Protein AF-A0A7X6GX50-F1 (afdb_monomer_lite)

Structure (mmCIF, N/CA/C/O backbone):
data_AF-A0A7X6GX50-F1
#
_entry.id   AF-A0A7X6GX50-F1
#
loop_
_atom_site.group_PDB
_atom_site.id
_atom_site.type_symbol
_atom_site.label_atom_id
_atom_site.label_alt_id
_atom_site.label_comp_id
_atom_site.label_asym_id
_atom_site.label_entity_id
_atom_site.label_seq_id
_atom_site.pdbx_PDB_ins_code
_atom_site.Cartn_x
_atom_site.Cartn_y
_atom_site.Cartn_z
_atom_site.occupancy
_atom_site.B_iso_or_equiv
_atom_site.auth_seq_id
_atom_site.auth_comp_id
_atom_site.auth_asym_id
_atom_site.auth_atom_id
_atom_site.pdbx_PDB_model_num
ATOM 1 N N . MET A 1 1 ? 18.780 -29.387 -17.895 1.00 56.28 1 MET A N 1
ATOM 2 C CA . MET A 1 1 ? 17.394 -28.934 -17.658 1.00 56.28 1 MET A CA 1
ATOM 3 C C . MET A 1 1 ? 16.796 -28.212 -18.862 1.00 56.28 1 MET A C 1
ATOM 5 O O . MET A 1 1 ? 15.722 -28.610 -19.275 1.00 56.28 1 MET A O 1
ATOM 9 N N . SER A 1 2 ? 17.449 -27.223 -19.484 1.00 69.56 2 SER A N 1
ATOM 10 C CA . SER A 1 2 ? 16.845 -26.482 -20.614 1.00 69.56 2 SER A CA 1
ATOM 11 C C . SER A 1 2 ? 16.466 -27.316 -21.832 1.00 69.56 2 SER A C 1
ATOM 13 O O . SER A 1 2 ? 15.392 -27.104 -22.377 1.00 69.56 2 SER A O 1
ATOM 15 N N . ASN A 1 3 ? 17.292 -28.283 -22.239 1.00 82.69 3 ASN A N 1
ATOM 16 C CA . ASN A 1 3 ? 16.970 -29.118 -23.404 1.00 82.69 3 ASN A CA 1
ATOM 17 C C . ASN A 1 3 ? 15.682 -29.930 -23.214 1.00 82.69 3 ASN A C 1
ATOM 19 O O . ASN A 1 3 ? 14.917 -30.083 -24.156 1.00 82.69 3 ASN A O 1
ATOM 23 N N . GLU A 1 4 ? 15.433 -30.434 -22.005 1.00 89.44 4 GLU A N 1
ATOM 24 C CA . GLU A 1 4 ? 14.238 -31.223 -21.692 1.00 89.44 4 GLU A CA 1
ATOM 25 C C . GLU A 1 4 ? 12.974 -30.360 -21.732 1.00 89.44 4 GLU A C 1
ATOM 27 O O . GLU A 1 4 ? 11.989 -30.741 -22.353 1.00 89.44 4 GLU A O 1
ATOM 32 N N . GLU A 1 5 ? 13.032 -29.153 -21.172 1.00 90.75 5 GLU A N 1
ATOM 33 C CA . GLU A 1 5 ? 11.916 -28.202 -21.208 1.00 90.75 5 GLU A CA 1
ATOM 34 C C . GLU A 1 5 ? 11.637 -27.660 -22.618 1.00 90.75 5 GLU A C 1
ATOM 36 O O . GLU A 1 5 ? 10.479 -27.483 -22.995 1.00 90.75 5 GLU A O 1
ATOM 41 N N . LEU A 1 6 ? 12.673 -27.440 -23.438 1.00 93.62 6 LEU A N 1
ATOM 42 C CA . LEU A 1 6 ? 12.499 -27.070 -24.848 1.00 93.62 6 LEU A CA 1
ATOM 43 C C . LEU A 1 6 ? 11.851 -28.207 -25.651 1.00 93.62 6 LEU A C 1
ATOM 45 O O . LEU A 1 6 ? 10.966 -27.950 -26.467 1.00 93.62 6 LEU A O 1
ATOM 49 N N . LEU A 1 7 ? 12.242 -29.461 -25.396 1.00 95.38 7 LEU A N 1
ATOM 50 C CA . LEU A 1 7 ? 11.602 -30.635 -25.994 1.00 95.38 7 LEU A CA 1
ATOM 51 C C . LEU A 1 7 ? 10.158 -30.803 -25.509 1.00 95.38 7 LEU A C 1
ATOM 53 O O . LEU A 1 7 ? 9.282 -31.109 -26.313 1.00 95.38 7 LEU A O 1
ATOM 57 N N . ALA A 1 8 ? 9.887 -30.554 -24.227 1.00 96.00 8 ALA A N 1
ATOM 58 C CA . ALA A 1 8 ? 8.535 -30.576 -23.685 1.00 96.00 8 ALA A CA 1
ATOM 59 C C . ALA A 1 8 ? 7.657 -29.505 -24.346 1.00 96.00 8 ALA A C 1
ATOM 61 O O . ALA A 1 8 ? 6.548 -29.811 -24.772 1.00 96.00 8 ALA A O 1
ATOM 62 N N . ALA A 1 9 ? 8.165 -28.279 -24.509 1.00 96.12 9 ALA A N 1
ATOM 63 C CA . ALA A 1 9 ? 7.469 -27.220 -25.238 1.00 96.12 9 ALA A CA 1
ATOM 64 C C . ALA A 1 9 ? 7.225 -27.585 -26.712 1.00 96.12 9 ALA A C 1
ATOM 66 O O . ALA A 1 9 ? 6.140 -27.335 -27.230 1.00 96.12 9 ALA A O 1
ATOM 67 N N . ALA A 1 10 ? 8.191 -28.220 -27.383 1.00 97.31 10 ALA A N 1
ATOM 68 C CA . ALA A 1 10 ? 7.993 -28.737 -28.736 1.00 97.31 10 ALA A CA 1
ATOM 69 C C . ALA A 1 10 ? 6.894 -29.815 -28.782 1.00 97.31 10 ALA A C 1
ATOM 71 O O . ALA A 1 10 ? 6.042 -29.776 -29.664 1.00 97.31 10 ALA A O 1
ATOM 72 N N . ALA A 1 11 ? 6.850 -30.710 -27.793 1.00 97.62 11 ALA A N 1
ATOM 73 C CA . ALA A 1 11 ? 5.816 -31.735 -27.682 1.00 97.62 11 ALA A CA 1
ATOM 74 C C . ALA A 1 11 ? 4.415 -31.164 -27.385 1.00 97.62 11 ALA A C 1
ATOM 76 O O . ALA A 1 11 ? 3.425 -31.775 -27.784 1.00 97.62 11 ALA A O 1
ATOM 77 N N . GLU A 1 12 ? 4.301 -30.022 -26.692 1.00 97.81 12 GLU A N 1
ATOM 78 C CA . GLU A 1 12 ? 3.031 -29.277 -26.589 1.00 97.81 12 GLU A CA 1
ATOM 79 C C . GLU A 1 12 ? 2.597 -28.761 -27.971 1.00 97.81 12 GLU A C 1
ATOM 81 O O . GLU A 1 12 ? 1.451 -28.947 -28.373 1.00 97.81 12 GLU A O 1
ATOM 86 N N . LEU A 1 13 ? 3.526 -28.190 -28.749 1.00 97.50 13 LEU A N 1
ATOM 87 C CA . LEU A 1 13 ? 3.237 -27.694 -30.102 1.00 97.50 13 LEU A CA 1
ATOM 88 C C . LEU A 1 13 ? 2.851 -28.801 -31.081 1.00 97.50 13 LEU A C 1
ATOM 90 O O . LEU A 1 13 ? 2.038 -28.567 -31.972 1.00 97.50 13 LEU A O 1
ATOM 94 N N . ASP A 1 14 ? 3.419 -29.993 -30.930 1.00 97.19 14 ASP A N 1
ATOM 95 C CA . ASP A 1 14 ? 3.048 -31.162 -31.731 1.00 97.19 14 ASP A CA 1
ATOM 96 C C . ASP A 1 14 ? 1.661 -31.708 -31.352 1.00 97.19 14 ASP A C 1
ATOM 98 O O . ASP A 1 14 ? 1.022 -32.377 -32.160 1.00 97.19 14 ASP A O 1
ATOM 102 N N . ARG A 1 15 ? 1.163 -31.367 -30.156 1.00 97.06 15 ARG A N 1
ATOM 103 C CA . ARG A 1 15 ? -0.225 -31.583 -29.716 1.00 97.06 15 ARG A CA 1
ATOM 104 C C . ARG A 1 15 ? -1.153 -30.404 -30.033 1.00 97.06 15 ARG A C 1
ATOM 106 O O . ARG A 1 15 ? -2.286 -30.393 -29.569 1.00 97.06 15 ARG A O 1
ATOM 113 N N . GLU A 1 16 ? -0.673 -29.434 -30.811 1.00 95.81 16 GLU A N 1
ATOM 114 C CA . GLU A 1 16 ? -1.369 -28.188 -31.152 1.00 95.81 16 GLU A CA 1
ATOM 115 C C . GLU A 1 16 ? -1.730 -27.304 -29.938 1.00 95.81 16 GLU A C 1
ATOM 117 O O . GLU A 1 16 ? -2.580 -26.420 -30.034 1.00 95.81 16 GLU A O 1
ATOM 122 N N . ASP A 1 17 ? -1.033 -27.466 -28.808 1.00 96.38 17 ASP A N 1
ATOM 123 C CA . ASP A 1 17 ? -1.232 -26.653 -27.605 1.00 96.38 17 ASP A CA 1
ATOM 124 C C . ASP A 1 17 ? -0.217 -25.496 -27.537 1.00 96.38 17 ASP A C 1
ATOM 126 O O . ASP A 1 17 ? 0.853 -25.569 -26.922 1.00 96.38 17 ASP A O 1
ATOM 130 N N . GLY A 1 18 ? -0.548 -24.399 -28.224 1.00 95.62 18 GLY A N 1
ATOM 131 C CA . GLY A 1 18 ? 0.292 -23.200 -28.262 1.00 95.62 18 GLY A CA 1
ATOM 132 C C . GLY A 1 18 ? 0.378 -22.453 -26.925 1.00 95.62 18 GLY A C 1
ATOM 133 O O . GLY A 1 18 ? 1.416 -21.856 -26.632 1.00 95.62 18 GLY A O 1
ATOM 134 N N . GLU A 1 19 ? -0.671 -22.487 -26.098 1.00 95.19 19 GLU A N 1
ATOM 135 C CA . GLU A 1 19 ? -0.668 -21.814 -24.793 1.00 95.19 19 GLU A CA 1
ATOM 136 C C . GLU A 1 19 ? 0.244 -22.543 -23.806 1.00 95.19 19 GLU A C 1
ATOM 138 O O . GLU A 1 19 ? 1.093 -21.900 -23.179 1.00 95.19 19 GLU A O 1
ATOM 143 N N . ALA A 1 20 ? 0.145 -23.874 -23.717 1.00 95.50 20 ALA A N 1
ATOM 144 C CA . ALA A 1 20 ? 1.022 -24.672 -22.865 1.00 95.50 20 ALA A CA 1
ATOM 145 C C . ALA A 1 20 ? 2.488 -24.557 -23.301 1.00 95.50 20 ALA A C 1
ATOM 147 O O . ALA A 1 20 ? 3.379 -24.400 -22.458 1.00 95.50 20 ALA A O 1
ATOM 148 N N . ALA A 1 21 ? 2.751 -24.558 -24.613 1.00 96.94 21 ALA A N 1
ATOM 149 C CA . ALA A 1 21 ? 4.091 -24.333 -25.145 1.00 96.94 21 ALA A CA 1
ATOM 150 C C . ALA A 1 21 ? 4.658 -22.975 -24.702 1.00 96.94 21 ALA A C 1
ATOM 152 O O . ALA A 1 21 ? 5.772 -22.907 -24.178 1.00 96.94 21 ALA A O 1
ATOM 153 N N . LEU A 1 22 ? 3.887 -21.893 -24.861 1.00 95.94 22 LEU A N 1
ATOM 154 C CA . LEU A 1 22 ? 4.300 -20.556 -24.435 1.00 95.94 22 LEU A CA 1
ATOM 155 C C . LEU A 1 22 ? 4.519 -20.465 -22.926 1.00 95.94 22 LEU A C 1
ATOM 157 O O . LEU A 1 22 ? 5.493 -19.845 -22.505 1.00 95.94 22 LEU A O 1
ATOM 161 N N . ALA A 1 23 ? 3.663 -21.091 -22.119 1.00 93.25 23 ALA A N 1
ATOM 162 C CA . ALA A 1 23 ? 3.821 -21.117 -20.670 1.00 93.25 23 ALA A CA 1
ATOM 163 C C . ALA A 1 23 ? 5.151 -21.773 -20.258 1.00 93.25 23 ALA A C 1
ATOM 165 O O . ALA A 1 23 ? 5.900 -21.194 -19.469 1.00 93.25 23 ALA A O 1
ATOM 166 N N . ARG A 1 24 ? 5.500 -22.924 -20.854 1.00 94.62 24 ARG A N 1
ATOM 167 C CA . ARG A 1 24 ? 6.783 -23.612 -20.615 1.00 94.62 24 ARG A CA 1
ATOM 168 C C . ARG A 1 24 ? 7.979 -22.764 -21.035 1.00 94.62 24 ARG A C 1
ATOM 170 O O . ARG A 1 24 ? 8.907 -22.553 -20.255 1.00 94.62 24 ARG A O 1
ATOM 177 N N . LEU A 1 25 ? 7.943 -22.225 -22.254 1.00 94.25 25 LEU A N 1
ATOM 178 C CA . LEU A 1 25 ? 9.024 -21.388 -22.783 1.00 94.25 25 LEU A CA 1
ATOM 179 C C . LEU A 1 25 ? 9.197 -20.114 -21.966 1.00 94.25 25 LEU A C 1
ATOM 181 O O . LEU A 1 25 ? 10.325 -19.682 -21.734 1.00 94.25 25 LEU A O 1
ATOM 185 N N . ALA A 1 26 ? 8.102 -19.501 -21.523 1.00 90.50 26 ALA A N 1
ATOM 186 C CA . ALA A 1 26 ? 8.154 -18.326 -20.678 1.00 90.50 26 ALA A CA 1
ATOM 187 C C . ALA A 1 26 ? 8.729 -18.660 -19.304 1.00 90.50 26 ALA A C 1
ATOM 189 O O . ALA A 1 26 ? 9.489 -17.834 -18.816 1.00 90.50 26 ALA A O 1
ATOM 190 N N . ALA A 1 27 ? 8.444 -19.838 -18.728 1.00 89.19 27 ALA A N 1
ATOM 191 C CA . ALA A 1 27 ? 8.892 -20.289 -17.403 1.00 89.19 27 ALA A CA 1
ATOM 192 C C . ALA A 1 27 ? 10.403 -20.573 -17.293 1.00 89.19 27 ALA A C 1
ATOM 194 O O . ALA A 1 27 ? 10.959 -20.474 -16.197 1.00 89.19 27 ALA A O 1
ATOM 195 N N . LEU A 1 28 ? 11.085 -20.829 -18.413 1.00 90.69 28 LEU A N 1
ATOM 196 C CA . LEU A 1 28 ? 12.543 -20.975 -18.455 1.00 90.69 28 LEU A CA 1
ATOM 197 C C . LEU A 1 28 ? 13.282 -19.729 -17.918 1.00 90.69 28 LEU A C 1
ATOM 199 O O . LEU A 1 28 ? 12.792 -18.608 -18.122 1.00 90.69 28 LEU A O 1
ATOM 203 N N . PRO A 1 29 ? 14.477 -19.898 -17.307 1.00 90.69 29 PRO A N 1
ATOM 204 C CA . PRO A 1 29 ? 15.301 -18.786 -16.834 1.00 90.69 29 PRO A CA 1
ATOM 205 C C . PRO A 1 29 ? 15.515 -17.730 -17.927 1.00 90.69 29 PRO A C 1
ATOM 207 O O . PRO A 1 29 ? 15.633 -18.091 -19.104 1.00 90.69 29 PRO A O 1
ATOM 210 N N . PRO A 1 30 ? 15.507 -16.432 -17.591 1.00 90.56 30 PRO A N 1
ATOM 211 C CA . PRO A 1 30 ? 15.696 -15.382 -18.583 1.00 90.56 30 PRO A CA 1
ATOM 212 C C . PRO A 1 30 ? 17.137 -15.327 -19.116 1.00 90.56 30 PRO A C 1
ATOM 214 O O . PRO A 1 30 ? 17.332 -14.925 -20.262 1.00 90.56 30 PRO A O 1
ATOM 217 N N . GLU A 1 31 ? 18.126 -15.781 -18.342 1.00 91.19 31 GLU A N 1
ATOM 218 C CA . GLU A 1 31 ? 19.526 -15.823 -18.755 1.00 91.19 31 GLU A CA 1
ATOM 219 C C . GLU A 1 31 ? 19.711 -16.659 -20.040 1.00 91.19 31 GLU A C 1
ATOM 221 O O . GLU A 1 31 ? 19.245 -17.804 -20.095 1.00 91.19 31 GLU A O 1
ATOM 226 N N . PRO A 1 32 ? 20.417 -16.128 -21.059 1.00 86.81 32 PRO A N 1
ATOM 227 C CA . PRO A 1 32 ? 20.812 -16.883 -22.243 1.00 86.81 32 PRO A CA 1
ATOM 228 C C . PRO A 1 32 ? 21.583 -18.147 -21.862 1.00 86.81 32 PRO A C 1
ATOM 230 O O . PRO A 1 32 ? 22.516 -18.091 -21.056 1.00 86.81 32 PRO A O 1
ATOM 233 N N . GLN A 1 33 ? 21.218 -19.284 -22.453 1.00 86.06 33 GLN A N 1
ATOM 234 C CA . GLN A 1 33 ? 21.879 -20.570 -22.188 1.00 86.06 33 GLN A CA 1
ATOM 235 C C . GLN A 1 33 ? 22.804 -21.012 -23.326 1.00 86.06 33 GLN A C 1
ATOM 237 O O . GLN A 1 33 ? 23.404 -22.086 -23.267 1.00 86.06 33 GLN A O 1
ATOM 242 N N . GLY A 1 34 ? 22.942 -20.165 -24.346 1.00 86.50 34 GLY A N 1
ATOM 243 C CA . GLY A 1 34 ? 23.800 -20.362 -25.503 1.00 86.50 34 GLY A CA 1
ATOM 244 C C . GLY A 1 34 ? 23.012 -20.112 -26.780 1.00 86.50 34 GLY A C 1
ATOM 245 O O . GLY A 1 34 ? 21.870 -20.551 -26.895 1.00 86.50 34 GLY A O 1
ATOM 246 N N . ALA A 1 35 ? 23.654 -19.469 -27.760 1.00 85.56 35 ALA A N 1
ATOM 247 C CA . ALA A 1 35 ? 22.996 -18.956 -28.966 1.00 85.56 35 ALA A CA 1
ATOM 248 C C . ALA A 1 35 ? 22.039 -19.966 -29.626 1.00 85.56 35 ALA A C 1
ATOM 250 O O . ALA A 1 35 ? 20.890 -19.640 -29.887 1.00 85.56 35 ALA A O 1
ATOM 251 N N . ALA A 1 36 ? 22.466 -21.221 -29.795 1.00 87.56 36 ALA A N 1
ATOM 252 C CA . ALA A 1 36 ? 21.633 -22.257 -30.405 1.00 87.56 36 ALA A CA 1
ATOM 253 C C . ALA A 1 36 ? 20.374 -22.611 -29.588 1.00 87.56 36 ALA A C 1
ATOM 255 O O . ALA A 1 36 ? 19.319 -22.851 -30.168 1.00 87.56 36 ALA A O 1
ATOM 256 N N . LEU A 1 37 ? 20.461 -22.665 -28.255 1.00 89.19 37 LEU A N 1
ATOM 257 C CA . LEU A 1 37 ? 19.304 -22.975 -27.405 1.00 89.19 37 LEU A CA 1
ATOM 258 C C . LEU A 1 37 ? 18.336 -21.797 -27.329 1.00 89.19 37 LEU A C 1
ATOM 260 O O . LEU A 1 37 ? 17.121 -21.996 -27.324 1.00 89.19 37 LEU A O 1
ATOM 264 N N . ASP A 1 38 ? 18.878 -20.585 -27.308 1.00 89.38 38 ASP A N 1
ATOM 265 C CA . ASP A 1 38 ? 18.094 -19.356 -27.274 1.00 89.38 38 ASP A CA 1
ATOM 266 C C . ASP A 1 38 ? 17.355 -19.152 -28.613 1.00 89.38 38 ASP A C 1
ATOM 268 O O . ASP A 1 38 ? 16.153 -18.881 -28.620 1.00 89.38 38 ASP A O 1
ATOM 272 N N . ASP A 1 39 ? 18.016 -19.419 -29.746 1.00 90.69 39 ASP A N 1
ATOM 273 C CA . ASP A 1 39 ? 17.393 -19.419 -31.077 1.00 90.69 39 ASP A CA 1
ATOM 274 C C . ASP A 1 39 ? 16.256 -20.448 -31.170 1.00 90.69 39 ASP A C 1
ATOM 276 O O . ASP A 1 39 ? 15.174 -20.145 -31.680 1.00 90.69 39 ASP A O 1
ATOM 280 N N . VAL A 1 40 ? 16.457 -21.655 -30.625 1.00 94.12 40 VAL A N 1
ATOM 281 C CA . VAL A 1 40 ? 15.408 -22.684 -30.560 1.00 94.12 40 VAL A CA 1
ATOM 282 C C . VAL A 1 40 ? 14.239 -22.220 -29.693 1.00 94.12 40 VAL A C 1
ATOM 284 O O . VAL A 1 40 ? 13.088 -22.347 -30.113 1.00 94.12 40 VAL A O 1
ATOM 287 N N . ARG A 1 41 ? 14.495 -21.642 -28.512 1.00 94.38 41 ARG A N 1
ATOM 288 C CA . ARG A 1 41 ? 13.442 -21.110 -27.631 1.00 94.38 41 ARG A CA 1
ATOM 289 C C . ARG A 1 41 ? 12.587 -20.068 -28.350 1.00 94.38 41 ARG A C 1
ATOM 291 O O . ARG A 1 41 ? 11.359 -20.141 -28.287 1.00 94.38 41 ARG A O 1
ATOM 298 N N . LEU A 1 42 ? 13.221 -19.123 -29.046 1.00 92.94 42 LEU A N 1
ATOM 299 C CA . LEU A 1 42 ? 12.526 -18.076 -29.797 1.00 92.94 42 LEU A CA 1
ATOM 300 C C . LEU A 1 42 ? 11.763 -18.645 -31.000 1.00 92.94 42 LEU A C 1
ATOM 302 O O . LEU A 1 42 ? 10.619 -18.254 -31.232 1.00 92.94 42 LEU A O 1
ATOM 306 N N . ALA A 1 43 ? 12.331 -19.617 -31.718 1.00 95.56 43 ALA A N 1
ATOM 307 C CA . ALA A 1 43 ? 11.652 -20.292 -32.822 1.00 95.56 43 ALA A CA 1
ATOM 308 C C . ALA A 1 43 ? 10.397 -21.055 -32.359 1.00 95.56 43 ALA A C 1
ATOM 310 O O . ALA A 1 43 ? 9.351 -20.980 -33.009 1.00 95.56 43 ALA A O 1
ATOM 311 N N . LEU A 1 44 ? 10.469 -21.745 -31.215 1.00 97.19 44 LEU A N 1
ATOM 312 C CA . LEU A 1 44 ? 9.315 -22.418 -30.614 1.00 97.19 44 LEU A CA 1
ATOM 313 C C . LEU A 1 44 ? 8.257 -21.406 -30.155 1.00 97.19 44 LEU A C 1
ATOM 315 O O . LEU A 1 44 ? 7.076 -21.603 -30.435 1.00 97.19 44 LEU A O 1
ATOM 319 N N . ALA A 1 45 ? 8.661 -20.291 -29.533 1.00 96.62 45 ALA A N 1
ATOM 320 C CA . ALA A 1 45 ? 7.733 -19.234 -29.124 1.00 96.62 45 ALA A CA 1
ATOM 321 C C . ALA A 1 45 ? 7.017 -18.619 -30.336 1.00 96.62 45 ALA A C 1
ATOM 323 O O . ALA A 1 45 ? 5.800 -18.440 -30.324 1.00 96.62 45 ALA A O 1
ATOM 324 N N . ARG A 1 46 ? 7.756 -18.375 -31.424 1.00 97.38 46 ARG A N 1
ATOM 325 C CA . ARG A 1 46 ? 7.209 -17.902 -32.699 1.00 97.38 46 ARG A CA 1
ATOM 326 C C . ARG A 1 46 ? 6.193 -18.884 -33.280 1.00 97.38 46 ARG A C 1
ATOM 328 O O . ARG A 1 46 ? 5.095 -18.470 -33.648 1.00 97.38 46 ARG A O 1
ATOM 335 N N . ARG A 1 47 ? 6.530 -20.181 -33.333 1.00 97.81 47 ARG A N 1
ATOM 336 C CA . ARG A 1 47 ? 5.614 -21.246 -33.787 1.00 97.81 47 ARG A CA 1
ATOM 337 C C . ARG A 1 47 ? 4.344 -21.268 -32.937 1.00 97.81 47 A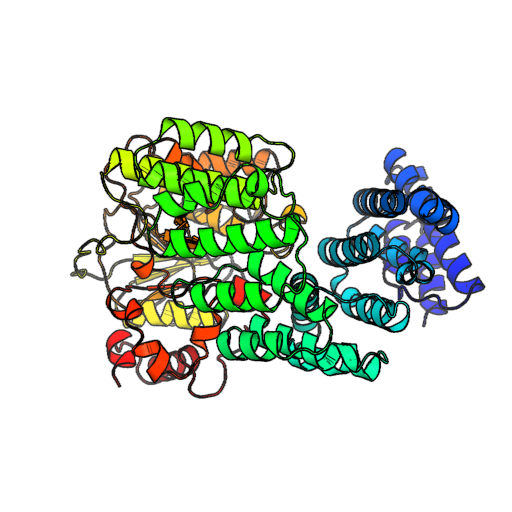RG A C 1
ATOM 339 O O . ARG A 1 47 ? 3.260 -21.343 -33.503 1.00 97.81 47 ARG A O 1
ATOM 346 N N . ALA A 1 48 ? 4.467 -21.142 -31.618 1.00 97.69 48 ALA A N 1
ATOM 347 C CA . ALA A 1 48 ? 3.335 -21.123 -30.698 1.00 97.69 48 ALA A CA 1
ATOM 348 C C . ALA A 1 48 ? 2.392 -19.932 -30.941 1.00 97.69 48 ALA A C 1
ATOM 350 O O . ALA A 1 48 ? 1.185 -20.115 -31.072 1.00 97.69 48 ALA A O 1
ATOM 351 N N . VAL A 1 49 ? 2.936 -18.718 -31.076 1.00 97.38 49 VAL A N 1
ATOM 352 C CA . VAL A 1 49 ? 2.146 -17.506 -31.366 1.00 97.38 49 VAL A CA 1
ATOM 353 C C . VAL A 1 49 ? 1.417 -17.623 -32.708 1.00 97.38 49 VAL A C 1
ATOM 355 O O . VAL A 1 49 ? 0.243 -17.265 -32.806 1.00 97.38 49 VAL A O 1
ATOM 358 N N . LEU A 1 50 ? 2.094 -18.136 -33.740 1.00 97.50 50 LEU A N 1
ATOM 359 C CA . LEU A 1 50 ? 1.494 -18.346 -35.059 1.00 97.50 50 LEU A CA 1
ATOM 360 C C . LEU A 1 50 ? 0.406 -19.424 -35.033 1.00 97.50 50 LEU A C 1
ATOM 362 O O . LEU A 1 50 ? -0.632 -19.238 -35.664 1.00 97.50 50 LEU A O 1
ATOM 366 N N . LEU A 1 51 ? 0.618 -20.509 -34.286 1.00 97.44 51 LEU A N 1
ATOM 367 C CA . LEU A 1 51 ? -0.366 -21.571 -34.085 1.00 97.44 51 LEU A CA 1
ATOM 368 C C . LEU A 1 51 ? -1.640 -21.025 -33.430 1.00 97.44 51 LEU A C 1
ATOM 370 O O . LEU A 1 51 ? -2.723 -21.227 -33.971 1.00 97.44 51 LEU A O 1
ATOM 374 N N . LEU A 1 52 ? -1.509 -20.261 -32.339 1.00 96.50 52 LEU A N 1
ATOM 375 C CA . LEU A 1 52 ? -2.650 -19.617 -31.674 1.00 96.50 52 LEU A CA 1
ATOM 376 C C . LEU A 1 52 ? -3.370 -18.615 -32.587 1.00 96.50 52 LEU A C 1
ATOM 378 O O . LEU A 1 52 ? -4.589 -18.459 -32.519 1.00 96.50 52 LEU A O 1
ATOM 382 N N . GLY A 1 53 ? -2.625 -17.926 -33.453 1.00 96.44 53 GLY A N 1
ATOM 383 C CA . GLY A 1 53 ? -3.204 -17.067 -34.482 1.00 96.44 53 GLY A CA 1
ATOM 384 C C . GLY A 1 53 ? -4.008 -17.851 -35.521 1.00 96.44 53 GLY A C 1
ATOM 385 O O . GLY A 1 53 ? -5.119 -17.455 -35.871 1.00 96.44 53 GLY A O 1
ATOM 386 N N . ALA A 1 54 ? -3.466 -18.974 -35.997 1.00 95.56 54 ALA A N 1
ATOM 387 C CA . ALA A 1 54 ? -4.091 -19.825 -37.006 1.00 95.56 54 ALA A CA 1
ATOM 388 C C . ALA A 1 54 ? -5.335 -20.560 -36.480 1.00 95.56 54 ALA A C 1
ATOM 390 O O . ALA A 1 54 ? -6.303 -20.715 -37.221 1.00 95.56 54 ALA A O 1
ATOM 391 N N . SER A 1 55 ? -5.339 -20.959 -35.205 1.00 93.75 55 SER A N 1
ATOM 392 C CA . SER A 1 55 ? -6.491 -21.584 -34.539 1.00 93.75 55 SER A CA 1
ATOM 393 C C . SER A 1 55 ? -7.589 -20.585 -34.147 1.00 93.75 55 SER A C 1
ATOM 395 O O . SER A 1 55 ? -8.653 -20.984 -33.678 1.00 93.75 55 SER A O 1
ATOM 397 N N . GLY A 1 56 ? -7.349 -19.278 -34.318 1.00 92.69 56 GLY A N 1
ATOM 398 C CA . GLY A 1 56 ? -8.268 -18.212 -33.914 1.00 92.69 56 GLY A CA 1
ATOM 399 C C . GLY A 1 56 ? -8.276 -17.918 -32.410 1.00 92.69 56 GLY A C 1
ATOM 400 O O . GLY A 1 56 ? -9.022 -17.044 -31.971 1.00 92.69 56 GLY A O 1
ATOM 401 N N . GLN A 1 57 ? -7.432 -18.593 -31.624 1.00 90.31 57 GLN A N 1
ATOM 402 C CA . GLN A 1 57 ? -7.295 -18.363 -30.182 1.00 90.31 57 GLN A CA 1
ATOM 403 C C . GLN A 1 57 ? -6.621 -17.017 -29.870 1.00 90.31 57 GLN A C 1
ATOM 405 O O . GLN A 1 57 ? -6.868 -16.425 -28.819 1.00 90.31 57 GLN A O 1
ATOM 410 N N . LEU A 1 58 ? -5.810 -16.488 -30.794 1.00 93.25 58 LEU A N 1
ATOM 411 C CA . LEU A 1 58 ? -5.135 -15.201 -30.655 1.00 93.25 58 LEU A CA 1
ATOM 412 C C . LEU A 1 58 ? -5.444 -14.269 -31.835 1.00 93.25 58 LEU A C 1
ATOM 414 O O . LEU A 1 58 ? -5.096 -14.533 -32.982 1.00 93.25 58 LEU A O 1
ATOM 418 N N . GLY A 1 59 ? -6.070 -13.123 -31.554 1.00 94.94 59 GLY A N 1
ATOM 419 C CA . GLY A 1 59 ? -6.412 -12.141 -32.588 1.00 94.94 59 GLY A CA 1
ATOM 420 C C . GLY A 1 59 ? -5.182 -11.545 -33.288 1.00 94.94 59 GLY A C 1
ATOM 421 O O . GLY A 1 59 ? -4.137 -11.337 -32.672 1.00 94.94 59 GLY A O 1
ATOM 422 N N . GLY A 1 60 ? -5.315 -11.180 -34.567 1.00 94.94 60 GLY A N 1
ATOM 423 C CA . GLY A 1 60 ? -4.183 -10.738 -35.397 1.00 94.94 60 GLY A CA 1
ATOM 424 C C . GLY A 1 60 ? -3.393 -9.534 -34.856 1.00 94.94 60 GLY A C 1
ATOM 425 O O . GLY A 1 60 ? -2.187 -9.447 -35.072 1.00 94.94 60 GLY A O 1
ATOM 426 N N . ALA A 1 61 ? -4.030 -8.616 -34.119 1.00 95.12 61 ALA A N 1
ATOM 427 C CA . ALA A 1 61 ? -3.322 -7.523 -33.444 1.00 95.12 61 ALA A CA 1
ATOM 428 C C . ALA A 1 61 ? -2.412 -8.028 -32.310 1.00 95.12 61 ALA A C 1
ATOM 430 O O . ALA A 1 61 ? -1.267 -7.596 -32.206 1.00 95.12 61 ALA A O 1
ATOM 431 N N . LYS A 1 62 ? -2.895 -8.993 -31.517 1.00 95.56 62 LYS A N 1
ATOM 432 C CA . LYS A 1 62 ? -2.134 -9.634 -30.438 1.00 95.56 62 LYS A CA 1
ATOM 433 C C . LYS A 1 62 ? -0.988 -10.487 -30.989 1.00 95.56 62 LYS A C 1
ATOM 435 O O . LYS A 1 62 ? 0.117 -10.423 -30.464 1.00 95.56 62 LYS A O 1
ATOM 440 N N . VAL A 1 63 ? -1.221 -11.199 -32.096 1.00 96.69 63 VAL A N 1
ATOM 441 C CA . VAL A 1 63 ? -0.168 -11.919 -32.836 1.00 96.69 63 VAL A CA 1
ATOM 442 C C . VAL A 1 63 ? 0.947 -10.959 -33.256 1.00 96.69 63 VAL A C 1
ATOM 444 O O . VAL A 1 63 ? 2.113 -11.227 -32.986 1.00 96.69 63 VAL A O 1
ATOM 447 N N . ARG A 1 64 ? 0.611 -9.810 -33.862 1.00 96.50 64 ARG A N 1
ATOM 448 C CA . ARG A 1 64 ? 1.615 -8.809 -34.265 1.00 96.50 64 ARG A CA 1
ATOM 449 C C . ARG A 1 64 ? 2.406 -8.257 -33.082 1.00 96.50 64 ARG A C 1
ATOM 451 O O . ARG A 1 64 ? 3.619 -8.147 -33.194 1.00 96.50 64 ARG A O 1
ATOM 458 N N . ALA A 1 65 ? 1.742 -7.944 -31.970 1.00 95.69 65 ALA A N 1
ATOM 459 C CA . ALA A 1 65 ? 2.409 -7.466 -30.759 1.00 95.69 65 ALA A CA 1
ATOM 460 C C . ALA A 1 65 ? 3.405 -8.500 -30.202 1.00 95.69 65 ALA A C 1
ATOM 462 O O . ALA A 1 65 ? 4.557 -8.172 -29.933 1.00 95.69 65 ALA A O 1
ATOM 463 N N . ALA A 1 66 ? 2.994 -9.767 -30.101 1.00 95.56 66 ALA A N 1
ATOM 464 C CA . ALA A 1 66 ? 3.861 -10.845 -29.634 1.00 95.56 66 ALA A CA 1
ATOM 465 C C . ALA A 1 66 ? 5.045 -11.104 -30.585 1.00 95.56 66 ALA A C 1
ATOM 467 O O . ALA A 1 66 ? 6.178 -11.255 -30.135 1.00 95.56 66 ALA A O 1
ATOM 468 N N . LEU A 1 67 ? 4.808 -11.109 -31.902 1.00 96.06 67 LEU A N 1
ATOM 469 C CA . LEU A 1 67 ? 5.874 -11.284 -32.893 1.00 96.06 67 LEU A CA 1
ATOM 470 C C . LEU A 1 67 ? 6.833 -10.093 -32.943 1.00 96.06 67 LEU A C 1
ATOM 472 O O . LEU A 1 67 ? 8.019 -10.307 -33.162 1.00 96.06 67 LEU A O 1
ATOM 476 N N . ALA A 1 68 ? 6.363 -8.865 -32.701 1.00 94.12 68 ALA A N 1
ATOM 477 C CA . ALA A 1 68 ? 7.240 -7.701 -32.607 1.00 94.12 68 ALA A CA 1
ATOM 478 C C . ALA A 1 68 ? 8.280 -7.882 -31.491 1.00 94.12 68 ALA A C 1
ATOM 480 O O . ALA A 1 68 ? 9.456 -7.627 -31.716 1.00 94.12 68 ALA A O 1
ATOM 481 N N . LEU A 1 69 ? 7.874 -8.400 -30.327 1.00 93.94 69 LEU A N 1
ATOM 482 C CA . LEU A 1 69 ? 8.798 -8.725 -29.238 1.00 93.94 69 LEU A CA 1
ATOM 483 C C . LEU A 1 69 ? 9.761 -9.876 -29.586 1.00 93.94 69 LEU A C 1
ATOM 485 O O . LEU A 1 69 ? 10.894 -9.892 -29.121 1.00 93.94 69 LEU A O 1
ATOM 489 N N . ILE A 1 70 ? 9.333 -10.871 -30.365 1.00 93.12 70 ILE A N 1
ATOM 490 C CA . ILE A 1 70 ? 10.175 -12.039 -30.674 1.00 93.12 70 ILE A CA 1
ATOM 491 C C . ILE A 1 70 ? 11.187 -11.706 -31.783 1.00 93.12 70 ILE A C 1
ATOM 493 O O . ILE A 1 70 ? 12.389 -11.925 -31.612 1.00 93.12 70 ILE A O 1
ATOM 497 N N . ASP A 1 71 ? 10.707 -11.144 -32.893 1.00 91.50 71 ASP A N 1
ATOM 498 C CA . ASP A 1 71 ? 11.443 -11.049 -34.158 1.00 91.50 71 ASP A CA 1
ATOM 499 C C . ASP A 1 71 ? 12.255 -9.743 -34.298 1.00 91.50 71 ASP A C 1
ATOM 501 O O . ASP A 1 71 ? 13.131 -9.662 -35.160 1.00 91.50 71 ASP A O 1
ATOM 505 N N . ALA A 1 72 ? 11.998 -8.710 -33.485 1.00 88.81 72 ALA A N 1
ATOM 506 C CA . ALA A 1 72 ? 12.670 -7.420 -33.646 1.00 88.81 72 ALA A CA 1
ATOM 507 C C . ALA A 1 72 ? 14.180 -7.461 -33.348 1.00 88.81 72 ALA A C 1
ATOM 509 O O . ALA A 1 72 ? 14.681 -8.231 -32.514 1.00 88.81 72 ALA A O 1
ATOM 510 N N . ASP A 1 73 ? 14.897 -6.542 -33.998 1.00 90.88 73 ASP A N 1
ATOM 511 C CA . ASP A 1 73 ? 16.257 -6.163 -33.628 1.00 90.88 73 ASP A CA 1
ATOM 512 C C . ASP A 1 73 ? 16.203 -5.158 -32.471 1.00 90.88 73 ASP A C 1
ATOM 514 O O . ASP A 1 73 ? 16.103 -3.947 -32.656 1.00 90.88 73 ASP A O 1
ATOM 518 N N . HIS A 1 74 ? 16.223 -5.686 -31.250 1.00 91.06 74 HIS A N 1
ATOM 519 C CA . HIS A 1 74 ? 16.090 -4.885 -30.036 1.00 91.06 74 HIS A CA 1
ATOM 520 C C . HIS A 1 74 ? 17.279 -3.950 -29.801 1.00 91.06 74 HIS A C 1
ATOM 522 O O . HIS A 1 74 ? 17.095 -2.923 -29.155 1.00 91.06 74 HIS A O 1
ATOM 528 N N . ALA A 1 75 ? 18.467 -4.266 -30.331 1.00 90.44 75 ALA A N 1
ATOM 529 C CA . ALA A 1 75 ? 19.618 -3.372 -30.242 1.00 90.44 75 ALA A CA 1
ATOM 530 C C . ALA A 1 75 ? 19.391 -2.148 -31.136 1.00 90.44 75 ALA A C 1
ATOM 532 O O . ALA A 1 75 ? 19.440 -1.021 -30.655 1.00 90.44 75 ALA A O 1
ATOM 533 N N . ALA A 1 76 ? 19.002 -2.369 -32.395 1.00 92.25 76 ALA A N 1
ATOM 534 C CA . ALA A 1 76 ? 18.657 -1.278 -33.302 1.00 92.25 76 ALA A CA 1
ATOM 535 C C . ALA A 1 76 ? 17.448 -0.457 -32.814 1.00 92.25 76 ALA A C 1
ATOM 537 O O . ALA A 1 76 ? 17.396 0.753 -33.031 1.00 92.25 76 ALA A O 1
ATOM 538 N N . THR A 1 77 ? 16.470 -1.090 -32.159 1.00 91.19 77 THR A N 1
ATOM 539 C CA . THR A 1 77 ? 15.348 -0.379 -31.527 1.00 91.19 77 THR A CA 1
ATOM 540 C C . THR A 1 77 ? 15.828 0.488 -30.366 1.00 91.19 77 THR A C 1
ATOM 542 O O . THR A 1 77 ? 15.466 1.661 -30.315 1.00 91.19 77 THR A O 1
ATOM 545 N N . ALA A 1 78 ? 16.673 -0.054 -29.482 1.00 90.75 78 ALA A N 1
ATOM 546 C CA . ALA A 1 78 ? 17.247 0.688 -28.362 1.00 90.75 78 ALA A CA 1
ATOM 547 C C . ALA A 1 78 ? 18.062 1.900 -28.829 1.00 90.75 78 ALA A C 1
ATOM 549 O O . ALA A 1 78 ? 17.924 2.977 -28.261 1.00 90.75 78 ALA A O 1
ATOM 550 N N . ASP A 1 79 ? 18.864 1.743 -29.884 1.00 92.25 79 ASP A N 1
ATOM 551 C CA . ASP A 1 79 ? 19.694 2.821 -30.433 1.00 92.25 79 ASP A CA 1
ATOM 552 C C . ASP A 1 79 ? 18.858 3.969 -31.022 1.00 92.25 79 ASP A C 1
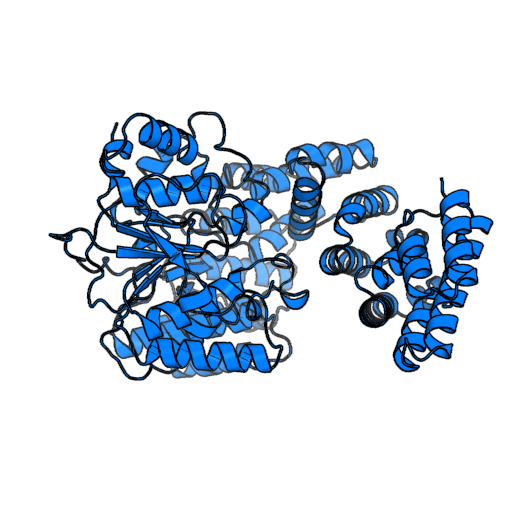ATOM 554 O O . ASP A 1 79 ? 19.311 5.113 -31.066 1.00 92.25 79 ASP A O 1
ATOM 558 N N . ARG A 1 80 ? 17.636 3.678 -31.493 1.00 90.88 80 ARG A N 1
ATOM 559 C CA . ARG A 1 80 ? 16.704 4.691 -32.012 1.00 90.88 80 ARG A CA 1
ATOM 560 C C . ARG A 1 80 ? 15.948 5.392 -30.894 1.00 90.88 80 ARG A C 1
ATOM 562 O O . ARG A 1 80 ? 15.933 6.617 -30.847 1.00 90.88 80 ARG A O 1
ATOM 569 N N . ASP A 1 81 ? 15.276 4.608 -30.059 1.00 92.00 81 ASP A N 1
ATOM 570 C CA . ASP A 1 81 ? 14.520 5.081 -28.906 1.00 92.00 81 ASP A CA 1
ATOM 571 C C . ASP A 1 81 ? 14.323 3.920 -27.912 1.00 92.00 81 ASP A C 1
ATOM 573 O O . ASP A 1 81 ? 13.503 3.023 -28.148 1.00 92.00 81 ASP A O 1
ATOM 577 N N . PRO A 1 82 ? 15.043 3.934 -26.777 1.00 90.88 82 PRO A N 1
ATOM 578 C CA . PRO A 1 82 ? 14.918 2.924 -25.733 1.00 90.88 82 PRO A CA 1
ATOM 579 C C . PRO A 1 82 ? 13.490 2.749 -25.190 1.00 90.88 82 PRO A C 1
ATOM 581 O O . PRO A 1 82 ? 13.144 1.647 -24.763 1.00 90.88 82 PRO A O 1
ATOM 584 N N . TRP A 1 83 ? 12.635 3.779 -25.232 1.00 91.44 83 TRP A N 1
ATOM 585 C CA . TRP A 1 83 ? 11.253 3.691 -24.741 1.00 91.44 83 TRP A CA 1
ATOM 586 C C . TRP A 1 83 ? 10.347 2.829 -25.619 1.00 91.44 83 TRP A C 1
ATOM 588 O O . TRP A 1 83 ? 9.367 2.266 -25.121 1.00 91.44 83 TRP A O 1
ATOM 598 N N . LEU A 1 84 ? 10.690 2.647 -26.898 1.00 92.12 84 LEU A N 1
ATOM 599 C CA . LEU A 1 84 ? 9.967 1.722 -27.772 1.00 92.12 84 LEU A CA 1
ATOM 600 C C . LEU A 1 84 ? 10.040 0.286 -27.245 1.00 92.12 84 LEU A C 1
ATOM 602 O O . LEU A 1 84 ? 9.076 -0.463 -27.398 1.00 92.12 84 LEU A O 1
ATOM 606 N N . LEU A 1 85 ? 11.129 -0.084 -26.561 1.00 92.31 85 LEU A N 1
ATOM 607 C CA . LEU A 1 85 ? 11.239 -1.391 -25.914 1.00 92.31 85 LEU A CA 1
ATOM 608 C C . LEU A 1 85 ? 10.185 -1.562 -24.818 1.00 92.31 85 LEU A C 1
ATOM 610 O O . LEU A 1 85 ? 9.531 -2.602 -24.769 1.00 92.31 85 LEU A O 1
ATOM 614 N N . CYS A 1 86 ? 9.977 -0.544 -23.977 1.00 91.81 86 CYS A N 1
ATOM 615 C CA . CYS A 1 86 ? 8.955 -0.575 -22.929 1.00 91.81 86 CYS A CA 1
ATOM 616 C C . CYS A 1 86 ? 7.554 -0.760 -23.524 1.00 91.81 86 CYS A C 1
ATOM 618 O O . CYS A 1 86 ? 6.799 -1.617 -23.065 1.00 91.81 86 CYS A O 1
ATOM 620 N N . GLY A 1 87 ? 7.237 -0.022 -24.594 1.00 92.00 87 GLY A N 1
ATOM 621 C CA . GLY A 1 87 ? 5.972 -0.170 -25.317 1.00 92.00 87 GLY A CA 1
ATOM 622 C C . GLY A 1 87 ? 5.777 -1.580 -25.883 1.00 92.00 87 GLY A C 1
ATOM 623 O O . GLY A 1 87 ? 4.728 -2.187 -25.681 1.00 92.00 87 GLY A O 1
ATOM 624 N N . MET A 1 88 ? 6.811 -2.145 -26.514 1.00 93.12 88 MET A N 1
ATOM 625 C CA . MET A 1 88 ? 6.773 -3.512 -27.049 1.00 93.12 88 MET A CA 1
ATOM 626 C C . MET A 1 88 ? 6.555 -4.568 -25.959 1.00 93.12 88 MET A C 1
ATOM 628 O O . MET A 1 88 ? 5.775 -5.502 -26.156 1.00 93.12 88 MET A O 1
ATOM 632 N N . VAL A 1 89 ? 7.225 -4.428 -24.809 1.00 92.94 89 VAL A N 1
ATOM 633 C CA . VAL A 1 89 ? 7.055 -5.329 -23.658 1.00 92.94 89 VAL A CA 1
ATOM 634 C C . VAL A 1 89 ? 5.617 -5.274 -23.143 1.00 92.94 89 VAL A C 1
ATOM 636 O O . VAL A 1 89 ? 4.996 -6.320 -22.955 1.00 92.94 89 VAL A O 1
ATOM 639 N N . GLU A 1 90 ? 5.065 -4.076 -22.954 1.00 91.44 90 GLU A N 1
ATOM 640 C CA . GLU A 1 90 ? 3.692 -3.887 -22.477 1.00 91.44 90 GLU A CA 1
ATOM 641 C C . GLU A 1 90 ? 2.643 -4.405 -23.470 1.00 91.44 90 GLU A C 1
ATOM 643 O O . GLU A 1 90 ? 1.673 -5.057 -23.075 1.00 91.44 90 GLU A O 1
ATOM 648 N N . ASP A 1 91 ? 2.842 -4.183 -24.767 1.00 92.81 91 ASP A N 1
ATOM 649 C CA . ASP A 1 91 ? 1.958 -4.703 -25.809 1.00 92.81 91 ASP A CA 1
ATOM 650 C C . ASP A 1 91 ? 1.963 -6.233 -25.845 1.00 92.81 91 ASP A C 1
ATOM 652 O O . ASP A 1 91 ? 0.898 -6.855 -25.875 1.00 92.81 91 ASP A O 1
ATOM 656 N N . ALA A 1 92 ? 3.140 -6.856 -25.771 1.00 92.06 92 ALA A N 1
ATOM 657 C CA . ALA A 1 92 ? 3.262 -8.309 -25.721 1.00 92.06 92 ALA A CA 1
ATOM 658 C C . ALA A 1 92 ? 2.684 -8.899 -24.425 1.00 92.06 92 ALA A C 1
ATOM 660 O O . ALA A 1 92 ? 2.007 -9.929 -24.461 1.00 92.06 92 ALA A O 1
ATOM 661 N N . ALA A 1 93 ? 2.902 -8.245 -23.282 1.00 90.25 93 ALA A N 1
ATOM 662 C CA . ALA A 1 93 ? 2.365 -8.682 -21.998 1.00 90.25 93 ALA A CA 1
ATOM 663 C C . ALA A 1 93 ? 0.831 -8.575 -21.923 1.00 90.25 93 ALA A C 1
ATOM 665 O O . ALA A 1 93 ? 0.204 -9.400 -21.265 1.00 90.25 93 ALA A O 1
ATOM 666 N N . ARG A 1 94 ? 0.215 -7.614 -22.630 1.00 89.00 94 ARG A N 1
ATOM 667 C CA . ARG A 1 94 ? -1.250 -7.535 -22.810 1.00 89.00 94 ARG A CA 1
ATOM 668 C C . ARG A 1 94 ? -1.783 -8.509 -23.862 1.00 89.00 94 ARG A C 1
ATOM 670 O O . ARG A 1 94 ? -2.953 -8.896 -23.816 1.00 89.00 94 ARG A O 1
ATOM 677 N N . ALA A 1 95 ? -0.960 -8.863 -24.846 1.00 91.06 95 ALA A N 1
ATOM 678 C CA . ALA A 1 95 ? -1.340 -9.762 -25.927 1.00 91.06 95 ALA A CA 1
ATOM 679 C C . ALA A 1 95 ? -1.396 -11.230 -25.483 1.00 91.06 95 ALA A C 1
ATOM 681 O O . ALA A 1 95 ? -2.284 -11.954 -25.929 1.00 91.06 95 ALA A O 1
ATOM 682 N N . LEU A 1 96 ? -0.464 -11.657 -24.632 1.00 90.94 96 LEU A N 1
ATOM 683 C CA . LEU A 1 96 ? -0.270 -13.053 -24.237 1.00 90.94 96 LEU A CA 1
ATOM 684 C C . LEU A 1 96 ? -0.864 -13.358 -22.849 1.00 90.94 96 LEU A C 1
ATOM 686 O O . LEU A 1 96 ? -1.180 -12.428 -22.104 1.00 90.94 96 LEU A O 1
ATOM 690 N N . PRO A 1 97 ? -1.015 -14.647 -22.475 1.00 88.44 97 PRO A N 1
ATOM 691 C CA . PRO A 1 97 ? -1.457 -15.019 -21.134 1.00 88.44 97 PRO A CA 1
ATOM 692 C C . PRO A 1 97 ? -0.592 -14.386 -20.024 1.00 88.44 97 PRO A C 1
ATOM 694 O O . PRO A 1 97 ? 0.592 -14.100 -20.251 1.00 88.44 97 PRO A O 1
ATOM 697 N N . PRO A 1 98 ? -1.143 -14.173 -18.811 1.00 85.94 98 PRO A N 1
ATOM 698 C CA . PRO A 1 98 ? -0.443 -13.490 -17.725 1.00 85.94 98 PRO A CA 1
ATOM 699 C C . PRO A 1 98 ? 0.959 -14.053 -17.455 1.00 85.94 98 PRO A C 1
ATOM 701 O O . PRO A 1 98 ? 1.149 -15.257 -17.310 1.00 85.94 98 PRO A O 1
ATOM 704 N N . GLY A 1 99 ? 1.954 -13.166 -17.391 1.00 84.50 99 GLY A N 1
ATOM 705 C CA . GLY A 1 99 ? 3.354 -13.520 -17.143 1.00 84.50 99 GLY A CA 1
ATOM 706 C C . GLY A 1 99 ? 4.128 -14.037 -18.364 1.00 84.50 99 GLY A C 1
ATOM 707 O O . GLY A 1 99 ? 5.346 -13.875 -18.397 1.00 84.50 99 GLY A O 1
ATOM 708 N N . VAL A 1 100 ? 3.459 -14.568 -19.396 1.00 90.94 100 VAL A N 1
ATOM 709 C CA . VAL A 1 100 ? 4.117 -15.135 -20.589 1.00 90.94 100 VAL A CA 1
ATOM 710 C C . VAL A 1 100 ? 4.878 -14.067 -21.370 1.00 90.94 100 VAL A C 1
ATOM 712 O O . VAL A 1 100 ? 6.075 -14.220 -21.614 1.00 90.94 100 VAL A O 1
ATOM 715 N N . GLY A 1 101 ? 4.207 -12.968 -21.733 1.00 92.62 101 GLY A N 1
ATOM 716 C CA . GLY A 1 101 ? 4.827 -11.894 -22.518 1.00 92.62 101 GLY A CA 1
ATOM 717 C C . GLY A 1 101 ? 6.024 -11.268 -21.807 1.00 92.62 101 GLY A C 1
ATOM 718 O O . GLY A 1 101 ? 7.087 -11.127 -22.405 1.00 92.62 101 GLY A O 1
ATOM 719 N N . MET A 1 102 ? 5.898 -11.006 -20.502 1.00 92.44 102 MET A N 1
ATOM 720 C CA . MET A 1 102 ? 7.013 -10.509 -19.691 1.00 92.44 102 MET A CA 1
ATOM 721 C C . MET A 1 102 ? 8.150 -11.535 -19.587 1.00 92.44 102 MET A C 1
ATOM 723 O O . MET A 1 102 ? 9.320 -11.171 -19.665 1.00 92.44 102 MET A O 1
ATOM 727 N N . GLY A 1 103 ? 7.833 -12.824 -19.438 1.00 91.81 103 GLY A N 1
ATOM 728 C CA . GLY A 1 103 ? 8.839 -13.879 -19.360 1.00 91.81 103 GLY A CA 1
ATOM 729 C C . GLY A 1 103 ? 9.680 -13.998 -20.634 1.00 91.81 103 GLY A C 1
ATOM 730 O O . GLY A 1 103 ? 10.904 -14.114 -20.547 1.00 91.81 103 GLY A O 1
ATOM 731 N N . LEU A 1 104 ? 9.040 -13.906 -21.803 1.00 92.69 104 LEU A N 1
ATOM 732 C CA . LEU A 1 104 ? 9.726 -13.855 -23.097 1.00 92.69 104 LEU A CA 1
ATOM 733 C C . LEU A 1 104 ? 10.518 -12.555 -23.273 1.00 92.69 104 LEU A C 1
ATOM 735 O O . LEU A 1 104 ? 11.655 -12.600 -23.740 1.00 92.69 104 LEU A O 1
ATOM 739 N N . ALA A 1 105 ? 9.952 -11.418 -22.860 1.00 94.12 105 ALA A N 1
ATOM 740 C CA . ALA A 1 105 ? 10.616 -10.123 -22.954 1.00 94.12 105 ALA A CA 1
ATOM 741 C C . ALA A 1 105 ? 11.904 -10.085 -22.132 1.00 94.12 105 ALA A C 1
ATOM 743 O O . ALA A 1 105 ? 12.943 -9.672 -22.641 1.00 94.12 105 ALA A O 1
ATOM 744 N N . LEU A 1 106 ? 11.864 -10.587 -20.892 1.00 93.88 106 LEU A N 1
ATOM 745 C CA . LEU A 1 106 ? 13.049 -10.687 -20.043 1.00 93.88 106 LEU A CA 1
ATOM 746 C C . LEU A 1 106 ? 14.140 -11.513 -20.698 1.00 93.88 106 LEU A C 1
ATOM 748 O O . LEU A 1 106 ? 15.282 -11.075 -20.705 1.00 93.88 106 LEU A O 1
ATOM 752 N N . HIS A 1 107 ? 13.795 -12.667 -21.270 1.00 92.88 107 HIS A N 1
ATOM 753 C CA . HIS A 1 107 ? 14.773 -13.488 -21.972 1.00 92.88 107 HIS A CA 1
ATOM 754 C C . HIS A 1 107 ? 15.377 -12.758 -23.176 1.00 92.88 107 HIS A C 1
ATOM 756 O O . HIS A 1 107 ? 16.596 -12.710 -23.336 1.00 92.88 107 HIS A O 1
ATOM 762 N N . ARG A 1 108 ? 14.524 -12.148 -24.008 1.00 92.00 108 ARG A N 1
ATOM 763 C CA . ARG A 1 108 ? 14.952 -11.490 -25.243 1.00 92.00 108 ARG A CA 1
ATOM 764 C C . ARG A 1 108 ? 15.826 -10.267 -24.980 1.00 92.00 108 ARG A C 1
ATOM 766 O O . ARG A 1 108 ? 16.803 -10.051 -25.693 1.00 92.00 108 ARG A O 1
ATOM 773 N N . LEU A 1 109 ? 15.473 -9.479 -23.969 1.00 94.00 109 LEU A N 1
ATOM 774 C CA . LEU A 1 109 ? 16.172 -8.247 -23.624 1.00 94.00 109 LEU A CA 1
ATOM 775 C C . LEU A 1 109 ? 17.354 -8.482 -22.683 1.00 94.00 109 LEU A C 1
ATOM 777 O O . LEU A 1 109 ? 18.201 -7.598 -22.592 1.00 94.00 109 LEU A O 1
ATOM 781 N N . TRP A 1 110 ? 17.459 -9.650 -22.033 1.00 95.12 110 TRP A N 1
ATOM 782 C CA . TRP A 1 110 ? 18.466 -9.936 -21.004 1.00 95.12 110 TRP A CA 1
ATOM 783 C C . TRP A 1 110 ? 19.871 -9.422 -21.343 1.00 95.12 110 TRP A C 1
ATOM 785 O O . TRP A 1 110 ? 20.429 -8.673 -20.542 1.00 95.12 110 TRP A O 1
ATOM 795 N N . PRO A 1 111 ? 20.453 -9.707 -22.527 1.00 93.44 111 PRO A N 1
ATOM 796 C CA . PRO A 1 111 ? 21.819 -9.275 -22.837 1.00 93.44 111 PRO A CA 1
ATOM 797 C C . PRO A 1 111 ? 21.971 -7.754 -22.985 1.00 93.44 111 PRO A C 1
ATOM 799 O O . PRO A 1 111 ? 23.070 -7.227 -22.819 1.00 93.44 111 PRO A O 1
ATOM 802 N N . LEU A 1 112 ? 20.885 -7.059 -23.331 1.00 94.69 112 LEU A N 1
ATOM 803 C CA . LEU A 1 112 ? 20.861 -5.619 -23.575 1.00 94.69 112 LEU A CA 1
ATOM 804 C C . LEU A 1 112 ? 20.599 -4.821 -22.301 1.00 94.69 112 LEU A C 1
ATOM 806 O O . LEU A 1 112 ? 21.111 -3.713 -22.193 1.00 94.69 112 LEU A O 1
ATOM 810 N N . LEU A 1 113 ? 19.843 -5.378 -21.345 1.00 95.81 113 LEU A N 1
ATOM 811 C CA . LEU A 1 113 ? 19.348 -4.661 -20.161 1.00 95.81 113 LEU A CA 1
ATOM 812 C C . LEU A 1 113 ? 20.416 -3.807 -19.447 1.00 95.81 113 LEU A C 1
ATOM 814 O O . LEU A 1 113 ? 20.148 -2.624 -19.243 1.00 95.81 113 LEU A O 1
ATOM 818 N N . PRO A 1 114 ? 21.634 -4.303 -19.142 1.00 96.81 114 PRO A N 1
ATOM 819 C CA . PRO A 1 114 ? 22.630 -3.494 -18.434 1.00 96.81 114 PRO A CA 1
ATOM 820 C C . PRO A 1 114 ? 23.216 -2.336 -19.256 1.00 96.81 114 PRO A C 1
ATOM 822 O O . PRO A 1 114 ? 23.920 -1.494 -18.722 1.00 96.81 114 PRO A O 1
ATOM 825 N N . ARG A 1 115 ? 22.958 -2.286 -20.567 1.00 95.19 115 ARG A N 1
ATOM 826 C CA . ARG A 1 115 ? 23.404 -1.201 -21.457 1.00 95.19 115 ARG A CA 1
ATOM 827 C C . ARG A 1 115 ? 22.314 -0.167 -21.719 1.00 95.19 115 ARG A C 1
ATOM 829 O O . ARG A 1 115 ? 22.592 0.864 -22.324 1.00 95.19 115 ARG A O 1
ATOM 836 N N . LEU A 1 116 ? 21.074 -0.464 -21.333 1.00 95.56 116 LEU A N 1
ATOM 837 C CA . LEU A 1 116 ? 19.959 0.455 -21.514 1.00 95.56 116 LEU A CA 1
ATOM 838 C C . LEU A 1 116 ? 20.050 1.603 -20.502 1.00 95.56 116 LEU A C 1
ATOM 840 O O . LEU A 1 116 ? 20.590 1.410 -19.415 1.00 95.56 116 LEU A O 1
ATOM 844 N N . PRO A 1 117 ? 19.489 2.784 -20.811 1.00 95.44 117 PRO A N 1
ATOM 845 C CA . PRO A 1 117 ? 19.434 3.880 -19.854 1.00 95.44 117 PRO A CA 1
ATOM 846 C C . PRO A 1 117 ? 18.737 3.483 -18.549 1.00 95.44 117 PRO A C 1
ATOM 848 O O . PRO A 1 117 ? 17.773 2.713 -18.564 1.00 95.44 117 PRO A O 1
ATOM 851 N N . TYR A 1 118 ? 19.152 4.102 -17.440 1.00 94.44 118 TYR A N 1
ATOM 852 C CA . TYR A 1 118 ? 18.602 3.851 -16.102 1.00 94.44 118 TYR A CA 1
ATOM 853 C C . TYR A 1 118 ? 17.066 3.835 -16.060 1.00 94.44 118 TYR A C 1
ATOM 855 O O . TYR A 1 118 ? 16.477 2.957 -15.443 1.00 94.44 118 TYR A O 1
ATOM 863 N N . HIS A 1 119 ? 16.394 4.768 -16.742 1.00 92.00 119 HIS A N 1
ATOM 864 C CA . HIS A 1 119 ? 14.928 4.843 -16.742 1.00 92.00 119 HIS A CA 1
ATOM 865 C C . HIS A 1 119 ? 14.257 3.653 -17.450 1.00 92.00 119 HIS A C 1
ATOM 867 O O . HIS A 1 119 ? 13.177 3.234 -17.046 1.00 92.00 119 HIS A O 1
ATOM 873 N N . VAL A 1 120 ? 14.897 3.062 -18.464 1.00 94.50 120 VAL A N 1
ATOM 874 C CA . VAL A 1 120 ? 14.389 1.841 -19.108 1.00 94.50 120 VAL A CA 1
ATOM 875 C C . VAL A 1 120 ? 14.657 0.629 -18.229 1.00 94.50 120 VAL A C 1
ATOM 877 O O . VAL A 1 120 ? 13.773 -0.203 -18.054 1.00 94.50 120 VAL A O 1
ATOM 880 N N . GLN A 1 121 ? 15.842 0.540 -17.617 1.00 95.81 121 GLN A N 1
ATOM 881 C CA . GLN A 1 121 ? 16.131 -0.498 -16.621 1.00 95.81 121 GLN A CA 1
ATOM 882 C C . GLN A 1 121 ? 15.121 -0.446 -15.462 1.00 95.81 121 GLN A C 1
ATOM 884 O O . GLN A 1 121 ? 14.612 -1.479 -15.025 1.00 95.81 121 GLN A O 1
ATOM 889 N N . TYR A 1 122 ? 14.789 0.767 -15.014 1.00 93.69 122 TYR A N 1
ATOM 890 C CA . TYR A 1 122 ? 13.777 1.031 -14.002 1.00 93.69 122 TYR A CA 1
ATOM 891 C C . TYR A 1 122 ? 12.406 0.509 -14.419 1.00 93.69 122 TYR A C 1
ATOM 893 O O . TYR A 1 122 ? 11.780 -0.246 -13.674 1.00 93.69 122 TYR A O 1
ATOM 901 N N . GLU A 1 123 ? 11.960 0.870 -15.621 1.00 92.19 123 GLU A N 1
ATOM 902 C CA . GLU A 1 123 ? 10.671 0.429 -16.145 1.00 92.19 123 GLU A CA 1
ATOM 903 C C . GLU A 1 123 ? 10.618 -1.095 -16.293 1.00 92.19 123 GLU A C 1
ATOM 905 O O . GLU A 1 123 ? 9.622 -1.714 -15.935 1.00 92.19 123 GLU A O 1
ATOM 910 N N . MET A 1 124 ? 11.710 -1.739 -16.714 1.00 93.31 124 MET A N 1
ATOM 911 C CA . MET A 1 124 ? 11.779 -3.201 -16.810 1.00 93.31 124 MET A CA 1
ATOM 912 C C . MET A 1 124 ? 11.653 -3.889 -15.445 1.00 93.31 124 MET A C 1
ATOM 914 O O . MET A 1 124 ? 10.982 -4.920 -15.340 1.00 93.31 124 MET A O 1
ATOM 918 N N . LEU A 1 125 ? 12.251 -3.331 -14.387 1.00 93.31 125 LEU A N 1
ATOM 919 C CA . LEU A 1 125 ? 12.081 -3.822 -13.014 1.00 93.31 125 LEU A CA 1
ATOM 920 C C . LEU A 1 125 ? 10.625 -3.694 -12.549 1.00 93.31 125 LEU A C 1
ATOM 922 O O . LEU A 1 125 ? 10.047 -4.661 -12.043 1.00 93.31 125 LEU A O 1
ATOM 926 N N . THR A 1 126 ? 10.017 -2.533 -12.785 1.00 89.31 126 THR A N 1
ATOM 927 C CA . THR A 1 126 ? 8.611 -2.263 -12.460 1.00 89.31 126 THR A CA 1
ATOM 928 C C . THR A 1 126 ? 7.678 -3.203 -13.223 1.00 89.31 126 THR A C 1
ATOM 930 O O . THR A 1 126 ? 6.862 -3.898 -12.616 1.00 89.31 126 THR A O 1
ATOM 933 N N . ALA A 1 127 ? 7.843 -3.319 -14.541 1.00 88.56 127 ALA A N 1
ATOM 934 C CA . ALA A 1 127 ? 7.052 -4.199 -15.392 1.00 88.56 127 ALA A CA 1
ATOM 935 C C . ALA A 1 127 ? 7.180 -5.671 -14.966 1.00 88.56 127 ALA A C 1
ATOM 937 O O . ALA A 1 127 ? 6.165 -6.362 -14.851 1.00 88.56 127 ALA A O 1
ATOM 938 N N . THR A 1 128 ? 8.395 -6.136 -14.645 1.00 89.44 128 THR A N 1
ATOM 939 C CA . THR A 1 128 ? 8.648 -7.496 -14.129 1.00 89.44 128 THR A CA 1
ATOM 940 C C . THR A 1 128 ? 7.788 -7.794 -12.906 1.00 89.44 128 THR A C 1
ATOM 942 O O . THR A 1 128 ? 7.115 -8.827 -12.842 1.00 89.44 128 THR A O 1
ATOM 945 N N . PHE A 1 129 ? 7.776 -6.871 -11.946 1.00 85.06 129 PHE A N 1
ATOM 946 C CA . PHE A 1 129 ? 6.980 -7.002 -10.737 1.00 85.06 129 PHE A CA 1
ATOM 947 C C . PHE A 1 129 ? 5.470 -6.987 -11.035 1.00 85.06 129 PHE A C 1
ATOM 949 O O . PHE A 1 129 ? 4.745 -7.917 -10.669 1.00 85.06 129 PHE A O 1
ATOM 956 N N . LEU A 1 130 ? 4.984 -5.983 -11.771 1.00 81.81 130 LEU A N 1
ATOM 957 C CA . LEU A 1 130 ? 3.554 -5.811 -12.060 1.00 81.81 130 LEU A CA 1
ATOM 958 C C . LEU A 1 130 ? 2.960 -6.977 -12.872 1.00 81.81 130 LEU A C 1
ATOM 960 O O . LEU A 1 130 ? 1.812 -7.394 -12.654 1.00 81.81 130 LEU A O 1
ATOM 964 N N . HIS A 1 131 ? 3.748 -7.563 -13.777 1.00 82.94 131 HIS A N 1
ATOM 965 C CA . HIS A 1 131 ? 3.364 -8.728 -14.584 1.00 82.94 131 HIS A CA 1
ATOM 966 C C . HIS A 1 131 ? 3.536 -10.073 -13.858 1.00 82.94 131 HIS A C 1
ATOM 968 O O . HIS A 1 131 ? 3.394 -11.127 -14.475 1.00 82.94 131 HIS A O 1
ATOM 974 N N . GLY A 1 132 ? 3.759 -10.064 -12.537 1.00 76.06 132 GLY A N 1
ATOM 975 C CA . GLY A 1 132 ? 3.760 -11.274 -11.706 1.00 76.06 132 GLY A CA 1
ATOM 976 C C . GLY A 1 132 ? 4.981 -12.169 -11.907 1.00 76.06 132 GLY A C 1
ATOM 977 O O . GLY A 1 132 ? 4.914 -13.360 -11.628 1.00 76.06 132 GLY A O 1
ATOM 978 N N . GLN A 1 133 ? 6.095 -11.609 -12.383 1.00 82.38 133 GLN A N 1
ATOM 979 C CA . GLN A 1 133 ? 7.379 -12.303 -12.507 1.00 82.38 133 GLN A CA 1
ATOM 980 C C . GLN A 1 133 ? 8.277 -12.034 -11.284 1.00 82.38 133 GLN A C 1
ATOM 982 O O . GLN A 1 133 ? 9.500 -11.997 -11.393 1.00 82.38 133 GLN A O 1
ATOM 987 N N . SER A 1 134 ? 7.667 -11.869 -10.106 1.00 77.62 134 SER A N 1
ATOM 988 C CA . SER A 1 134 ? 8.303 -11.596 -8.808 1.00 77.62 134 SER A CA 1
ATOM 989 C C . SER A 1 134 ? 9.496 -12.518 -8.509 1.00 77.62 134 SER A C 1
ATOM 991 O O . SER A 1 134 ? 10.582 -12.052 -8.165 1.00 77.62 134 SER A O 1
ATOM 993 N N . ALA A 1 135 ? 9.363 -13.821 -8.775 1.00 80.62 135 ALA A N 1
ATOM 994 C CA . ALA A 1 135 ? 10.448 -14.792 -8.586 1.00 80.62 135 ALA A CA 1
ATOM 995 C C . ALA A 1 135 ? 11.720 -14.479 -9.408 1.00 80.62 135 ALA A C 1
ATOM 997 O O . ALA A 1 135 ? 12.815 -14.906 -9.050 1.00 80.62 135 ALA A O 1
ATOM 998 N N . ARG A 1 136 ? 11.596 -13.715 -10.502 1.00 88.06 136 ARG A N 1
ATOM 999 C CA . ARG A 1 136 ? 12.710 -13.304 -11.376 1.00 88.06 136 ARG A CA 1
ATOM 1000 C C . ARG A 1 136 ? 13.293 -11.953 -11.017 1.00 88.06 136 ARG A C 1
ATOM 1002 O O . ARG A 1 136 ? 14.391 -11.639 -11.471 1.00 88.06 136 ARG A O 1
ATOM 1009 N N . LEU A 1 137 ? 12.586 -11.161 -10.215 1.00 90.81 137 LEU A N 1
ATOM 1010 C CA . LEU A 1 137 ? 12.996 -9.804 -9.884 1.00 90.81 137 LEU A CA 1
ATOM 1011 C C . LEU A 1 137 ? 14.374 -9.800 -9.212 1.00 90.81 137 LEU A C 1
ATOM 1013 O O . LEU A 1 137 ? 15.224 -8.988 -9.560 1.00 90.81 137 LEU A O 1
ATOM 1017 N N . PHE A 1 138 ? 14.641 -10.775 -8.338 1.00 92.75 138 PHE A N 1
ATOM 1018 C CA . PHE A 1 138 ? 15.948 -10.930 -7.699 1.00 92.75 138 PHE A CA 1
ATOM 1019 C C . PHE A 1 138 ? 17.073 -11.243 -8.698 1.00 92.75 138 PHE A C 1
ATOM 1021 O O . PHE A 1 138 ? 18.154 -10.663 -8.607 1.00 92.75 138 PHE A O 1
ATOM 1028 N N . ALA A 1 139 ? 16.828 -12.116 -9.680 1.00 93.12 139 ALA A N 1
ATOM 1029 C CA . ALA A 1 139 ? 17.807 -12.423 -10.724 1.00 93.12 139 ALA A CA 1
ATOM 1030 C C . ALA A 1 139 ? 18.079 -11.203 -11.616 1.00 93.12 139 ALA A C 1
ATOM 1032 O O . ALA A 1 139 ? 19.236 -10.878 -11.878 1.00 93.12 139 ALA A O 1
ATOM 1033 N N . LEU A 1 140 ? 17.022 -10.485 -12.014 1.00 95.50 140 LEU A N 1
ATOM 1034 C CA . LEU A 1 140 ? 17.125 -9.273 -12.826 1.00 95.50 140 LEU A CA 1
ATOM 1035 C C . LEU A 1 140 ? 17.924 -8.173 -12.113 1.00 95.50 140 LEU A C 1
ATOM 1037 O O . LEU A 1 140 ? 18.808 -7.569 -12.715 1.00 95.50 140 LEU A O 1
ATOM 1041 N N . TRP A 1 141 ? 17.681 -7.961 -10.819 1.00 96.19 141 TRP A N 1
ATOM 1042 C CA . TRP A 1 141 ? 18.482 -7.047 -10.004 1.00 96.19 141 TRP A CA 1
ATOM 1043 C C . TRP A 1 141 ? 19.965 -7.401 -10.031 1.00 96.19 141 TRP A C 1
ATOM 1045 O O . TRP A 1 141 ? 20.796 -6.552 -10.339 1.00 96.19 141 TRP A O 1
ATOM 1055 N N . ARG A 1 142 ? 20.309 -8.664 -9.755 1.00 96.12 142 ARG A N 1
ATOM 1056 C CA . ARG A 1 142 ? 21.707 -9.119 -9.779 1.00 96.12 142 ARG A CA 1
ATOM 1057 C C . ARG A 1 142 ? 22.339 -8.949 -11.156 1.00 96.12 142 ARG A C 1
ATOM 1059 O O . ARG A 1 142 ? 23.525 -8.647 -11.243 1.00 96.12 142 ARG A O 1
ATOM 1066 N N . HIS A 1 143 ? 21.568 -9.163 -12.218 1.00 97.06 143 HIS A N 1
ATOM 1067 C CA . HIS A 1 143 ? 22.026 -8.982 -13.591 1.00 97.06 143 HIS A CA 1
ATOM 1068 C C . HIS A 1 143 ? 22.372 -7.522 -13.893 1.00 97.06 143 HIS A C 1
ATOM 1070 O O . HIS A 1 143 ? 23.472 -7.251 -14.370 1.00 97.06 143 HIS A O 1
ATOM 1076 N N . LEU A 1 144 ? 21.491 -6.583 -13.535 1.00 97.56 144 LEU A N 1
ATOM 1077 C CA . LEU A 1 144 ? 21.750 -5.148 -13.683 1.00 97.56 144 LEU A CA 1
ATOM 1078 C C . LEU A 1 144 ? 22.941 -4.699 -12.831 1.00 97.56 144 LEU A C 1
ATOM 1080 O O . LEU A 1 144 ? 23.858 -4.080 -13.350 1.00 97.56 144 LEU A O 1
ATOM 1084 N N . LEU A 1 145 ? 22.993 -5.094 -11.557 1.00 97.38 145 LEU A N 1
ATOM 1085 C CA . LEU A 1 145 ? 24.068 -4.708 -10.636 1.00 97.38 145 LEU A CA 1
ATOM 1086 C C . LEU A 1 145 ? 25.458 -5.184 -11.078 1.00 97.38 145 LEU A C 1
ATOM 1088 O O . LEU A 1 145 ? 26.449 -4.497 -10.842 1.00 97.38 145 LEU A O 1
ATOM 1092 N N . ARG A 1 146 ? 25.535 -6.362 -11.708 1.00 97.00 146 ARG A N 1
ATOM 1093 C CA . ARG A 1 146 ? 26.787 -6.918 -12.246 1.00 97.00 146 ARG A CA 1
ATOM 1094 C C . ARG A 1 146 ? 27.153 -6.350 -13.611 1.00 97.00 146 ARG A C 1
ATOM 1096 O O . ARG A 1 146 ? 28.334 -6.293 -13.940 1.00 97.00 146 ARG A O 1
ATOM 1103 N N . GLY A 1 147 ? 26.150 -6.035 -14.427 1.00 96.31 147 GLY A N 1
ATOM 1104 C CA . GLY A 1 147 ? 26.336 -5.625 -15.815 1.00 96.31 147 GLY A CA 1
ATOM 1105 C C . GLY A 1 147 ? 26.451 -4.114 -16.016 1.00 96.31 147 GLY A C 1
ATOM 1106 O O . GLY A 1 147 ? 27.026 -3.701 -17.020 1.00 96.31 147 GLY A O 1
ATOM 1107 N N . ASP A 1 148 ? 25.925 -3.313 -15.088 1.00 96.38 148 ASP A N 1
ATOM 1108 C CA . ASP A 1 148 ? 25.918 -1.852 -15.129 1.00 96.38 148 ASP A CA 1
ATOM 1109 C C . ASP A 1 148 ? 26.489 -1.266 -13.821 1.00 96.38 148 ASP A C 1
ATOM 1111 O O . ASP A 1 148 ? 25.790 -1.181 -12.804 1.00 96.38 148 ASP A O 1
ATOM 1115 N N . PRO A 1 149 ? 27.760 -0.824 -13.820 1.00 91.88 149 PRO A N 1
ATOM 1116 C CA . PRO A 1 149 ? 28.358 -0.143 -12.673 1.00 91.88 149 PRO A CA 1
ATOM 1117 C C . PRO A 1 149 ? 27.646 1.164 -12.285 1.00 91.88 149 PRO A C 1
ATOM 1119 O O . PRO A 1 149 ? 27.753 1.589 -11.138 1.00 91.88 149 PRO A O 1
ATOM 1122 N N . GLY A 1 150 ? 26.933 1.804 -13.220 1.00 93.19 150 GLY A N 1
ATOM 1123 C CA . GLY A 1 150 ? 26.178 3.038 -12.997 1.00 93.19 150 GLY A CA 1
ATOM 1124 C C . GLY A 1 150 ? 24.761 2.811 -12.465 1.00 93.19 150 GLY A C 1
ATOM 1125 O O . GLY A 1 150 ? 24.118 3.762 -12.013 1.00 93.19 150 GLY A O 1
ATOM 1126 N N . PHE A 1 151 ? 24.268 1.570 -12.469 1.00 95.88 151 PHE A N 1
ATOM 1127 C CA . PHE A 1 151 ? 22.962 1.258 -11.908 1.00 95.88 151 PHE A CA 1
ATOM 1128 C C . PHE A 1 151 ? 23.005 1.379 -10.380 1.00 95.88 151 PHE A C 1
ATOM 1130 O O . PHE A 1 151 ? 23.655 0.587 -9.687 1.00 95.88 151 PHE A O 1
ATOM 1137 N N . VAL A 1 152 ? 22.294 2.384 -9.862 1.00 96.00 152 VAL A N 1
ATOM 1138 C CA . VAL A 1 152 ? 22.029 2.580 -8.433 1.00 96.00 152 VAL A CA 1
ATOM 1139 C C . VAL A 1 152 ? 20.515 2.537 -8.226 1.00 96.00 152 VAL A C 1
ATOM 1141 O O . VAL A 1 152 ? 19.823 3.468 -8.662 1.00 96.00 152 VAL A O 1
ATOM 1144 N N . PRO A 1 153 ? 19.986 1.474 -7.601 1.00 93.88 153 PRO A N 1
ATOM 1145 C CA . PRO A 1 153 ? 18.554 1.317 -7.393 1.00 93.88 153 PRO A CA 1
ATOM 1146 C C . PRO A 1 153 ? 18.022 2.339 -6.387 1.00 93.88 153 PRO A C 1
ATOM 1148 O O . PRO A 1 153 ? 18.756 2.779 -5.501 1.00 93.88 153 PRO A O 1
ATOM 1151 N N . ASP A 1 154 ? 16.742 2.690 -6.506 1.00 93.75 154 ASP A N 1
ATOM 1152 C CA . ASP A 1 154 ? 16.077 3.536 -5.513 1.00 93.75 154 ASP A CA 1
ATOM 1153 C C . ASP A 1 154 ? 15.426 2.718 -4.376 1.00 93.75 154 ASP A C 1
ATOM 1155 O O . ASP A 1 154 ? 15.362 1.481 -4.402 1.00 93.75 154 ASP A O 1
ATOM 1159 N N . PHE A 1 155 ? 14.926 3.429 -3.362 1.00 94.00 155 PHE A N 1
ATOM 1160 C CA . PHE A 1 155 ? 14.254 2.827 -2.211 1.00 94.00 155 PHE A CA 1
ATOM 1161 C C . PHE A 1 155 ? 12.986 2.045 -2.596 1.00 94.00 155 PHE A C 1
ATOM 1163 O O . PHE A 1 155 ? 12.731 0.973 -2.048 1.00 94.00 155 PHE A O 1
ATOM 1170 N N . TRP A 1 156 ? 12.180 2.558 -3.527 1.00 89.06 156 TRP A N 1
ATOM 1171 C CA . TRP A 1 156 ? 10.885 1.975 -3.895 1.00 89.06 156 TRP A CA 1
ATOM 1172 C C . TRP A 1 156 ? 11.049 0.678 -4.695 1.00 89.06 156 TRP A C 1
ATOM 1174 O O . TRP A 1 156 ? 10.325 -0.301 -4.476 1.00 89.06 156 TRP A O 1
ATOM 1184 N N . GLN A 1 157 ? 12.053 0.619 -5.568 1.00 91.38 157 GLN A N 1
ATOM 1185 C CA . GLN A 1 157 ? 12.467 -0.607 -6.233 1.00 91.38 157 GLN A CA 1
ATOM 1186 C C . GLN A 1 157 ? 12.975 -1.618 -5.201 1.00 91.38 157 GLN A C 1
ATOM 1188 O O . GLN A 1 157 ? 12.616 -2.796 -5.276 1.00 91.38 157 GLN A O 1
ATOM 1193 N N . PHE A 1 158 ? 13.793 -1.180 -4.235 1.00 94.00 158 PHE A N 1
ATOM 1194 C CA . PHE A 1 158 ? 14.300 -2.061 -3.182 1.00 94.00 158 PHE A CA 1
ATOM 1195 C C . PHE A 1 158 ? 13.166 -2.630 -2.322 1.00 94.00 158 PHE A C 1
ATOM 1197 O O . PHE A 1 158 ? 13.143 -3.832 -2.077 1.00 94.00 158 PHE A O 1
ATOM 1204 N N . GLN A 1 159 ? 12.181 -1.812 -1.938 1.00 89.94 159 GLN A N 1
ATOM 1205 C CA . GLN A 1 159 ? 10.969 -2.263 -1.245 1.00 89.94 159 GLN A CA 1
ATOM 1206 C C . GLN A 1 159 ? 10.220 -3.326 -2.060 1.00 89.94 159 GLN A C 1
ATOM 1208 O O . GLN A 1 159 ? 9.840 -4.372 -1.531 1.00 89.94 159 GLN A O 1
ATOM 1213 N N . THR A 1 160 ? 10.034 -3.076 -3.357 1.00 87.06 160 THR A N 1
ATOM 1214 C CA . THR A 1 160 ? 9.350 -4.002 -4.268 1.00 87.06 160 THR A CA 1
ATOM 1215 C C . THR A 1 160 ? 10.077 -5.349 -4.344 1.00 87.06 160 THR A C 1
ATOM 1217 O O . THR A 1 160 ? 9.444 -6.406 -4.270 1.00 87.06 160 THR A O 1
ATOM 1220 N N . LEU A 1 161 ? 11.412 -5.325 -4.423 1.00 90.75 161 LEU A N 1
ATOM 1221 C CA . LEU A 1 161 ? 12.233 -6.531 -4.381 1.00 90.75 161 LEU A CA 1
ATOM 1222 C C . LEU A 1 161 ? 12.151 -7.241 -3.028 1.00 90.75 161 LEU A C 1
ATOM 1224 O O . LEU A 1 161 ? 11.925 -8.450 -3.001 1.00 90.75 161 LEU A O 1
ATOM 1228 N N . ALA A 1 162 ? 12.335 -6.510 -1.927 1.00 89.25 162 ALA A N 1
ATOM 1229 C CA . ALA A 1 162 ? 12.325 -7.052 -0.573 1.00 89.25 162 ALA A CA 1
ATOM 1230 C C . ALA A 1 162 ? 11.042 -7.830 -0.303 1.00 89.25 162 ALA A C 1
ATOM 1232 O O . ALA A 1 162 ? 11.088 -8.981 0.123 1.00 89.25 162 ALA A O 1
ATOM 1233 N N . ARG A 1 163 ? 9.903 -7.247 -0.673 1.00 83.81 163 ARG A N 1
ATOM 1234 C CA . ARG A 1 163 ? 8.617 -7.927 -0.602 1.00 83.81 163 ARG A CA 1
ATOM 1235 C C . ARG A 1 163 ? 8.569 -9.182 -1.470 1.00 83.81 163 ARG A C 1
ATOM 1237 O O . ARG A 1 163 ? 8.177 -10.241 -0.995 1.00 83.81 163 ARG A O 1
ATOM 1244 N N . SER A 1 164 ? 8.925 -9.054 -2.746 1.00 84.19 164 SER A N 1
ATOM 1245 C CA . SER A 1 164 ? 8.875 -10.154 -3.712 1.00 84.19 164 SER A CA 1
ATOM 1246 C C . SER A 1 164 ? 9.678 -11.369 -3.235 1.00 84.19 164 SER A C 1
ATOM 1248 O O . SER A 1 164 ? 9.242 -12.515 -3.365 1.00 84.19 164 SER A O 1
ATOM 1250 N N . VAL A 1 165 ? 10.856 -11.113 -2.668 1.00 87.00 165 VAL A N 1
ATOM 1251 C CA . VAL A 1 165 ? 11.716 -12.149 -2.105 1.00 87.00 165 VAL A CA 1
ATOM 1252 C C . VAL A 1 165 ? 11.114 -12.716 -0.820 1.00 87.00 165 VAL A C 1
ATOM 1254 O O . VAL A 1 165 ? 10.987 -13.933 -0.710 1.00 87.00 165 VAL A O 1
ATOM 1257 N N . PHE A 1 166 ? 10.646 -11.865 0.096 1.00 83.06 166 PHE A N 1
ATOM 1258 C CA . PHE A 1 166 ? 10.012 -12.307 1.337 1.00 83.06 166 PHE A CA 1
ATOM 1259 C C . PHE A 1 166 ? 8.808 -13.231 1.084 1.00 83.06 166 PHE A C 1
ATOM 1261 O O . PHE A 1 166 ? 8.687 -14.289 1.702 1.00 83.06 166 PHE A O 1
ATOM 1268 N N . GLU A 1 167 ? 7.946 -12.891 0.121 1.00 78.12 167 GLU A N 1
ATOM 1269 C CA . GLU A 1 167 ? 6.798 -13.721 -0.266 1.00 78.12 167 GLU A CA 1
ATOM 1270 C C . GLU A 1 167 ? 7.229 -15.106 -0.777 1.00 78.12 167 GLU A C 1
ATOM 1272 O O . GLU A 1 167 ? 6.568 -16.100 -0.463 1.00 78.12 167 GLU A O 1
ATOM 1277 N N . THR A 1 168 ? 8.348 -15.172 -1.508 1.00 79.75 168 THR A N 1
ATOM 1278 C CA . THR A 1 168 ? 8.818 -16.380 -2.203 1.00 79.75 168 THR A CA 1
ATOM 1279 C C . THR A 1 168 ? 9.660 -17.299 -1.315 1.00 79.75 168 THR A C 1
ATOM 1281 O O . THR A 1 168 ? 9.467 -18.511 -1.342 1.00 79.75 168 THR A O 1
ATOM 1284 N N . ASP A 1 169 ? 10.597 -16.750 -0.539 1.00 84.56 169 ASP A N 1
ATOM 1285 C CA . ASP A 1 169 ? 11.587 -17.535 0.215 1.00 84.56 169 ASP A CA 1
ATOM 1286 C C . ASP A 1 169 ? 11.854 -17.037 1.645 1.00 84.56 169 ASP A C 1
ATOM 1288 O O . ASP A 1 169 ? 12.732 -17.569 2.324 1.00 84.56 169 ASP A O 1
ATOM 1292 N N . ARG A 1 170 ? 11.064 -16.066 2.126 1.00 81.50 170 ARG A N 1
ATOM 1293 C CA . ARG A 1 170 ? 11.076 -15.546 3.507 1.00 81.50 170 ARG A CA 1
ATOM 1294 C C . ARG A 1 170 ? 12.341 -14.794 3.927 1.00 81.50 170 ARG A C 1
ATOM 1296 O O . ARG A 1 170 ? 12.446 -14.424 5.094 1.00 81.50 170 ARG A O 1
ATOM 1303 N N . ARG A 1 171 ? 13.269 -14.493 3.014 1.00 88.25 171 ARG A N 1
ATOM 1304 C CA . ARG A 1 171 ? 14.387 -13.588 3.324 1.00 88.25 171 ARG A CA 1
ATOM 1305 C C . ARG A 1 171 ? 13.882 -12.166 3.558 1.00 88.25 171 ARG A C 1
ATOM 1307 O O . ARG A 1 171 ? 13.052 -11.650 2.810 1.00 88.25 171 ARG A O 1
ATOM 1314 N N . THR A 1 172 ? 14.400 -11.529 4.600 1.00 86.69 172 THR A N 1
ATOM 1315 C CA . THR A 1 172 ? 14.102 -10.141 4.963 1.00 86.69 172 THR A CA 1
ATOM 1316 C C . THR A 1 172 ? 14.896 -9.161 4.101 1.00 86.69 172 THR A C 1
ATOM 1318 O O . THR A 1 172 ? 15.854 -9.534 3.428 1.00 86.69 172 THR A O 1
ATOM 1321 N N . ALA A 1 173 ? 14.555 -7.871 4.161 1.00 90.19 173 ALA A N 1
ATOM 1322 C CA . ALA A 1 173 ? 15.315 -6.828 3.471 1.00 90.19 173 ALA A CA 1
ATOM 1323 C C . ALA A 1 173 ? 16.804 -6.793 3.871 1.00 90.19 173 ALA A C 1
ATOM 1325 O O . ALA A 1 173 ? 17.662 -6.549 3.024 1.00 90.19 173 ALA A O 1
ATOM 1326 N N . ALA A 1 174 ? 17.123 -7.084 5.138 1.00 91.31 174 ALA A N 1
ATOM 1327 C CA . ALA A 1 174 ? 18.503 -7.152 5.618 1.00 91.31 174 ALA A CA 1
ATOM 1328 C C . ALA A 1 174 ? 19.279 -8.315 4.973 1.00 91.31 174 ALA A C 1
ATOM 1330 O O . ALA A 1 174 ? 20.435 -8.145 4.582 1.00 91.31 174 ALA A O 1
ATOM 1331 N N . ASP A 1 175 ? 18.620 -9.458 4.762 1.00 92.69 175 ASP A N 1
ATOM 1332 C CA . ASP A 1 175 ? 19.209 -10.637 4.110 1.00 92.69 175 ASP A CA 1
ATOM 1333 C C . ASP A 1 175 ? 19.550 -10.392 2.629 1.00 92.69 175 ASP A C 1
ATOM 1335 O O . ASP A 1 175 ? 20.301 -11.159 2.022 1.00 92.69 175 ASP A O 1
ATOM 1339 N N . LEU A 1 176 ? 19.018 -9.321 2.024 1.00 94.38 176 LEU A N 1
ATOM 1340 C CA . LEU A 1 176 ? 19.297 -8.956 0.634 1.00 94.38 176 LEU A CA 1
ATOM 1341 C C . LEU A 1 176 ? 20.548 -8.093 0.467 1.00 94.38 176 LEU A C 1
ATOM 1343 O O . LEU A 1 176 ? 21.070 -8.016 -0.645 1.00 94.38 176 LEU A O 1
ATOM 1347 N N . VAL A 1 177 ? 21.053 -7.474 1.538 1.00 96.69 177 VAL A N 1
ATOM 1348 C CA . VAL A 1 177 ? 22.152 -6.501 1.452 1.00 96.69 177 VAL A CA 1
ATOM 1349 C C . VAL A 1 177 ? 23.408 -7.136 0.858 1.00 96.69 177 VAL A C 1
ATOM 1351 O O . VAL A 1 177 ? 23.907 -6.657 -0.160 1.00 96.69 177 VAL A O 1
ATOM 1354 N N . ALA A 1 178 ? 23.915 -8.229 1.436 1.00 96.56 178 ALA A N 1
ATOM 1355 C CA . ALA A 1 178 ? 25.138 -8.876 0.946 1.00 96.56 178 ALA A CA 1
ATOM 1356 C C . ALA A 1 178 ? 24.981 -9.474 -0.474 1.00 96.56 178 ALA A C 1
ATOM 1358 O O . ALA A 1 178 ? 25.818 -9.168 -1.332 1.00 96.56 178 ALA A O 1
ATOM 1359 N N . PRO A 1 179 ? 23.892 -10.209 -0.794 1.00 96.56 179 PRO A N 1
ATOM 1360 C CA . PRO A 1 179 ? 23.667 -10.742 -2.139 1.00 96.56 179 PRO A CA 1
ATOM 1361 C C . PRO A 1 179 ? 23.556 -9.703 -3.262 1.00 96.56 179 PRO A C 1
ATOM 1363 O O . PRO A 1 179 ? 23.804 -10.032 -4.425 1.00 96.56 179 PRO A O 1
ATOM 1366 N N . LEU A 1 180 ? 23.151 -8.472 -2.939 1.00 96.75 180 LEU A N 1
ATOM 1367 C CA . LEU A 1 180 ? 22.989 -7.372 -3.896 1.00 96.75 180 LEU A CA 1
ATOM 1368 C C . LEU A 1 180 ? 24.155 -6.373 -3.878 1.00 96.75 180 LEU A C 1
ATOM 1370 O O . LEU A 1 180 ? 24.186 -5.461 -4.697 1.00 96.75 180 LEU A O 1
ATOM 1374 N N . SER A 1 181 ? 25.122 -6.543 -2.979 1.00 96.62 181 SER A N 1
ATOM 1375 C CA . SER A 1 181 ? 26.323 -5.707 -2.916 1.00 96.62 181 SER A CA 1
ATOM 1376 C C . SER A 1 181 ? 27.565 -6.546 -3.212 1.00 96.62 181 SER A C 1
ATOM 1378 O O . SER A 1 181 ? 27.942 -6.703 -4.375 1.00 96.62 181 SER A O 1
ATOM 1380 N N . ALA A 1 182 ? 28.175 -7.145 -2.188 1.00 94.75 182 ALA A N 1
ATOM 1381 C CA . ALA A 1 182 ? 29.415 -7.910 -2.295 1.00 94.75 182 ALA A CA 1
ATOM 1382 C C . ALA A 1 182 ? 29.344 -9.034 -3.350 1.00 94.75 182 ALA A C 1
ATOM 1384 O O . ALA A 1 182 ? 30.212 -9.108 -4.219 1.00 94.75 182 ALA A O 1
ATOM 1385 N N . ASP A 1 183 ? 28.275 -9.839 -3.364 1.00 96.06 183 ASP A N 1
ATOM 1386 C CA . ASP A 1 183 ? 28.103 -10.962 -4.310 1.00 96.06 183 ASP A CA 1
ATOM 1387 C C . ASP A 1 183 ? 27.872 -10.525 -5.771 1.00 96.06 183 ASP A C 1
ATOM 1389 O O . ASP A 1 183 ? 27.912 -11.339 -6.711 1.00 96.06 183 ASP A O 1
ATOM 1393 N N . CYS A 1 184 ? 27.559 -9.244 -5.965 1.00 96.81 184 CYS A N 1
ATOM 1394 C CA . CYS A 1 184 ? 27.420 -8.610 -7.270 1.00 96.81 184 CYS A CA 1
ATOM 1395 C C . CYS A 1 184 ? 28.659 -7.793 -7.662 1.00 96.81 184 CYS A C 1
ATOM 1397 O O . CYS A 1 184 ? 28.654 -7.191 -8.729 1.00 96.81 184 CYS A O 1
ATOM 1399 N N . GLY A 1 185 ? 29.721 -7.793 -6.846 1.00 96.69 185 GLY A N 1
ATOM 1400 C CA . GLY A 1 185 ? 30.912 -6.976 -7.090 1.00 96.69 185 GLY A CA 1
ATOM 1401 C C . GLY A 1 185 ? 30.685 -5.482 -6.839 1.00 96.69 185 GLY A C 1
ATOM 1402 O O . GLY A 1 185 ? 31.433 -4.661 -7.359 1.00 96.69 185 GLY A O 1
ATOM 1403 N N . ARG A 1 186 ? 29.661 -5.135 -6.047 1.00 96.50 186 ARG A N 1
ATOM 1404 C CA . ARG A 1 186 ? 29.236 -3.766 -5.722 1.00 96.50 186 ARG A CA 1
ATOM 1405 C C . ARG A 1 186 ? 29.265 -3.492 -4.209 1.00 96.50 186 ARG A C 1
ATOM 1407 O O . ARG A 1 186 ? 28.226 -3.196 -3.614 1.00 96.50 186 ARG A O 1
ATOM 1414 N N . PRO A 1 187 ? 30.418 -3.640 -3.524 1.00 96.44 187 PRO A N 1
ATOM 1415 C CA . PRO A 1 187 ? 30.505 -3.387 -2.081 1.00 96.44 187 PRO A CA 1
ATOM 1416 C C . PRO A 1 187 ? 30.175 -1.930 -1.710 1.00 96.44 187 PRO A C 1
ATOM 1418 O O . PRO A 1 187 ? 29.756 -1.669 -0.585 1.00 96.44 187 PRO A O 1
ATOM 1421 N N . ASP A 1 188 ? 30.303 -1.002 -2.661 1.00 95.81 188 ASP A N 1
ATOM 1422 C CA . ASP A 1 188 ? 29.894 0.401 -2.559 1.00 95.81 188 ASP A CA 1
ATOM 1423 C C . ASP A 1 188 ? 28.403 0.575 -2.225 1.00 95.81 188 ASP A C 1
ATOM 1425 O O . ASP A 1 188 ? 28.041 1.503 -1.501 1.00 95.81 188 ASP A O 1
ATOM 1429 N N . LEU A 1 189 ? 27.542 -0.342 -2.681 1.00 97.38 189 LEU A N 1
ATOM 1430 C CA . LEU A 1 189 ? 26.100 -0.294 -2.424 1.00 97.38 189 LEU A CA 1
ATOM 1431 C C . LEU A 1 189 ? 25.704 -0.822 -1.042 1.00 97.38 189 LEU A C 1
ATOM 1433 O O . LEU A 1 189 ? 24.590 -0.557 -0.591 1.00 97.38 189 LEU A O 1
ATOM 1437 N N . GLY A 1 190 ? 26.584 -1.551 -0.349 1.00 97.31 190 GLY A N 1
ATOM 1438 C CA . GLY A 1 190 ? 26.284 -2.161 0.953 1.00 97.31 190 GLY A CA 1
ATOM 1439 C C . GLY A 1 190 ? 25.722 -1.163 1.980 1.00 97.31 190 GLY A C 1
ATOM 1440 O O . GLY A 1 190 ? 24.652 -1.418 2.543 1.00 97.31 190 GLY A O 1
ATOM 1441 N N . PRO A 1 191 ? 26.374 -0.002 2.194 1.00 97.88 191 PRO A N 1
ATOM 1442 C CA . PRO A 1 191 ? 25.859 1.046 3.072 1.00 97.88 191 PRO A CA 1
ATOM 1443 C C . PRO A 1 191 ? 24.486 1.591 2.650 1.00 97.88 191 PRO A C 1
ATOM 1445 O O . PRO A 1 191 ? 23.605 1.712 3.496 1.00 97.88 191 PRO A O 1
ATOM 1448 N N . LEU A 1 192 ? 24.265 1.861 1.356 1.00 98.00 192 LEU A N 1
ATOM 1449 C CA . LEU A 1 192 ? 22.982 2.370 0.849 1.00 98.00 192 LEU A CA 1
ATOM 1450 C C . LEU A 1 192 ? 21.845 1.367 1.090 1.00 98.00 192 LEU A C 1
ATOM 1452 O O . LEU A 1 192 ? 20.806 1.722 1.643 1.00 98.00 192 LEU A O 1
ATOM 1456 N N . LEU A 1 193 ? 22.056 0.101 0.724 1.00 97.62 193 LEU A N 1
ATOM 1457 C CA . LEU A 1 193 ? 21.060 -0.958 0.906 1.00 97.62 193 LEU A CA 1
ATOM 1458 C C . LEU A 1 193 ? 20.774 -1.227 2.390 1.00 97.62 193 LEU A C 1
ATOM 1460 O O . LEU A 1 193 ? 19.641 -1.543 2.749 1.00 97.62 193 LEU A O 1
ATOM 1464 N N . SER A 1 194 ? 21.768 -1.047 3.264 1.00 97.00 194 SER A N 1
ATOM 1465 C CA . SER A 1 194 ? 21.572 -1.122 4.717 1.00 97.00 194 SER A CA 1
ATOM 1466 C C . SER A 1 194 ? 20.683 0.016 5.223 1.00 97.00 194 SER A C 1
ATOM 1468 O O . SER A 1 194 ? 19.774 -0.228 6.013 1.00 97.00 194 SER A O 1
ATOM 1470 N N . VAL A 1 195 ? 20.882 1.245 4.727 1.00 97.44 195 VAL A N 1
ATOM 1471 C CA . VAL A 1 195 ? 19.987 2.376 5.024 1.00 97.44 195 VAL A CA 1
ATOM 1472 C C . VAL A 1 195 ? 18.567 2.072 4.546 1.00 97.44 195 VAL A C 1
ATOM 1474 O O . VAL A 1 195 ? 17.620 2.264 5.309 1.00 97.44 195 VAL A O 1
ATOM 1477 N N . TYR A 1 196 ? 18.398 1.539 3.332 1.00 96.06 196 TYR A N 1
ATOM 1478 C CA . TYR A 1 196 ? 17.080 1.140 2.830 1.00 96.06 196 TYR A CA 1
ATOM 1479 C C . TYR A 1 196 ? 16.416 0.079 3.707 1.00 96.06 196 TYR A C 1
ATOM 1481 O O . TYR A 1 196 ? 15.249 0.239 4.056 1.00 96.06 196 TYR A O 1
ATOM 1489 N N . ALA A 1 197 ? 17.140 -0.966 4.113 1.00 93.31 197 ALA A N 1
ATOM 1490 C CA . ALA A 1 197 ? 16.608 -1.997 5.002 1.00 93.31 197 ALA A CA 1
ATOM 1491 C C . ALA A 1 197 ? 16.160 -1.416 6.358 1.00 93.31 197 ALA A C 1
ATOM 1493 O O . ALA A 1 197 ? 15.076 -1.750 6.841 1.00 93.31 197 ALA A O 1
ATOM 1494 N N . THR A 1 198 ? 16.942 -0.501 6.939 1.00 92.19 198 THR A N 1
ATOM 1495 C CA . THR A 1 198 ? 16.595 0.191 8.191 1.00 92.19 198 THR A CA 1
ATOM 1496 C C . THR A 1 198 ? 15.341 1.052 8.040 1.00 92.19 198 THR A C 1
ATOM 1498 O O . THR A 1 198 ? 14.414 0.940 8.847 1.00 92.19 198 THR A O 1
ATOM 1501 N N . LEU A 1 199 ? 15.275 1.878 6.990 1.00 91.56 199 LEU A N 1
ATOM 1502 C CA . LEU A 1 199 ? 14.122 2.742 6.720 1.00 91.56 199 LEU A CA 1
ATOM 1503 C C . LEU A 1 199 ? 12.856 1.925 6.432 1.00 91.56 199 LEU A C 1
ATOM 1505 O O . LEU A 1 199 ? 11.784 2.266 6.929 1.00 91.56 199 LEU A O 1
ATOM 1509 N N . LEU A 1 200 ? 12.983 0.816 5.698 1.00 89.44 200 LEU A N 1
ATOM 1510 C CA . LEU A 1 200 ? 11.873 -0.080 5.379 1.00 89.44 200 LEU A CA 1
ATOM 1511 C C . LEU A 1 200 ? 11.305 -0.773 6.626 1.00 89.44 200 LEU A C 1
ATOM 1513 O O . LEU A 1 200 ? 10.094 -0.958 6.721 1.00 89.44 200 LEU A O 1
ATOM 1517 N N . ARG A 1 201 ? 12.155 -1.118 7.602 1.00 85.75 201 ARG A N 1
ATOM 1518 C CA . ARG A 1 201 ? 11.728 -1.722 8.876 1.00 85.75 201 ARG A CA 1
ATOM 1519 C C . ARG A 1 201 ? 10.995 -0.731 9.792 1.00 85.75 201 ARG A C 1
ATOM 1521 O O . ARG A 1 201 ? 10.239 -1.160 10.658 1.00 85.75 201 ARG A O 1
ATOM 1528 N N . GLN A 1 202 ? 11.219 0.575 9.627 1.00 87.19 202 GLN A N 1
ATOM 1529 C CA . GLN A 1 202 ? 10.557 1.671 10.357 1.00 87.19 202 GLN A CA 1
ATOM 1530 C C . GLN A 1 202 ? 10.758 1.698 11.889 1.00 87.19 202 GLN A C 1
ATOM 1532 O O . GLN A 1 202 ? 10.242 2.598 12.549 1.00 87.19 202 GLN A O 1
ATOM 1537 N N . THR A 1 203 ? 11.522 0.770 12.478 1.00 82.94 203 THR A N 1
ATOM 1538 C CA . THR A 1 203 ? 11.795 0.764 13.929 1.00 82.94 203 THR A CA 1
ATOM 1539 C C . THR A 1 203 ? 12.842 1.792 14.352 1.00 82.94 203 THR A C 1
ATOM 1541 O O . THR A 1 203 ? 12.847 2.197 15.505 1.00 82.94 203 THR A O 1
ATOM 1544 N N . ASP A 1 204 ? 13.733 2.198 13.441 1.00 87.44 204 ASP A N 1
ATOM 1545 C CA . ASP A 1 204 ? 14.791 3.184 13.703 1.00 87.44 204 ASP A CA 1
ATOM 1546 C C . ASP A 1 204 ? 14.925 4.170 12.532 1.00 87.44 204 ASP A C 1
ATOM 1548 O O . ASP A 1 204 ? 15.886 4.174 11.762 1.00 87.44 204 ASP A O 1
ATOM 1552 N N . TYR A 1 205 ? 13.895 4.998 12.358 1.00 89.31 205 TYR A N 1
ATOM 1553 C CA . TYR A 1 205 ? 13.860 5.979 11.274 1.00 89.31 205 TYR A CA 1
ATOM 1554 C C . TYR A 1 205 ? 14.973 7.033 11.405 1.00 89.31 205 TYR A C 1
ATOM 1556 O O . TYR A 1 205 ? 15.638 7.357 10.422 1.00 89.31 205 TYR A O 1
ATOM 1564 N N . LEU A 1 206 ? 15.206 7.553 12.618 1.00 91.81 206 LEU A N 1
ATOM 1565 C CA . LEU A 1 206 ? 16.204 8.601 12.858 1.00 91.81 206 LEU A CA 1
ATOM 1566 C C . LEU A 1 206 ? 17.636 8.086 12.674 1.00 91.81 206 LEU A C 1
ATOM 1568 O O . LEU A 1 206 ? 18.445 8.780 12.056 1.00 91.81 206 LEU A O 1
ATOM 1572 N N . GLY A 1 207 ? 17.943 6.868 13.135 1.00 93.94 207 GLY A N 1
ATOM 1573 C CA . GLY A 1 207 ? 19.220 6.216 12.853 1.00 93.94 207 GLY A CA 1
ATOM 1574 C C . GLY A 1 207 ? 19.421 5.977 11.357 1.00 93.94 207 GLY A C 1
ATOM 1575 O O . GLY A 1 207 ? 20.505 6.241 10.834 1.00 93.94 207 GLY A O 1
ATOM 1576 N N . GLY A 1 208 ? 18.359 5.600 10.635 1.00 95.06 208 GLY A N 1
ATOM 1577 C CA . GLY A 1 208 ? 18.363 5.512 9.172 1.00 95.06 208 GLY A CA 1
ATOM 1578 C C . GLY A 1 208 ? 18.735 6.833 8.483 1.00 95.06 208 GLY A C 1
ATOM 1579 O O . GLY A 1 208 ? 19.588 6.838 7.596 1.00 95.06 208 GLY A O 1
ATOM 1580 N N . LEU A 1 209 ? 18.164 7.965 8.915 1.00 95.88 209 LEU A N 1
ATOM 1581 C CA . LEU A 1 209 ? 18.511 9.293 8.382 1.00 95.88 209 LEU A CA 1
ATOM 1582 C C . LEU A 1 209 ? 19.948 9.714 8.717 1.00 95.88 209 LEU A C 1
ATOM 1584 O O . LEU A 1 209 ? 20.629 10.316 7.886 1.00 95.88 209 LEU A O 1
ATOM 1588 N N . ALA A 1 210 ? 20.430 9.401 9.921 1.00 96.38 210 ALA A N 1
ATOM 1589 C CA . ALA A 1 210 ? 21.812 9.677 10.300 1.00 96.38 210 ALA A CA 1
ATOM 1590 C C . ALA A 1 210 ? 22.797 8.876 9.431 1.00 96.38 210 ALA A C 1
ATOM 1592 O O . ALA A 1 210 ? 23.765 9.433 8.913 1.00 96.38 210 ALA A O 1
ATOM 1593 N N . ALA A 1 211 ? 22.513 7.590 9.208 1.00 97.00 211 ALA A N 1
ATOM 1594 C CA . ALA A 1 211 ? 23.303 6.734 8.331 1.00 97.00 211 ALA A CA 1
ATOM 1595 C C . ALA A 1 211 ? 23.251 7.197 6.864 1.00 97.00 211 ALA A C 1
ATOM 1597 O O . ALA A 1 211 ? 24.281 7.186 6.195 1.00 97.00 211 ALA A O 1
ATOM 1598 N N . ALA A 1 212 ? 22.096 7.679 6.388 1.00 97.06 212 ALA A N 1
ATOM 1599 C CA . ALA A 1 212 ? 21.950 8.283 5.063 1.00 97.06 212 ALA A CA 1
ATOM 1600 C C . ALA A 1 212 ? 22.917 9.460 4.850 1.00 97.06 212 ALA A C 1
ATOM 1602 O O . ALA A 1 212 ? 23.611 9.519 3.837 1.00 97.06 212 ALA A O 1
ATOM 1603 N N . ARG A 1 213 ? 23.006 10.375 5.825 1.00 95.44 213 ARG A N 1
ATOM 1604 C CA . ARG A 1 213 ? 23.892 11.556 5.770 1.00 95.44 213 ARG A CA 1
ATOM 1605 C C . ARG A 1 213 ? 25.377 11.184 5.785 1.00 95.44 213 ARG A C 1
ATOM 1607 O O . ARG A 1 213 ? 26.202 11.939 5.285 1.00 95.44 213 ARG A O 1
ATOM 1614 N N . ALA A 1 214 ? 25.718 10.022 6.340 1.00 95.56 214 ALA A N 1
ATOM 1615 C CA . ALA A 1 214 ? 27.086 9.514 6.393 1.00 95.56 214 ALA A CA 1
ATOM 1616 C C . ALA A 1 214 ? 27.520 8.756 5.123 1.00 95.56 214 ALA A C 1
ATOM 1618 O O . ALA A 1 214 ? 28.669 8.316 5.042 1.00 95.56 214 ALA A O 1
ATOM 1619 N N . LEU A 1 215 ? 26.630 8.570 4.138 1.00 96.44 215 LEU A N 1
ATOM 1620 C CA . LEU A 1 215 ? 26.974 7.867 2.903 1.00 96.44 215 LEU A CA 1
ATOM 1621 C C . LEU A 1 215 ? 28.026 8.653 2.109 1.00 96.44 215 LEU A C 1
ATOM 1623 O O . LEU A 1 215 ? 27.846 9.852 1.903 1.00 96.44 215 LEU A O 1
ATOM 1627 N N . PRO A 1 216 ? 29.098 8.001 1.619 1.00 92.25 216 PRO A N 1
ATOM 1628 C CA . PRO A 1 216 ? 30.196 8.698 0.950 1.00 92.25 216 PRO A CA 1
ATOM 1629 C C . PRO A 1 216 ? 29.841 9.148 -0.474 1.00 92.25 216 PRO A C 1
ATOM 1631 O O . PRO A 1 216 ? 30.286 10.209 -0.910 1.00 92.25 216 PRO A O 1
ATOM 1634 N N . ASP A 1 217 ? 29.021 8.373 -1.185 1.00 94.00 217 ASP A N 1
ATOM 1635 C CA . ASP A 1 217 ? 28.691 8.604 -2.592 1.00 94.00 217 ASP A CA 1
ATOM 1636 C C . ASP A 1 217 ? 27.532 9.621 -2.754 1.00 94.00 217 ASP A C 1
ATOM 1638 O O . ASP A 1 217 ? 26.446 9.391 -2.204 1.00 94.00 217 ASP A O 1
ATOM 1642 N N . PRO A 1 218 ? 27.720 10.725 -3.508 1.00 92.94 218 PRO A N 1
ATOM 1643 C CA . PRO A 1 218 ? 26.670 11.713 -3.768 1.00 92.94 218 PRO A CA 1
ATOM 1644 C C . PRO A 1 218 ? 25.421 11.144 -4.452 1.00 92.94 218 PRO A C 1
ATOM 1646 O O . PRO A 1 218 ? 24.308 11.555 -4.134 1.00 92.94 218 PRO A O 1
ATOM 1649 N N . LEU A 1 219 ? 25.564 10.173 -5.359 1.00 92.62 219 LEU A N 1
ATOM 1650 C CA . LEU A 1 219 ? 24.423 9.549 -6.030 1.00 92.62 219 LEU A CA 1
ATOM 1651 C C . LEU A 1 219 ? 23.594 8.725 -5.038 1.00 92.62 219 LEU A C 1
ATOM 1653 O O . LEU A 1 219 ? 22.365 8.736 -5.102 1.00 92.62 219 LEU A O 1
ATOM 1657 N N . HIS A 1 220 ? 24.241 8.056 -4.077 1.00 95.81 220 HIS A N 1
ATOM 1658 C CA . HIS A 1 220 ? 23.533 7.335 -3.014 1.00 95.81 220 HIS A CA 1
ATOM 1659 C C . HIS A 1 220 ? 22.738 8.300 -2.125 1.00 95.81 220 HIS A C 1
ATOM 1661 O O . HIS A 1 220 ? 21.586 8.015 -1.786 1.00 95.81 220 HIS A O 1
ATOM 1667 N N . ARG A 1 221 ? 23.324 9.460 -1.792 1.00 95.44 221 ARG A N 1
ATOM 1668 C CA . ARG A 1 221 ? 22.628 10.526 -1.055 1.00 95.44 221 ARG A CA 1
ATOM 1669 C C . ARG A 1 221 ? 21.447 11.086 -1.850 1.00 95.44 221 ARG A C 1
ATOM 1671 O O . ARG A 1 221 ? 20.349 11.166 -1.302 1.00 95.44 221 ARG A O 1
ATOM 1678 N N . ALA A 1 222 ? 21.623 11.351 -3.144 1.00 92.50 222 ALA A N 1
ATOM 1679 C CA . ALA A 1 222 ? 20.562 11.841 -4.025 1.00 92.50 222 ALA A CA 1
ATOM 1680 C C . ALA A 1 222 ? 19.361 10.878 -4.102 1.00 92.50 222 ALA A C 1
ATOM 1682 O O . ALA A 1 222 ? 18.215 11.311 -3.992 1.00 92.50 222 ALA A O 1
ATOM 1683 N N . ARG A 1 223 ? 19.596 9.557 -4.182 1.00 93.88 223 ARG A N 1
ATOM 1684 C CA . ARG A 1 223 ? 18.508 8.558 -4.145 1.00 93.88 223 ARG A CA 1
ATOM 1685 C C . ARG A 1 223 ? 17.695 8.607 -2.853 1.00 93.88 223 ARG A C 1
ATOM 1687 O O . ARG A 1 223 ? 16.489 8.365 -2.871 1.00 93.88 223 ARG A O 1
ATOM 1694 N N . LEU A 1 224 ? 18.347 8.886 -1.728 1.00 95.81 224 LEU A N 1
ATOM 1695 C CA . LEU A 1 224 ? 17.673 9.043 -0.441 1.00 95.81 224 LEU A CA 1
ATOM 1696 C C . LEU A 1 224 ? 16.956 10.390 -0.330 1.00 95.81 224 LEU A C 1
ATOM 1698 O O . LEU A 1 224 ? 15.866 10.425 0.235 1.00 95.81 224 LEU A O 1
ATOM 1702 N N . ALA A 1 225 ? 17.500 11.464 -0.905 1.00 94.75 225 ALA A N 1
ATOM 1703 C CA . ALA A 1 225 ? 16.799 12.742 -1.001 1.00 94.75 225 ALA A CA 1
ATOM 1704 C C . ALA A 1 225 ? 15.474 12.592 -1.769 1.00 94.75 225 ALA A C 1
ATOM 1706 O O . ALA A 1 225 ? 14.423 12.968 -1.250 1.00 94.75 225 ALA A O 1
ATOM 1707 N N . ASP A 1 226 ? 15.492 11.931 -2.933 1.00 92.50 226 ASP A N 1
ATOM 1708 C CA . ASP A 1 226 ? 14.280 11.680 -3.726 1.00 92.50 226 ASP A CA 1
ATOM 1709 C C . ASP A 1 226 ? 13.254 10.807 -2.972 1.00 92.50 226 ASP A C 1
ATOM 1711 O O . ASP A 1 226 ? 12.050 11.061 -3.040 1.00 92.50 226 ASP A O 1
ATOM 1715 N N . TYR A 1 227 ? 13.702 9.820 -2.183 1.00 92.88 227 TYR A N 1
ATOM 1716 C CA . TYR A 1 227 ? 12.817 9.046 -1.299 1.00 92.88 227 TYR A CA 1
ATOM 1717 C C . TYR A 1 227 ? 12.069 9.945 -0.299 1.00 92.88 227 TYR A C 1
ATOM 1719 O O . TYR A 1 227 ? 10.859 9.786 -0.102 1.00 92.88 227 TYR A O 1
ATOM 1727 N N . LEU A 1 228 ? 12.758 10.914 0.313 1.00 93.56 228 LEU A N 1
ATOM 1728 C CA . LEU A 1 228 ? 12.173 11.771 1.346 1.00 93.56 228 LEU A CA 1
ATOM 1729 C C . LEU A 1 228 ? 11.055 12.682 0.817 1.00 93.56 228 LEU A C 1
ATOM 1731 O O . LEU A 1 228 ? 10.163 13.023 1.599 1.00 93.56 228 LEU A O 1
ATOM 1735 N N . LEU A 1 229 ? 11.054 13.011 -0.482 1.00 90.88 229 LEU A N 1
ATOM 1736 C CA . LEU A 1 229 ? 9.999 13.799 -1.138 1.00 90.88 229 LEU A CA 1
ATOM 1737 C C . LEU A 1 229 ? 8.635 13.097 -1.124 1.00 90.88 229 LEU A C 1
ATOM 1739 O O . LEU A 1 229 ? 7.602 13.759 -0.999 1.00 90.88 229 LEU A O 1
ATOM 1743 N N . GLY A 1 230 ? 8.640 11.770 -1.280 1.00 79.12 230 GLY A N 1
ATOM 1744 C CA . GLY A 1 230 ? 7.435 10.943 -1.393 1.00 79.12 230 GLY A CA 1
ATOM 1745 C C . GLY A 1 230 ? 7.093 10.142 -0.136 1.00 79.12 230 GLY A C 1
ATOM 1746 O O . GLY A 1 230 ? 5.971 9.652 -0.013 1.00 79.12 230 GLY A O 1
ATOM 1747 N N . ALA A 1 231 ? 8.030 9.996 0.802 1.00 78.44 231 ALA A N 1
ATOM 1748 C CA . ALA A 1 231 ? 7.782 9.283 2.046 1.00 78.44 231 ALA A CA 1
ATOM 1749 C C . ALA A 1 231 ? 6.802 10.060 2.942 1.00 78.44 231 ALA A C 1
ATOM 1751 O O . ALA A 1 231 ? 6.982 11.249 3.198 1.00 78.44 231 ALA A O 1
ATOM 1752 N N . GLY A 1 232 ? 5.756 9.392 3.434 1.00 75.94 232 GLY A N 1
ATOM 1753 C CA . GLY A 1 232 ? 4.821 9.972 4.398 1.00 75.94 232 GLY A CA 1
ATOM 1754 C C . GLY A 1 232 ? 5.473 10.089 5.772 1.00 75.94 232 GLY A C 1
ATOM 1755 O O . GLY A 1 232 ? 5.444 9.136 6.548 1.00 75.94 232 GLY A O 1
ATOM 1756 N N . GLN A 1 233 ? 6.089 11.235 6.069 1.00 86.25 233 GLN A N 1
ATOM 1757 C CA . GLN A 1 233 ? 6.630 11.494 7.400 1.00 86.25 233 GLN A CA 1
ATOM 1758 C C . GLN A 1 233 ? 5.530 11.896 8.381 1.00 86.25 233 GLN A C 1
ATOM 1760 O O . GLN A 1 233 ? 4.570 12.590 8.046 1.00 86.25 233 GLN A O 1
ATOM 1765 N N . THR A 1 234 ? 5.702 11.455 9.620 1.00 81.31 234 THR A N 1
ATOM 1766 C CA . THR A 1 234 ? 4.843 11.811 10.748 1.00 81.31 234 THR A CA 1
ATOM 1767 C C . THR A 1 234 ? 5.218 13.190 11.289 1.00 81.31 234 THR A C 1
ATOM 1769 O O . THR A 1 234 ? 6.305 13.697 11.009 1.00 81.31 234 THR A O 1
ATOM 1772 N N . GLU A 1 235 ? 4.360 13.775 12.126 1.00 78.25 235 GLU A N 1
ATOM 1773 C CA . GLU A 1 235 ? 4.663 15.034 12.831 1.00 78.25 235 GLU A CA 1
ATOM 1774 C C . GLU A 1 235 ? 5.977 14.940 13.626 1.00 78.25 235 GLU A C 1
ATOM 1776 O O . GLU A 1 235 ? 6.795 15.853 13.586 1.00 78.25 235 GLU A O 1
ATOM 1781 N N . ASP A 1 236 ? 6.245 13.782 14.237 1.00 81.94 236 ASP A N 1
ATOM 1782 C CA . ASP A 1 236 ? 7.468 13.541 15.013 1.00 81.94 236 ASP A CA 1
ATOM 1783 C C . ASP A 1 236 ? 8.739 13.419 14.148 1.00 81.94 236 ASP A C 1
ATOM 1785 O O . ASP A 1 236 ? 9.852 13.478 14.669 1.00 81.94 236 ASP A O 1
ATOM 1789 N N . THR A 1 237 ? 8.610 13.164 12.841 1.00 88.25 237 THR A N 1
ATOM 1790 C CA . THR A 1 237 ? 9.749 12.791 11.974 1.00 88.25 237 THR A CA 1
ATOM 1791 C C . THR A 1 237 ? 10.001 13.757 10.825 1.00 88.25 237 THR A C 1
ATOM 1793 O O . THR A 1 237 ? 11.092 13.741 10.251 1.00 88.25 237 THR A O 1
ATOM 1796 N N . ILE A 1 238 ? 9.037 14.618 10.501 1.00 91.62 238 ILE A N 1
ATOM 1797 C CA . ILE A 1 238 ? 9.121 15.511 9.346 1.00 91.62 238 ILE A CA 1
ATOM 1798 C C . ILE A 1 238 ? 10.263 16.522 9.467 1.00 91.62 238 ILE A C 1
ATOM 1800 O O . ILE A 1 238 ? 11.022 16.670 8.517 1.00 91.62 238 ILE A O 1
ATOM 1804 N N . ALA A 1 239 ? 10.479 17.133 10.635 1.00 93.94 239 ALA A N 1
ATOM 1805 C CA . ALA A 1 239 ? 11.576 18.085 10.833 1.00 93.94 239 ALA A CA 1
ATOM 1806 C C . ALA A 1 239 ? 12.954 17.438 10.595 1.00 93.94 239 ALA A C 1
ATOM 1808 O O . ALA A 1 239 ? 13.805 17.996 9.901 1.00 93.94 239 ALA A O 1
ATOM 1809 N N . ALA A 1 240 ? 13.158 16.219 11.108 1.00 95.00 240 ALA A N 1
ATOM 1810 C CA . ALA A 1 240 ? 14.384 15.459 10.873 1.00 95.00 240 ALA A CA 1
ATOM 1811 C C . ALA A 1 240 ? 14.547 15.078 9.393 1.00 95.00 240 ALA A C 1
ATOM 1813 O O . ALA A 1 240 ? 15.656 15.113 8.867 1.00 95.00 240 ALA A O 1
ATOM 1814 N N . ALA A 1 241 ? 13.450 14.750 8.706 1.00 94.69 241 ALA A N 1
ATOM 1815 C CA . ALA A 1 241 ? 13.463 14.439 7.282 1.00 94.69 241 ALA A CA 1
ATOM 1816 C C . ALA A 1 241 ? 13.768 15.662 6.405 1.00 94.69 241 ALA A C 1
ATOM 1818 O O . ALA A 1 241 ? 14.531 15.533 5.454 1.00 94.69 241 ALA A O 1
ATOM 1819 N N . VAL A 1 242 ? 13.232 16.842 6.731 1.00 95.75 242 VAL A N 1
ATOM 1820 C CA . VAL A 1 242 ? 13.556 18.100 6.035 1.00 95.75 242 VAL A CA 1
ATOM 1821 C C . VAL A 1 242 ? 15.033 18.438 6.207 1.00 95.75 242 VAL A C 1
ATOM 1823 O O . VAL A 1 242 ? 15.714 18.711 5.220 1.00 95.75 242 VAL A O 1
ATOM 1826 N N . ALA A 1 243 ? 15.551 18.342 7.435 1.00 95.75 243 ALA A N 1
ATOM 1827 C CA . ALA A 1 243 ? 16.973 18.541 7.695 1.00 95.75 243 ALA A CA 1
ATOM 1828 C C . ALA A 1 243 ? 17.836 17.513 6.945 1.00 95.75 243 ALA A C 1
ATOM 1830 O O . ALA A 1 243 ? 18.825 17.876 6.319 1.00 95.75 243 ALA A O 1
ATOM 1831 N N . ALA A 1 244 ? 17.461 16.229 6.959 1.00 95.88 244 ALA A N 1
ATOM 1832 C CA . ALA A 1 244 ? 18.161 15.191 6.204 1.00 95.88 244 ALA A CA 1
ATOM 1833 C C . ALA A 1 244 ? 18.149 15.459 4.697 1.00 95.88 244 ALA A C 1
ATOM 1835 O O . ALA A 1 244 ? 19.203 15.391 4.082 1.00 95.88 244 ALA A O 1
ATOM 1836 N N . HIS A 1 245 ? 17.007 15.815 4.111 1.00 96.19 245 HIS A N 1
ATOM 1837 C CA . HIS A 1 245 ? 16.917 16.135 2.689 1.00 96.19 245 HIS A CA 1
ATOM 1838 C C . HIS A 1 245 ? 17.832 17.307 2.306 1.00 96.19 245 HIS A C 1
ATOM 1840 O O . HIS A 1 245 ? 18.486 17.248 1.271 1.00 96.19 245 HIS A O 1
ATOM 1846 N N . ALA A 1 246 ? 17.903 18.361 3.126 1.00 93.62 246 ALA A N 1
ATOM 1847 C CA . ALA A 1 246 ? 18.778 19.503 2.857 1.00 93.62 246 ALA A CA 1
ATOM 1848 C C . ALA A 1 246 ? 20.257 19.091 2.768 1.00 93.62 246 ALA A C 1
ATOM 1850 O O . ALA A 1 246 ? 20.944 19.503 1.842 1.00 93.62 246 ALA A O 1
ATOM 1851 N N . ASP A 1 247 ? 20.713 18.240 3.687 1.00 92.88 247 ASP A N 1
ATOM 1852 C CA . ASP A 1 247 ? 22.083 17.719 3.720 1.00 92.88 247 ASP A CA 1
ATOM 1853 C C . ASP A 1 247 ? 22.393 16.668 2.649 1.00 92.88 247 ASP A C 1
ATOM 1855 O O . ASP A 1 247 ? 23.550 16.475 2.296 1.00 92.88 247 ASP A O 1
ATOM 1859 N N . LEU A 1 248 ? 21.385 15.938 2.172 1.00 93.81 248 LEU A N 1
ATOM 1860 C CA . LEU A 1 248 ? 21.555 14.923 1.129 1.00 93.81 248 LEU A CA 1
ATOM 1861 C C . LEU A 1 248 ? 21.595 15.534 -0.280 1.00 93.81 248 LEU A C 1
ATOM 1863 O O . LEU A 1 248 ? 22.088 14.895 -1.209 1.00 93.81 248 LEU A O 1
ATOM 1867 N N . CYS A 1 249 ? 21.067 16.748 -0.445 1.00 85.94 249 CYS A N 1
ATOM 1868 C CA . CYS A 1 249 ? 21.097 17.494 -1.697 1.00 85.94 249 CYS A CA 1
ATOM 1869 C C . CYS A 1 249 ? 22.376 18.332 -1.794 1.00 85.94 249 CYS A C 1
ATOM 1871 O O . CYS A 1 249 ? 22.414 19.466 -1.326 1.00 85.94 249 CYS A O 1
ATOM 1873 N N . ASP A 1 250 ? 23.390 17.810 -2.480 1.00 72.69 250 ASP A N 1
ATOM 1874 C CA . ASP A 1 250 ? 24.673 18.504 -2.677 1.00 72.69 250 ASP A CA 1
ATOM 1875 C C . ASP A 1 250 ? 24.657 19.547 -3.820 1.00 72.69 250 ASP A C 1
ATOM 1877 O O . ASP A 1 250 ? 25.688 20.142 -4.134 1.00 72.69 250 ASP A O 1
ATOM 1881 N N . GLY A 1 251 ? 23.514 19.739 -4.489 1.00 70.62 251 GLY A N 1
ATOM 1882 C CA . GLY A 1 251 ? 23.373 20.578 -5.680 1.00 70.62 251 GLY A CA 1
ATOM 1883 C C . GLY A 1 251 ? 22.725 21.945 -5.433 1.00 70.62 251 GLY A C 1
ATOM 1884 O O . GLY A 1 251 ? 21.738 22.075 -4.703 1.00 70.62 251 GLY A O 1
ATOM 1885 N N . ASP A 1 252 ? 23.239 22.961 -6.132 1.00 80.75 252 ASP A N 1
ATOM 1886 C CA . ASP A 1 252 ? 22.646 24.305 -6.242 1.00 80.75 252 ASP A CA 1
ATOM 1887 C C . ASP A 1 252 ? 21.743 24.446 -7.484 1.00 80.75 252 ASP A C 1
ATOM 1889 O O . ASP A 1 252 ? 21.414 25.554 -7.917 1.00 80.75 252 ASP A O 1
ATOM 1893 N N . ALA A 1 253 ? 21.359 23.326 -8.107 1.00 87.25 253 ALA A N 1
ATOM 1894 C CA . ALA A 1 253 ? 20.480 23.354 -9.265 1.00 87.25 253 ALA A CA 1
ATOM 1895 C C . ALA A 1 253 ? 19.105 23.937 -8.877 1.00 87.25 253 ALA A C 1
ATOM 1897 O O . ALA A 1 253 ? 18.606 23.654 -7.784 1.00 87.25 253 ALA A O 1
ATOM 1898 N N . PRO A 1 254 ? 18.438 24.697 -9.769 1.00 89.81 254 PRO A N 1
ATOM 1899 C CA . PRO A 1 254 ? 17.107 25.242 -9.490 1.00 89.81 254 PRO A CA 1
ATOM 1900 C C . PRO A 1 254 ? 16.079 24.182 -9.066 1.00 89.81 254 PRO A C 1
ATOM 1902 O O . PRO A 1 254 ? 15.213 24.457 -8.239 1.00 89.81 254 PRO A O 1
ATOM 1905 N N . GLU A 1 255 ? 16.194 22.963 -9.600 1.00 91.38 255 GLU A N 1
ATOM 1906 C CA . GLU A 1 255 ? 15.349 21.830 -9.218 1.00 91.38 255 GLU A CA 1
ATOM 1907 C C . GLU A 1 255 ? 15.597 21.371 -7.771 1.00 91.38 255 GLU A C 1
ATOM 1909 O O . GLU A 1 255 ? 14.640 21.134 -7.034 1.00 91.38 255 GLU A O 1
ATOM 1914 N N . ASP A 1 256 ? 16.856 21.291 -7.331 1.00 91.50 256 ASP A N 1
ATOM 1915 C CA . ASP A 1 256 ? 17.197 20.906 -5.955 1.00 91.50 256 ASP A CA 1
ATOM 1916 C C . ASP A 1 256 ? 16.722 21.960 -4.951 1.00 91.50 256 ASP A C 1
ATOM 1918 O O . ASP A 1 256 ? 16.205 21.627 -3.881 1.00 91.50 256 ASP A O 1
ATOM 1922 N N . GLU A 1 257 ? 16.811 23.240 -5.320 1.00 93.25 257 GLU A N 1
ATOM 1923 C CA . GLU A 1 257 ? 16.249 24.324 -4.519 1.00 93.25 257 GLU A CA 1
ATOM 1924 C C . GLU A 1 257 ? 14.724 24.223 -4.416 1.00 93.25 257 GLU A C 1
ATOM 1926 O O . GLU A 1 257 ? 14.163 24.332 -3.324 1.00 93.25 257 GLU A O 1
ATOM 1931 N N . ALA A 1 258 ? 14.037 23.932 -5.523 1.00 95.25 258 ALA A N 1
ATOM 1932 C CA . ALA A 1 258 ? 12.596 23.713 -5.508 1.00 95.25 258 ALA A CA 1
ATOM 1933 C C . ALA A 1 258 ? 12.193 22.520 -4.621 1.00 95.25 258 ALA A C 1
ATOM 1935 O O . ALA A 1 258 ? 11.226 22.616 -3.859 1.00 95.25 258 ALA A O 1
ATOM 1936 N N . LYS A 1 259 ? 12.958 21.421 -4.655 1.00 95.50 259 LYS A N 1
ATOM 1937 C CA . LYS A 1 259 ? 12.774 20.253 -3.777 1.00 95.50 259 LYS A CA 1
ATOM 1938 C C . LYS A 1 259 ? 12.963 20.614 -2.298 1.00 95.50 259 LYS A C 1
ATOM 1940 O O . LYS A 1 259 ? 12.113 20.266 -1.475 1.00 95.50 259 LYS A O 1
ATOM 1945 N N . ARG A 1 260 ? 14.013 21.371 -1.946 1.00 95.38 260 ARG A N 1
ATOM 1946 C CA . ARG A 1 260 ? 14.241 21.864 -0.570 1.00 95.38 260 ARG A CA 1
ATOM 1947 C C . ARG A 1 260 ? 13.102 22.759 -0.086 1.00 95.38 260 ARG A C 1
ATOM 1949 O O . ARG A 1 260 ? 12.603 22.565 1.024 1.00 95.38 260 ARG A O 1
ATOM 1956 N N . ARG A 1 261 ? 12.640 23.692 -0.922 1.00 96.56 261 ARG A N 1
ATOM 1957 C CA . ARG A 1 261 ? 11.501 24.568 -0.605 1.00 96.56 261 ARG A CA 1
ATOM 1958 C C . ARG A 1 261 ? 10.203 23.789 -0.426 1.00 96.56 261 ARG A C 1
ATOM 1960 O O . ARG A 1 261 ? 9.460 24.068 0.511 1.00 96.56 261 ARG A O 1
ATOM 1967 N N . TYR A 1 262 ? 9.953 22.775 -1.255 1.00 96.19 262 TYR A N 1
ATOM 1968 C CA . TYR A 1 262 ? 8.817 21.870 -1.077 1.00 96.19 262 TYR A CA 1
ATOM 1969 C C . TYR A 1 262 ? 8.887 21.116 0.261 1.00 96.19 262 TYR A C 1
ATOM 1971 O O . TYR A 1 262 ? 7.898 21.074 0.991 1.00 96.19 262 TYR A O 1
ATOM 1979 N N . MET A 1 263 ? 10.054 20.585 0.637 1.00 96.00 263 MET A N 1
ATOM 1980 C CA . MET A 1 263 ? 10.244 19.932 1.939 1.00 96.00 263 MET A CA 1
ATOM 1981 C C . MET A 1 263 ? 10.002 20.895 3.109 1.00 96.00 263 MET A C 1
ATOM 1983 O O . MET A 1 263 ? 9.272 20.554 4.041 1.00 96.00 263 MET A O 1
ATOM 1987 N N . ALA A 1 264 ? 10.520 22.123 3.031 1.00 96.38 264 ALA A N 1
ATOM 1988 C CA . ALA A 1 264 ? 10.236 23.165 4.016 1.00 96.38 264 ALA A CA 1
ATOM 1989 C C . ALA A 1 264 ? 8.733 23.497 4.090 1.00 96.38 264 ALA A C 1
ATOM 1991 O O . ALA A 1 264 ? 8.186 23.638 5.185 1.00 96.38 264 ALA A O 1
ATOM 1992 N N . ALA A 1 265 ? 8.038 23.545 2.946 1.00 96.00 265 ALA A N 1
ATOM 1993 C CA . ALA A 1 265 ? 6.594 23.762 2.902 1.00 96.00 265 ALA A CA 1
ATOM 1994 C C . ALA A 1 265 ? 5.835 22.631 3.606 1.00 96.00 265 ALA A C 1
ATOM 1996 O O . ALA A 1 265 ? 4.882 22.896 4.336 1.00 96.0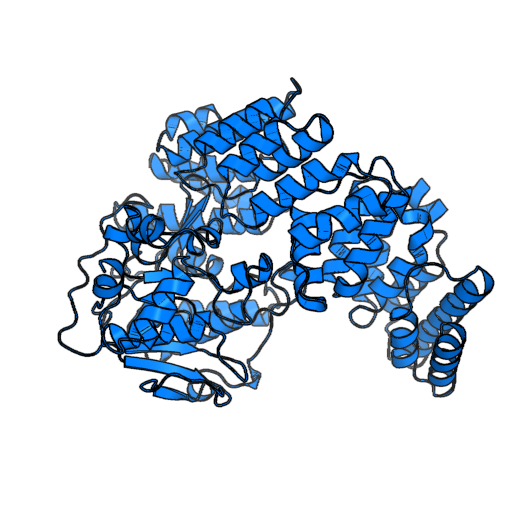0 265 ALA A O 1
ATOM 1997 N N . ARG A 1 266 ? 6.261 21.373 3.436 1.00 94.56 266 ARG A N 1
ATOM 1998 C CA . ARG A 1 266 ? 5.645 20.228 4.125 1.00 94.56 266 ARG A CA 1
ATOM 1999 C C . ARG A 1 266 ? 5.780 20.340 5.643 1.00 94.56 266 ARG A C 1
ATOM 2001 O O . ARG A 1 266 ? 4.795 20.132 6.350 1.00 94.56 266 ARG A O 1
ATOM 2008 N N . GLN A 1 267 ? 6.957 20.721 6.142 1.00 94.56 267 GLN A N 1
ATOM 2009 C CA . GLN A 1 267 ? 7.146 20.985 7.571 1.00 94.56 267 GLN A CA 1
ATOM 2010 C C . GLN A 1 267 ? 6.266 22.149 8.047 1.00 94.56 267 GLN A C 1
ATOM 2012 O O . GLN A 1 267 ? 5.559 22.003 9.042 1.00 94.56 267 GLN A O 1
ATOM 2017 N N . ALA A 1 268 ? 6.230 23.267 7.315 1.00 94.38 268 ALA A N 1
ATOM 2018 C CA . ALA A 1 268 ? 5.352 24.391 7.641 1.00 94.38 268 ALA A CA 1
ATOM 2019 C C . ALA A 1 268 ? 3.872 23.968 7.706 1.00 94.38 268 ALA A C 1
ATOM 2021 O O . ALA A 1 268 ? 3.163 24.362 8.630 1.00 94.38 268 ALA A O 1
ATOM 2022 N N . GLY A 1 269 ? 3.421 23.115 6.780 1.00 91.44 269 GLY A N 1
ATOM 2023 C CA . GLY A 1 269 ? 2.077 22.535 6.790 1.00 91.44 269 GLY A CA 1
ATOM 2024 C C . GLY A 1 269 ? 1.808 21.670 8.024 1.00 91.44 269 GLY A C 1
ATOM 2025 O O . GLY A 1 269 ? 0.769 21.824 8.661 1.00 91.44 269 GLY A O 1
ATOM 2026 N N . SER A 1 270 ? 2.763 20.824 8.425 1.00 88.69 270 SER A N 1
ATOM 2027 C CA . SER A 1 270 ? 2.635 20.010 9.647 1.00 88.69 270 SER A CA 1
ATOM 2028 C C . SER A 1 270 ? 2.566 20.834 10.939 1.00 88.69 270 SER A C 1
ATOM 2030 O O . SER A 1 270 ? 1.982 20.391 11.917 1.00 88.69 270 SER A O 1
ATOM 2032 N N . GLU A 1 271 ? 3.116 22.049 10.929 1.00 89.75 271 GLU A N 1
ATOM 2033 C CA . GLU A 1 271 ? 3.122 22.975 12.066 1.00 89.75 271 GLU A CA 1
ATOM 2034 C C . GLU A 1 271 ? 1.980 24.011 11.994 1.00 89.75 271 GLU A C 1
ATOM 2036 O O . GLU A 1 271 ? 1.922 24.940 12.799 1.00 89.75 271 GLU A O 1
ATOM 2041 N N . GLY A 1 272 ? 1.083 23.902 11.006 1.00 89.50 272 GLY A N 1
ATOM 2042 C CA . GLY A 1 272 ? -0.036 24.829 10.818 1.00 89.50 272 GLY A CA 1
ATOM 2043 C C . GLY A 1 272 ? 0.357 26.225 10.308 1.00 89.50 272 GLY A C 1
ATOM 2044 O O . GLY A 1 272 ? -0.454 27.153 10.341 1.00 89.50 272 GLY A O 1
ATOM 2045 N N . ARG A 1 273 ? 1.585 26.410 9.804 1.00 93.25 273 ARG A N 1
ATOM 2046 C CA . ARG A 1 273 ? 2.097 27.678 9.248 1.00 93.25 273 ARG A CA 1
ATOM 2047 C C . ARG A 1 273 ? 1.662 27.872 7.789 1.00 93.25 273 ARG A C 1
ATOM 2049 O O . ARG A 1 273 ? 2.474 28.017 6.879 1.00 93.25 273 ARG A O 1
ATOM 2056 N N . TRP A 1 274 ? 0.352 27.915 7.548 1.00 92.75 274 TRP A N 1
ATOM 2057 C CA . TRP A 1 274 ? -0.237 27.896 6.197 1.00 92.75 274 TRP A CA 1
ATOM 2058 C C . TRP A 1 274 ? 0.145 29.083 5.302 1.00 92.75 274 TRP A C 1
ATOM 2060 O O . TRP A 1 274 ? 0.246 28.928 4.090 1.00 92.75 274 TRP A O 1
ATOM 2070 N N . GLY A 1 275 ? 0.386 30.269 5.873 1.00 95.69 275 GLY A N 1
ATOM 2071 C CA . GLY A 1 275 ? 0.869 31.418 5.094 1.00 95.69 275 GLY A CA 1
ATOM 2072 C C . GLY A 1 275 ? 2.260 31.185 4.497 1.00 95.69 275 GLY A C 1
ATOM 2073 O O . GLY A 1 275 ? 2.540 31.624 3.386 1.00 95.69 275 GLY A O 1
ATOM 2074 N N . GLU A 1 276 ? 3.105 30.440 5.206 1.00 97.19 276 GLU A N 1
ATOM 2075 C CA . GLU A 1 276 ? 4.448 30.091 4.750 1.00 97.19 276 GLU A CA 1
ATOM 2076 C C . GLU A 1 276 ? 4.432 28.967 3.716 1.00 97.19 276 GLU A C 1
ATOM 2078 O O . GLU A 1 276 ? 5.205 28.990 2.766 1.00 97.19 276 GLU A O 1
ATOM 2083 N N . VAL A 1 277 ? 3.483 28.032 3.815 1.00 96.56 277 VAL A N 1
ATOM 2084 C CA . VAL A 1 277 ? 3.243 27.056 2.742 1.00 96.56 277 VAL A CA 1
ATOM 2085 C C . VAL A 1 277 ? 3.016 27.769 1.405 1.00 96.56 277 VAL A C 1
ATOM 2087 O O . VAL A 1 277 ? 3.604 27.386 0.394 1.00 96.56 277 VAL A O 1
ATOM 2090 N N . LEU A 1 278 ? 2.207 28.836 1.391 1.00 96.88 278 LEU A N 1
ATOM 2091 C CA . LEU A 1 278 ? 1.927 29.608 0.176 1.00 96.88 278 LEU A CA 1
ATOM 2092 C C . LEU A 1 278 ? 3.153 30.373 -0.353 1.00 96.88 278 LEU A C 1
ATOM 2094 O O . LEU A 1 278 ? 3.266 30.539 -1.567 1.00 96.88 278 LEU A O 1
ATOM 2098 N N . SER A 1 279 ? 4.062 30.843 0.510 1.00 97.31 279 SER A N 1
ATOM 2099 C CA . SER A 1 279 ? 5.292 31.525 0.069 1.00 97.31 279 SER A CA 1
ATOM 2100 C C . SER A 1 279 ? 6.378 30.547 -0.392 1.00 97.31 279 SER A C 1
ATOM 2102 O O . SER A 1 279 ? 7.177 30.865 -1.274 1.00 97.31 279 SER A O 1
ATOM 2104 N N . LEU A 1 280 ? 6.405 29.340 0.174 1.00 97.56 280 LEU A N 1
ATOM 2105 C CA . LEU A 1 280 ? 7.357 28.294 -0.187 1.00 97.56 280 LEU A CA 1
ATOM 2106 C C . LEU A 1 280 ? 6.955 27.524 -1.453 1.00 97.56 280 LEU A C 1
ATOM 2108 O O . LEU A 1 280 ? 7.828 26.947 -2.088 1.00 97.56 280 LEU A O 1
ATOM 2112 N N . THR A 1 281 ? 5.678 27.545 -1.846 1.00 96.69 281 THR A N 1
ATOM 2113 C CA . THR A 1 281 ? 5.147 26.876 -3.053 1.00 96.69 281 THR A CA 1
ATOM 2114 C C . THR A 1 281 ? 4.848 27.869 -4.183 1.00 96.69 281 THR A C 1
ATOM 2116 O O . THR A 1 281 ? 3.704 28.003 -4.621 1.00 96.69 281 THR A O 1
ATOM 2119 N N . ASP A 1 282 ? 5.866 28.608 -4.626 1.00 95.12 282 ASP A N 1
ATOM 2120 C CA . ASP A 1 282 ? 5.756 29.541 -5.757 1.00 95.12 282 ASP A CA 1
ATOM 2121 C C . ASP A 1 282 ? 5.871 28.845 -7.124 1.00 95.12 282 ASP A C 1
ATOM 2123 O O . ASP A 1 282 ? 6.075 27.634 -7.209 1.00 95.12 282 ASP A O 1
ATOM 2127 N N . ASP A 1 283 ? 5.775 29.620 -8.206 1.00 95.06 283 ASP A N 1
ATOM 2128 C CA . ASP A 1 283 ? 5.815 29.111 -9.579 1.00 95.06 283 ASP A CA 1
ATOM 2129 C C . ASP A 1 283 ? 7.064 28.275 -9.887 1.00 95.06 283 ASP A C 1
ATOM 2131 O O . ASP A 1 283 ? 6.984 27.352 -10.695 1.00 95.06 283 ASP A O 1
ATOM 2135 N N . ALA A 1 284 ? 8.212 28.538 -9.253 1.00 94.81 284 ALA A N 1
ATOM 2136 C CA . ALA A 1 284 ? 9.402 27.717 -9.463 1.00 94.81 284 ALA A CA 1
ATOM 2137 C C . ALA A 1 284 ? 9.189 26.296 -8.916 1.00 94.81 284 ALA A C 1
ATOM 2139 O O . ALA A 1 284 ? 9.489 25.312 -9.595 1.00 94.81 284 ALA A O 1
ATOM 2140 N N . VAL A 1 285 ? 8.599 26.174 -7.723 1.00 96.62 285 VAL A N 1
ATOM 2141 C CA . VAL A 1 285 ? 8.258 24.873 -7.128 1.00 96.62 285 VAL A CA 1
ATOM 2142 C C . VAL A 1 285 ? 7.119 24.195 -7.887 1.00 96.62 285 VAL A C 1
ATOM 2144 O O . VAL A 1 285 ? 7.203 23.004 -8.186 1.00 96.62 285 VAL A O 1
ATOM 2147 N N . LEU A 1 286 ? 6.069 24.941 -8.240 1.00 95.12 286 LEU A N 1
ATOM 2148 C CA . LEU A 1 286 ? 4.896 24.398 -8.932 1.00 95.12 286 LEU A CA 1
ATOM 2149 C C . LEU A 1 286 ? 5.235 23.875 -10.336 1.00 95.12 286 LEU A C 1
ATOM 2151 O O . LEU A 1 286 ? 4.673 22.866 -10.757 1.00 95.12 286 LEU A O 1
ATOM 2155 N N . ASN A 1 287 ? 6.184 24.508 -11.032 1.00 93.69 287 ASN A N 1
ATOM 2156 C CA . ASN A 1 287 ? 6.640 24.077 -12.356 1.00 93.69 287 ASN A CA 1
ATOM 2157 C C . ASN A 1 287 ? 7.752 23.014 -12.315 1.00 93.69 287 ASN A C 1
ATOM 2159 O O . ASN A 1 287 ? 8.207 22.576 -13.371 1.00 93.69 287 ASN A O 1
ATOM 2163 N N . THR A 1 288 ? 8.197 22.579 -11.131 1.00 93.94 288 THR A N 1
ATOM 2164 C CA . THR A 1 288 ? 9.214 21.527 -11.001 1.00 93.94 288 THR A CA 1
ATOM 2165 C C . THR A 1 288 ? 8.561 20.143 -11.119 1.00 93.94 288 THR A C 1
ATOM 2167 O O . THR A 1 288 ? 7.788 19.775 -10.232 1.00 93.94 288 THR A O 1
ATOM 2170 N N . PRO A 1 289 ? 8.869 19.325 -12.149 1.00 90.19 289 PRO A N 1
ATOM 2171 C CA . PRO A 1 289 ? 8.160 18.064 -12.404 1.00 90.19 289 PRO A CA 1
ATOM 2172 C C . PRO A 1 289 ? 8.155 17.080 -11.227 1.00 90.19 289 PRO A C 1
ATOM 2174 O O . PRO A 1 289 ? 7.148 16.413 -10.993 1.00 90.19 289 PRO A O 1
ATOM 2177 N N . ALA A 1 290 ? 9.248 17.023 -10.458 1.00 88.50 290 ALA A N 1
ATOM 2178 C CA . ALA A 1 290 ? 9.401 16.099 -9.335 1.00 88.50 290 ALA A CA 1
ATOM 2179 C C . ALA A 1 290 ? 8.433 16.366 -8.164 1.00 88.50 290 ALA A C 1
ATOM 2181 O O . ALA A 1 290 ? 8.087 15.439 -7.436 1.00 88.50 290 ALA A O 1
ATOM 2182 N N . VAL A 1 291 ? 7.996 17.618 -7.966 1.00 93.06 291 VAL A N 1
ATOM 2183 C CA . VAL A 1 291 ? 7.220 18.027 -6.777 1.00 93.06 291 VAL A CA 1
ATOM 2184 C C . VAL A 1 291 ? 5.964 18.837 -7.093 1.00 93.06 291 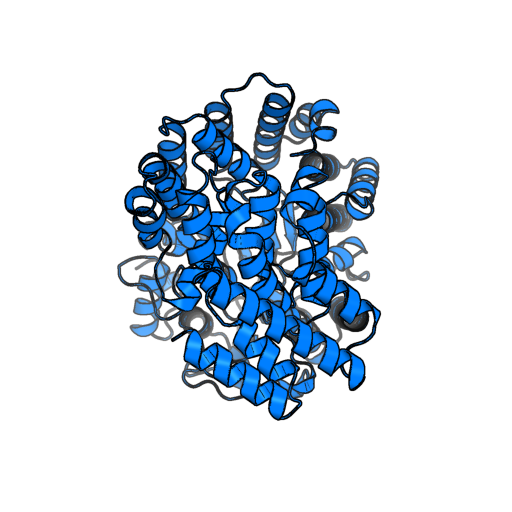VAL A C 1
ATOM 2186 O O . VAL A 1 291 ? 5.099 18.948 -6.231 1.00 93.06 291 VAL A O 1
ATOM 2189 N N . GLY A 1 292 ? 5.810 19.364 -8.309 1.00 94.12 292 GLY A N 1
ATOM 2190 C CA . GLY A 1 292 ? 4.805 20.373 -8.658 1.00 94.12 292 GLY A CA 1
ATOM 2191 C C . GLY A 1 292 ? 3.370 19.984 -8.302 1.00 94.12 292 GLY A C 1
ATOM 2192 O O . GLY A 1 292 ? 2.694 20.703 -7.571 1.00 94.12 292 GLY A O 1
ATOM 2193 N N . HIS A 1 293 ? 2.913 18.798 -8.715 1.00 93.06 293 HIS A N 1
ATOM 2194 C CA . HIS A 1 293 ? 1.565 18.318 -8.375 1.00 93.06 293 HIS A CA 1
ATOM 2195 C C . HIS A 1 293 ? 1.369 18.090 -6.865 1.00 93.06 293 HIS A C 1
ATOM 2197 O O . HIS A 1 293 ? 0.278 18.312 -6.332 1.00 93.06 293 HIS A O 1
ATOM 2203 N N . ALA A 1 294 ? 2.412 17.653 -6.156 1.00 92.69 294 ALA A N 1
ATOM 2204 C CA . ALA A 1 294 ? 2.347 17.449 -4.712 1.00 92.69 294 ALA A CA 1
ATOM 2205 C C . ALA A 1 294 ? 2.337 18.795 -3.963 1.00 92.69 294 ALA A C 1
ATOM 2207 O O . ALA A 1 294 ? 1.563 18.973 -3.020 1.00 92.69 294 ALA A O 1
ATOM 2208 N N . ALA A 1 295 ? 3.113 19.770 -4.445 1.00 94.88 295 ALA A N 1
ATOM 2209 C CA . ALA A 1 295 ? 3.110 21.150 -3.980 1.00 94.88 295 ALA A CA 1
ATOM 2210 C C . ALA A 1 295 ? 1.756 21.832 -4.230 1.00 94.88 295 ALA A C 1
ATOM 2212 O O . ALA A 1 295 ? 1.261 22.515 -3.338 1.00 94.88 295 ALA A O 1
ATOM 2213 N N . LEU A 1 296 ? 1.105 21.584 -5.375 1.00 95.19 296 LEU A N 1
ATOM 2214 C CA . LEU A 1 296 ? -0.262 22.046 -5.646 1.00 95.19 296 LEU A CA 1
ATOM 2215 C C . LEU A 1 296 ? -1.259 21.502 -4.617 1.00 95.19 296 LEU A C 1
ATOM 2217 O O . LEU A 1 296 ? -2.050 22.269 -4.073 1.00 95.19 296 LEU A O 1
ATOM 2221 N N . CYS A 1 297 ? -1.198 20.208 -4.285 1.00 94.06 297 CYS A N 1
ATOM 2222 C CA . CYS A 1 297 ? -2.049 19.640 -3.234 1.00 94.06 297 CYS A CA 1
ATOM 2223 C C . CYS A 1 297 ? -1.821 20.342 -1.885 1.00 94.06 297 CYS A C 1
ATOM 2225 O O . CYS A 1 297 ? -2.773 20.732 -1.211 1.00 94.06 297 CYS A O 1
ATOM 2227 N N . LEU A 1 298 ? -0.560 20.543 -1.496 1.00 93.62 298 LEU A N 1
ATOM 2228 C CA . LEU A 1 298 ? -0.223 21.209 -0.238 1.00 93.62 298 LEU A CA 1
ATOM 2229 C C . LEU A 1 298 ? -0.677 22.681 -0.222 1.00 93.62 298 LEU A C 1
ATOM 2231 O O . LEU A 1 298 ? -1.195 23.167 0.784 1.00 93.62 298 LEU A O 1
ATOM 2235 N N . ARG A 1 299 ? -0.558 23.375 -1.358 1.00 95.00 299 ARG A N 1
ATOM 2236 C CA . ARG A 1 299 ? -1.037 24.748 -1.549 1.00 95.00 299 ARG A CA 1
ATOM 2237 C C . ARG A 1 299 ? -2.563 24.838 -1.459 1.00 95.00 299 ARG A C 1
ATOM 2239 O O . ARG A 1 299 ? -3.082 25.725 -0.785 1.00 95.00 299 ARG A O 1
ATOM 2246 N N . ALA A 1 300 ? -3.285 23.897 -2.069 1.00 94.75 300 ALA A N 1
ATOM 2247 C CA . ALA A 1 300 ? -4.738 23.804 -1.940 1.00 94.75 300 ALA A CA 1
ATOM 2248 C C . ALA A 1 300 ? -5.160 23.596 -0.481 1.00 94.75 300 ALA A C 1
ATOM 2250 O O . ALA A 1 300 ? -6.068 24.277 -0.008 1.00 94.75 300 ALA A O 1
ATOM 2251 N N . LEU A 1 301 ? -4.466 22.722 0.260 1.00 92.12 301 LEU A N 1
ATOM 2252 C CA . LEU A 1 301 ? -4.710 22.546 1.693 1.00 92.12 301 LEU A CA 1
ATOM 2253 C C . LEU A 1 301 ? -4.488 23.855 2.467 1.00 92.12 301 LEU A C 1
ATOM 2255 O O . LEU A 1 301 ? -5.325 24.218 3.290 1.00 92.12 301 LEU A O 1
ATOM 2259 N N . ALA A 1 302 ? -3.417 24.600 2.181 1.00 93.38 302 ALA A N 1
ATOM 2260 C CA . ALA A 1 302 ? -3.173 25.891 2.822 1.00 93.38 302 ALA A CA 1
ATOM 2261 C C . ALA A 1 302 ? -4.303 26.903 2.560 1.00 93.38 302 ALA A C 1
ATOM 2263 O O . ALA A 1 302 ? -4.740 27.574 3.493 1.00 93.38 302 ALA A O 1
ATOM 2264 N N . HIS A 1 303 ? -4.829 26.970 1.332 1.00 93.81 303 HIS A N 1
ATOM 2265 C CA . HIS A 1 303 ? -6.000 27.793 1.014 1.00 93.81 303 HIS A CA 1
ATOM 2266 C C . HIS A 1 303 ? -7.248 27.348 1.798 1.00 93.81 303 HIS A C 1
ATOM 2268 O O . HIS A 1 303 ? -7.943 28.185 2.374 1.00 93.81 303 HIS A O 1
ATOM 2274 N N . VAL A 1 304 ? -7.502 26.037 1.910 1.00 90.25 304 VAL A N 1
ATOM 2275 C CA . VAL A 1 304 ? -8.611 25.493 2.720 1.00 90.25 304 VAL A CA 1
ATOM 2276 C C . VAL A 1 304 ? -8.507 25.923 4.184 1.00 90.25 304 VAL A C 1
ATOM 2278 O O . VAL A 1 304 ? -9.509 26.322 4.780 1.00 90.25 304 VAL A O 1
ATOM 2281 N N . GLN A 1 305 ? -7.306 25.868 4.759 1.00 87.88 305 GLN A N 1
ATOM 2282 C CA . GLN A 1 305 ? -7.052 26.223 6.159 1.00 87.88 305 GLN A CA 1
ATOM 2283 C C . GLN A 1 305 ? -7.144 27.732 6.426 1.00 87.88 305 GLN A C 1
ATOM 2285 O O . GLN A 1 305 ? -7.276 28.153 7.573 1.00 87.88 305 GLN A O 1
ATOM 2290 N N . ARG A 1 306 ? -7.113 28.545 5.366 1.00 89.62 306 ARG A N 1
ATOM 2291 C CA . ARG A 1 306 ? -7.228 30.007 5.400 1.00 89.62 306 ARG A CA 1
ATOM 2292 C C . ARG A 1 306 ? -8.608 30.529 4.980 1.00 89.62 306 ARG A C 1
ATOM 2294 O O . ARG A 1 306 ? -8.737 31.725 4.752 1.00 89.62 306 ARG A O 1
ATOM 2301 N N . ASP A 1 307 ? -9.616 29.661 4.852 1.00 87.44 307 ASP A N 1
ATOM 2302 C CA . ASP A 1 307 ? -10.958 30.010 4.339 1.00 87.44 307 ASP A CA 1
ATOM 2303 C C . ASP A 1 307 ? -10.997 30.484 2.867 1.00 87.44 307 ASP A C 1
ATOM 2305 O O . ASP A 1 307 ? -12.005 31.005 2.393 1.00 87.44 307 ASP A O 1
ATOM 2309 N N . GLU A 1 308 ? -9.941 30.246 2.088 1.00 89.62 308 GLU A N 1
ATOM 2310 C CA . GLU A 1 308 ? -9.804 30.682 0.689 1.00 89.62 308 GLU A CA 1
ATOM 2311 C C . GLU A 1 308 ? -10.333 29.603 -0.284 1.00 89.62 308 GLU A C 1
ATOM 2313 O O . GLU A 1 308 ? -9.627 29.090 -1.153 1.00 89.62 308 GLU A O 1
ATOM 2318 N N . THR A 1 309 ? -11.603 29.219 -0.122 1.00 83.62 309 THR A N 1
ATOM 2319 C CA . THR A 1 309 ? -12.200 28.024 -0.761 1.00 83.62 309 THR A CA 1
ATOM 2320 C C . THR A 1 309 ? -12.224 28.043 -2.294 1.00 83.62 309 THR A C 1
ATOM 2322 O O . THR A 1 309 ? -12.068 26.988 -2.907 1.00 83.62 309 THR A O 1
ATOM 2325 N N . GLY A 1 310 ? -12.371 29.214 -2.923 1.00 89.00 310 GLY A N 1
ATOM 2326 C CA . GLY A 1 310 ? -12.358 29.344 -4.387 1.00 89.00 310 GLY A CA 1
ATOM 2327 C C . GLY A 1 310 ? -11.007 28.969 -5.003 1.00 89.00 310 GLY A C 1
ATOM 2328 O O . GLY A 1 310 ? -10.951 28.137 -5.904 1.00 89.00 310 GLY A O 1
ATOM 2329 N N . ALA A 1 311 ? -9.913 29.503 -4.448 1.00 91.44 311 ALA A N 1
ATOM 2330 C CA . ALA A 1 311 ? -8.556 29.197 -4.903 1.00 91.44 311 ALA A CA 1
ATOM 2331 C C . ALA A 1 311 ? -8.206 27.715 -4.696 1.00 91.44 311 ALA A C 1
ATOM 2333 O O . ALA A 1 311 ? -7.597 27.084 -5.559 1.00 91.44 311 ALA A O 1
ATOM 2334 N N . ALA A 1 312 ? -8.635 27.135 -3.569 1.00 92.50 312 ALA A N 1
ATOM 2335 C CA . ALA A 1 312 ? -8.473 25.706 -3.331 1.00 92.50 312 ALA A CA 1
ATOM 2336 C C . ALA A 1 312 ? -9.198 24.865 -4.396 1.00 92.50 312 ALA A C 1
ATOM 2338 O O . ALA A 1 312 ? -8.604 23.935 -4.935 1.00 92.50 312 ALA A O 1
ATOM 2339 N N . ALA A 1 313 ? -10.454 25.189 -4.720 1.00 91.31 313 ALA A N 1
ATOM 2340 C CA . ALA A 1 313 ? -11.249 24.426 -5.681 1.00 91.31 313 ALA A CA 1
ATOM 2341 C C . ALA A 1 313 ? -10.599 24.371 -7.075 1.00 91.31 313 ALA A C 1
ATOM 2343 O O . ALA A 1 313 ? -10.491 23.288 -7.646 1.00 91.31 313 ALA A O 1
ATOM 2344 N N . GLU A 1 314 ? -10.094 25.501 -7.579 1.00 93.62 314 GLU A N 1
ATOM 2345 C CA . GLU A 1 314 ? -9.421 25.569 -8.885 1.00 93.62 314 GLU A CA 1
ATOM 2346 C C . GLU A 1 314 ? -8.174 24.677 -8.946 1.00 93.62 314 GLU A C 1
ATOM 2348 O O . GLU A 1 314 ? -7.979 23.932 -9.909 1.00 93.62 314 GLU A O 1
ATOM 2353 N N . ILE A 1 315 ? -7.348 24.700 -7.894 1.00 94.31 315 ILE A N 1
ATOM 2354 C CA . ILE A 1 315 ? -6.143 23.866 -7.815 1.00 94.31 315 ILE A CA 1
ATOM 2355 C C . ILE A 1 315 ? -6.511 22.379 -7.769 1.00 94.31 315 ILE A C 1
ATOM 2357 O O . ILE A 1 315 ? -5.898 21.562 -8.458 1.00 94.31 315 ILE A O 1
ATOM 2361 N N . LEU A 1 316 ? -7.507 22.013 -6.959 1.00 93.00 316 LEU A N 1
ATOM 2362 C CA . LEU A 1 316 ? -7.929 20.620 -6.808 1.00 93.00 316 LEU A CA 1
ATOM 2363 C C . LEU A 1 316 ? -8.512 20.069 -8.111 1.00 93.00 316 LEU A C 1
ATOM 2365 O O . LEU A 1 316 ? -8.175 18.950 -8.495 1.00 93.00 316 LEU A O 1
ATOM 2369 N N . ASP A 1 317 ? -9.321 20.858 -8.819 1.00 91.25 317 ASP A N 1
ATOM 2370 C CA . ASP A 1 317 ? -9.858 20.474 -10.124 1.00 91.25 317 ASP A CA 1
ATOM 2371 C C . ASP A 1 317 ? -8.748 20.353 -11.177 1.00 91.25 317 ASP A C 1
ATOM 2373 O O . ASP A 1 317 ? -8.792 19.432 -11.998 1.00 91.25 317 ASP A O 1
ATOM 2377 N N . HIS A 1 318 ? -7.722 21.212 -11.131 1.00 91.81 318 HIS A N 1
ATOM 2378 C CA . HIS A 1 318 ? -6.547 21.091 -11.995 1.00 91.81 318 HIS A CA 1
ATOM 2379 C C . HIS A 1 318 ? -5.780 19.786 -11.744 1.00 91.81 318 HIS A C 1
ATOM 2381 O O . HIS A 1 318 ? -5.496 19.055 -12.689 1.00 91.81 318 HIS A O 1
ATOM 2387 N N . VAL A 1 319 ? -5.478 19.452 -10.485 1.00 91.25 319 VAL A N 1
ATOM 2388 C CA . VAL A 1 319 ? -4.758 18.209 -10.150 1.00 91.25 319 VAL A CA 1
ATOM 2389 C C . VAL A 1 319 ? -5.598 16.977 -10.487 1.00 91.25 319 VAL A C 1
ATOM 2391 O O . VAL A 1 319 ? -5.073 15.999 -11.010 1.00 91.25 319 VAL A O 1
ATOM 2394 N N . ARG A 1 320 ? -6.905 17.008 -10.212 1.00 86.81 320 ARG A N 1
ATOM 2395 C CA . ARG A 1 320 ? -7.799 15.864 -10.431 1.00 86.81 320 ARG A CA 1
ATOM 2396 C C . ARG A 1 320 ? -8.044 15.576 -11.911 1.00 86.81 320 ARG A C 1
ATOM 2398 O O . ARG A 1 320 ? -8.102 14.411 -12.295 1.00 86.81 320 ARG A O 1
ATOM 2405 N N . ASN A 1 321 ? -8.224 16.618 -12.719 1.00 84.75 321 ASN A N 1
ATOM 2406 C CA . ASN A 1 321 ? -8.566 16.483 -14.138 1.00 84.75 321 ASN A CA 1
ATOM 2407 C C . ASN A 1 321 ? -7.347 16.633 -15.063 1.00 84.75 321 ASN A C 1
ATOM 2409 O O . ASN A 1 321 ? -7.457 16.432 -16.273 1.00 84.75 321 ASN A O 1
ATOM 2413 N N . GLY A 1 322 ? -6.184 16.987 -14.515 1.00 78.38 322 GLY A N 1
ATOM 2414 C CA . GLY A 1 322 ? -4.934 17.085 -15.252 1.00 78.38 322 GLY A CA 1
ATOM 2415 C C . GLY A 1 322 ? -4.441 15.705 -15.676 1.00 78.38 322 GLY A C 1
ATOM 2416 O O . GLY A 1 322 ? -4.089 14.881 -14.838 1.00 78.38 322 GLY A O 1
ATOM 2417 N N . GLY A 1 323 ? -4.342 15.462 -16.987 1.00 70.56 323 GLY A N 1
ATOM 2418 C CA . GLY A 1 323 ? -3.895 14.175 -17.546 1.00 70.56 323 GLY A CA 1
ATOM 2419 C C . GLY A 1 323 ? -2.458 13.754 -17.198 1.00 70.56 323 GLY A C 1
ATOM 2420 O O . GLY A 1 323 ? -2.035 12.675 -17.598 1.00 70.56 323 GLY A O 1
ATOM 2421 N N . HIS A 1 324 ? -1.713 14.586 -16.464 1.00 76.62 324 HIS A N 1
ATOM 2422 C CA . HIS A 1 324 ? -0.320 14.357 -16.071 1.00 76.62 324 HIS A CA 1
ATOM 2423 C C . HIS A 1 324 ? -0.154 14.067 -14.571 1.00 76.62 324 HIS A C 1
ATOM 2425 O O . HIS A 1 324 ? 0.941 13.698 -14.146 1.00 76.62 324 HIS A O 1
ATOM 2431 N N . ALA A 1 325 ? -1.204 14.231 -13.757 1.00 82.69 325 ALA A N 1
ATOM 2432 C CA . ALA A 1 325 ? -1.122 13.972 -12.327 1.00 82.69 325 ALA A CA 1
ATOM 2433 C C . ALA A 1 325 ? -1.191 12.458 -12.053 1.00 82.69 325 ALA A C 1
ATOM 2435 O O . ALA A 1 325 ? -2.130 11.789 -12.497 1.00 82.69 325 ALA A O 1
ATOM 2436 N N . PRO A 1 326 ? -0.251 11.891 -11.277 1.00 83.19 326 PRO A N 1
ATOM 2437 C CA . PRO A 1 326 ? -0.376 10.526 -10.794 1.00 83.19 326 PRO A CA 1
ATOM 2438 C C . PRO A 1 326 ? -1.676 10.320 -10.009 1.00 83.19 326 PRO A C 1
ATOM 2440 O O . PRO A 1 326 ? -2.097 11.177 -9.228 1.00 83.19 326 PRO A O 1
ATOM 2443 N N . TRP A 1 327 ? -2.291 9.144 -10.154 1.00 83.00 327 TRP A N 1
ATOM 2444 C CA . TRP A 1 327 ? -3.599 8.838 -9.560 1.00 83.00 327 TRP A CA 1
ATOM 2445 C C . TRP A 1 327 ? -3.649 9.034 -8.034 1.00 83.00 327 TRP A C 1
ATOM 2447 O O . TRP A 1 327 ? -4.696 9.392 -7.497 1.00 83.00 327 TRP A O 1
ATOM 2457 N N . PHE A 1 328 ? -2.533 8.832 -7.326 1.00 84.56 328 PHE A N 1
ATOM 2458 C CA . PHE A 1 328 ? -2.454 9.023 -5.876 1.00 84.56 328 PHE A CA 1
ATOM 2459 C C . PHE A 1 328 ? -2.495 10.507 -5.472 1.00 84.56 328 PHE A C 1
ATOM 2461 O O . PHE A 1 328 ? -2.967 10.828 -4.382 1.00 84.56 328 PHE A O 1
ATOM 2468 N N . LEU A 1 329 ? -2.061 11.424 -6.347 1.00 89.06 329 LEU A N 1
ATOM 2469 C CA . LEU A 1 329 ? -2.226 12.867 -6.141 1.00 89.06 329 LEU A CA 1
ATOM 2470 C C . LEU A 1 329 ? -3.640 13.324 -6.499 1.00 89.06 329 LEU A C 1
ATOM 2472 O O . LEU A 1 329 ? -4.198 14.145 -5.778 1.00 89.06 329 LEU A O 1
ATOM 2476 N N . ALA A 1 330 ? -4.267 12.732 -7.519 1.00 88.44 330 ALA A N 1
ATOM 2477 C CA . ALA A 1 330 ? -5.694 12.944 -7.773 1.00 88.44 330 ALA A CA 1
ATOM 2478 C C . ALA A 1 330 ? -6.550 12.487 -6.573 1.00 88.44 330 ALA A C 1
ATOM 2480 O O . ALA A 1 330 ? -7.418 13.222 -6.111 1.00 88.44 330 ALA A O 1
ATOM 2481 N N . MET A 1 331 ? -6.237 11.325 -5.988 1.00 88.38 331 MET A N 1
ATOM 2482 C CA . MET A 1 331 ? -6.845 10.876 -4.731 1.00 88.38 331 MET A CA 1
ATOM 2483 C C . MET A 1 331 ? -6.580 11.867 -3.587 1.00 88.38 331 MET A C 1
ATOM 2485 O O . MET A 1 331 ? -7.491 12.176 -2.823 1.00 88.38 331 MET A O 1
ATOM 2489 N N . ARG A 1 332 ? -5.349 12.378 -3.444 1.00 90.25 332 ARG A N 1
ATOM 2490 C CA . ARG A 1 332 ? -5.021 13.387 -2.424 1.00 90.25 332 ARG A CA 1
ATOM 2491 C C . ARG A 1 332 ? -5.857 14.658 -2.601 1.00 90.25 332 ARG A C 1
ATOM 2493 O O . ARG A 1 332 ? -6.318 15.211 -1.606 1.00 90.25 332 ARG A O 1
ATOM 2500 N N . ALA A 1 333 ? -6.101 15.083 -3.840 1.00 91.75 333 ALA A N 1
ATOM 2501 C CA . ALA A 1 333 ? -6.983 16.206 -4.131 1.00 91.75 333 ALA A CA 1
ATOM 2502 C C . ALA A 1 333 ? -8.430 15.935 -3.671 1.00 91.75 333 ALA A C 1
ATOM 2504 O O . ALA A 1 333 ? -9.039 16.798 -3.039 1.00 91.75 333 ALA A O 1
ATOM 2505 N N . ASP A 1 334 ? -8.958 14.723 -3.882 1.00 91.06 334 ASP A N 1
ATOM 2506 C CA . ASP A 1 334 ? -10.281 14.340 -3.363 1.00 91.06 334 ASP A CA 1
ATOM 2507 C C . ASP A 1 334 ? -10.339 14.410 -1.826 1.00 91.06 334 ASP A C 1
ATOM 2509 O O . ASP A 1 334 ? -11.312 14.918 -1.266 1.00 91.06 334 ASP A O 1
ATOM 2513 N N . GLN A 1 335 ? -9.281 13.977 -1.130 1.00 90.62 335 GLN A N 1
ATOM 2514 C CA . GLN A 1 335 ? -9.193 14.058 0.337 1.00 90.62 335 GLN A CA 1
ATOM 2515 C C . GLN A 1 335 ? -9.182 15.509 0.835 1.00 90.62 335 GLN A C 1
ATOM 2517 O O . GLN A 1 335 ? -9.897 15.852 1.775 1.00 90.62 335 GLN A O 1
ATOM 2522 N N . ILE A 1 336 ? -8.426 16.393 0.176 1.00 91.25 336 ILE A N 1
ATOM 2523 C CA . ILE A 1 336 ? -8.397 17.822 0.523 1.00 91.25 336 ILE A CA 1
ATOM 2524 C C . ILE A 1 336 ? -9.755 18.479 0.236 1.00 91.25 336 ILE A C 1
ATOM 2526 O O . ILE A 1 336 ? -10.217 19.311 1.018 1.00 91.25 336 ILE A O 1
ATOM 2530 N N . LYS A 1 337 ? -10.443 18.077 -0.838 1.00 90.56 337 LYS A N 1
ATOM 2531 C CA . LYS A 1 337 ? -11.806 18.539 -1.133 1.00 90.56 337 LYS A CA 1
ATOM 2532 C C . LYS A 1 337 ? -12.797 18.111 -0.049 1.00 90.56 337 LYS A C 1
ATOM 2534 O O . LYS A 1 337 ? -13.610 18.923 0.390 1.00 90.56 337 LYS A O 1
ATOM 2539 N N . ALA A 1 338 ? -12.709 16.865 0.416 1.00 87.56 338 ALA A N 1
ATOM 2540 C CA . ALA A 1 338 ? -13.507 16.375 1.536 1.00 87.56 338 ALA A CA 1
ATOM 2541 C C . ALA A 1 338 ? -13.232 17.181 2.813 1.00 87.56 338 ALA A C 1
ATOM 2543 O O . ALA A 1 338 ? -14.168 17.618 3.479 1.00 87.56 338 ALA A O 1
ATOM 2544 N N . ALA A 1 339 ? -11.959 17.450 3.109 1.00 82.94 339 ALA A N 1
ATOM 2545 C CA . ALA A 1 339 ? -11.544 18.276 4.237 1.00 82.94 339 ALA A CA 1
ATOM 2546 C C . ALA A 1 339 ? -12.126 19.698 4.173 1.00 82.94 339 ALA A C 1
ATOM 2548 O O . ALA A 1 339 ? -12.687 20.188 5.156 1.00 82.94 339 ALA A O 1
ATOM 2549 N N . ALA A 1 340 ? -12.063 20.337 3.001 1.00 85.50 340 ALA A N 1
ATOM 2550 C CA . ALA A 1 340 ? -12.657 21.650 2.767 1.00 85.50 340 ALA A CA 1
ATOM 2551 C C . ALA A 1 340 ? -14.164 21.652 3.031 1.00 85.50 340 ALA A C 1
ATOM 2553 O O . ALA A 1 340 ? -14.688 22.565 3.673 1.00 85.50 340 ALA A O 1
ATOM 2554 N N . ARG A 1 341 ? -14.857 20.605 2.567 1.00 84.62 341 ARG A N 1
ATOM 2555 C CA . ARG A 1 341 ? -16.299 20.474 2.749 1.00 84.62 341 ARG A CA 1
ATOM 2556 C C . ARG A 1 341 ? -16.682 20.268 4.211 1.00 84.62 341 ARG A C 1
ATOM 2558 O O . ARG A 1 341 ? -17.559 20.967 4.705 1.00 84.62 341 ARG A O 1
ATOM 2565 N N . LEU A 1 342 ? -15.995 19.371 4.915 1.00 77.00 342 LEU A N 1
ATOM 2566 C CA . LEU A 1 342 ? -16.223 19.136 6.343 1.00 77.00 342 LEU A CA 1
ATOM 2567 C C . LEU A 1 342 ? -16.049 20.417 7.152 1.00 77.00 342 LEU A C 1
ATOM 2569 O O . LEU A 1 342 ? -16.874 20.716 8.012 1.00 77.00 342 LEU A O 1
ATOM 2573 N N . ARG A 1 343 ? -15.011 21.198 6.847 1.00 77.31 343 ARG A N 1
ATOM 2574 C CA . ARG A 1 343 ? -14.760 22.480 7.502 1.00 77.31 343 ARG A CA 1
ATOM 2575 C C . ARG A 1 343 ? -15.881 23.486 7.245 1.00 77.31 343 ARG A C 1
ATOM 2577 O O . ARG A 1 343 ? -16.315 24.142 8.186 1.00 77.31 343 ARG A O 1
ATOM 2584 N N . ALA A 1 344 ? -16.387 23.567 6.015 1.00 79.06 344 ALA A N 1
ATOM 2585 C CA . ALA A 1 344 ? -17.525 24.422 5.681 1.00 79.06 344 ALA A CA 1
ATOM 2586 C C . ALA A 1 344 ? -18.820 23.999 6.403 1.00 79.06 344 ALA A C 1
ATOM 2588 O O . ALA A 1 344 ? -19.554 24.858 6.885 1.00 79.06 344 ALA A O 1
ATOM 2589 N N . ASP A 1 345 ? -19.079 22.693 6.512 1.00 72.88 345 ASP A N 1
ATOM 2590 C CA . ASP A 1 345 ? -20.319 22.165 7.094 1.00 72.88 345 ASP A CA 1
ATOM 2591 C C . ASP A 1 345 ? -20.312 22.175 8.639 1.00 72.88 345 ASP A C 1
ATOM 2593 O O . ASP A 1 345 ? -21.359 22.341 9.263 1.00 72.88 345 ASP A O 1
ATOM 2597 N N . THR A 1 346 ? -19.146 22.000 9.273 1.00 66.75 346 THR A N 1
ATOM 2598 C CA . THR A 1 346 ? -19.025 21.813 10.738 1.00 66.75 346 THR A CA 1
ATOM 2599 C C . THR A 1 346 ? -18.315 22.955 11.467 1.00 66.75 346 THR A C 1
ATOM 2601 O O . THR A 1 346 ? -18.357 23.019 12.696 1.00 66.75 346 THR A O 1
ATOM 2604 N N . GLY A 1 347 ? -17.622 23.837 10.741 1.00 65.81 347 GLY A N 1
ATOM 2605 C CA . GLY A 1 347 ? -16.740 24.858 11.314 1.00 65.81 347 GLY A CA 1
ATOM 2606 C C . GLY A 1 347 ? -15.450 24.304 11.940 1.00 65.81 347 GLY A C 1
ATOM 2607 O O . GLY A 1 347 ? -14.681 25.065 12.524 1.00 65.81 347 GLY A O 1
ATOM 2608 N N . GLN A 1 348 ? -15.196 22.996 11.843 1.00 58.22 348 GLN A N 1
ATOM 2609 C CA . GLN A 1 348 ? -14.042 22.329 12.447 1.00 58.22 348 GLN A CA 1
ATOM 2610 C C . GLN A 1 348 ? -12.851 22.254 11.477 1.00 58.22 348 GLN A C 1
ATOM 2612 O O . GLN A 1 348 ? -12.993 21.852 10.324 1.00 58.22 348 GLN A O 1
ATOM 2617 N N . ALA A 1 349 ? -11.649 22.610 11.945 1.00 56.81 349 ALA A N 1
ATOM 2618 C CA . ALA A 1 349 ? -10.402 22.364 11.211 1.00 56.81 349 ALA A CA 1
ATOM 2619 C C . ALA A 1 349 ? -10.145 20.854 11.048 1.00 56.81 349 ALA A C 1
ATOM 2621 O O . ALA A 1 349 ? -10.355 20.084 11.976 1.00 56.81 349 ALA A O 1
ATOM 2622 N N . THR A 1 350 ? -9.665 20.384 9.905 1.00 55.41 350 THR A N 1
ATOM 2623 C CA . THR A 1 350 ? -9.365 18.953 9.761 1.00 55.41 350 THR A CA 1
ATOM 2624 C C . THR A 1 350 ? -8.116 18.562 10.551 1.00 55.41 350 THR A C 1
ATOM 2626 O O . THR A 1 350 ? -7.039 19.062 10.243 1.00 55.41 350 THR A O 1
ATOM 2629 N N . GLY A 1 351 ? -8.250 17.655 11.525 1.00 54.38 351 GLY A N 1
ATOM 2630 C CA . GLY A 1 351 ? -7.124 16.925 12.124 1.00 54.38 351 GLY A CA 1
ATOM 2631 C C . GLY A 1 351 ? -7.127 16.817 13.641 1.00 54.38 351 GLY A C 1
ATOM 2632 O O . GLY A 1 351 ? -7.023 15.701 14.140 1.00 54.38 351 GLY A O 1
ATOM 2633 N N . ASP A 1 352 ? -7.358 17.916 14.356 1.00 56.75 352 ASP A N 1
ATOM 2634 C CA . ASP A 1 352 ? -7.231 17.951 15.817 1.00 56.75 352 ASP A CA 1
ATOM 2635 C C . ASP A 1 352 ? -8.497 18.497 16.473 1.00 56.75 352 ASP A C 1
ATOM 2637 O O . ASP A 1 352 ? -8.557 19.633 16.941 1.00 56.75 352 ASP A O 1
ATOM 2641 N N . HIS A 1 353 ? -9.531 17.657 16.515 1.00 56.81 353 HIS A N 1
ATOM 2642 C CA . HIS A 1 353 ? -10.667 17.866 17.412 1.00 56.81 353 HIS A CA 1
ATOM 2643 C C . HIS A 1 353 ? -10.681 16.778 18.472 1.00 56.81 353 HIS A C 1
ATOM 2645 O O . HIS A 1 353 ? -10.340 15.631 18.170 1.00 56.81 353 HIS A O 1
ATOM 2651 N N . PRO A 1 354 ? -11.070 17.103 19.718 1.00 53.25 354 PRO A N 1
ATOM 2652 C CA . PRO A 1 354 ? -11.228 16.086 20.741 1.00 53.25 354 PRO A CA 1
ATOM 2653 C C . PRO A 1 354 ? -12.178 15.010 20.222 1.00 53.25 354 PRO A C 1
ATOM 2655 O O . PRO A 1 354 ? -13.227 15.322 19.650 1.00 53.25 354 PRO A O 1
ATOM 2658 N N . ALA A 1 355 ? -11.801 13.742 20.414 1.00 56.28 355 ALA A N 1
ATOM 2659 C CA . ALA A 1 355 ? -12.670 12.632 20.059 1.00 56.28 355 ALA A CA 1
ATOM 2660 C C . ALA A 1 355 ? -14.054 12.887 20.668 1.00 56.28 355 ALA A C 1
ATOM 2662 O O . ALA A 1 355 ? -14.125 13.284 21.841 1.00 56.28 355 ALA A O 1
ATOM 2663 N N . PRO A 1 356 ? -15.149 12.699 19.905 1.00 55.81 356 PRO A N 1
ATOM 2664 C CA . PRO A 1 356 ? -16.476 12.832 20.477 1.00 55.81 356 PRO A CA 1
ATOM 2665 C C . PRO A 1 356 ? -16.533 11.972 21.740 1.00 55.81 356 PRO A C 1
ATOM 2667 O O . PRO A 1 356 ? -15.942 10.889 21.783 1.00 55.81 356 PRO A O 1
ATOM 2670 N N . ALA A 1 357 ? -17.196 12.470 22.786 1.00 55.12 357 ALA A N 1
ATOM 2671 C CA . ALA A 1 357 ? -17.401 11.722 24.019 1.00 55.12 357 ALA A CA 1
ATOM 2672 C C . ALA A 1 357 ? -18.346 10.545 23.734 1.00 55.12 357 ALA A C 1
ATOM 2674 O O . ALA A 1 357 ? -19.528 10.574 24.078 1.00 55.12 357 ALA A O 1
ATOM 2675 N N . LEU A 1 358 ? -17.835 9.524 23.046 1.00 62.78 358 LEU A N 1
ATOM 2676 C CA . LEU A 1 358 ? -18.527 8.274 22.815 1.00 62.78 358 LEU A CA 1
ATOM 2677 C C . LEU A 1 358 ? -18.686 7.651 24.191 1.00 62.78 358 LEU A C 1
ATOM 2679 O O . LEU A 1 358 ? -17.710 7.307 24.865 1.00 62.78 358 LEU A O 1
ATOM 2683 N N . ARG A 1 359 ? -19.935 7.635 24.655 1.00 67.12 359 ARG A N 1
ATOM 2684 C CA . ARG A 1 359 ? -20.273 7.127 25.976 1.00 67.12 359 ARG A CA 1
ATOM 2685 C C . ARG A 1 359 ? -19.813 5.679 26.052 1.00 67.12 359 ARG A C 1
ATOM 2687 O O . ARG A 1 359 ? -19.885 4.929 25.078 1.00 67.12 359 ARG A O 1
ATOM 2694 N N . ARG A 1 360 ? -19.326 5.286 27.224 1.00 67.62 360 ARG A N 1
ATOM 2695 C CA . ARG A 1 360 ? -19.040 3.881 27.489 1.00 67.62 360 ARG A CA 1
ATOM 2696 C C . ARG A 1 360 ? -20.368 3.124 27.414 1.00 67.62 360 ARG A C 1
ATOM 2698 O O . ARG A 1 360 ? -21.323 3.524 28.080 1.00 67.62 360 ARG A O 1
ATOM 2705 N N . SER A 1 361 ? -20.430 2.083 26.589 1.00 66.12 361 SER A N 1
ATOM 2706 C CA . SER A 1 361 ? -21.644 1.279 26.431 1.00 66.12 361 SER A CA 1
ATOM 2707 C C . SER A 1 361 ? -22.058 0.656 27.769 1.00 66.12 361 SER A C 1
ATOM 2709 O O . SER A 1 361 ? -21.215 0.133 28.500 1.00 66.12 361 SER A O 1
ATOM 2711 N N . ALA A 1 362 ? -23.359 0.697 28.077 1.00 67.00 362 ALA A N 1
ATOM 2712 C CA . ALA A 1 362 ? -23.948 -0.034 29.203 1.00 67.00 362 ALA A CA 1
ATOM 2713 C C . ALA A 1 362 ? -24.203 -1.521 28.873 1.00 67.00 362 ALA A C 1
ATOM 2715 O O . ALA A 1 362 ? -24.389 -2.329 29.780 1.00 67.00 362 ALA A O 1
ATOM 2716 N N . GLY A 1 363 ? -24.217 -1.876 27.582 1.00 82.19 363 GLY A N 1
ATOM 2717 C CA . GLY A 1 363 ? -24.365 -3.241 27.074 1.00 82.19 363 GLY A CA 1
ATOM 2718 C C . GLY A 1 363 ? -23.097 -3.766 26.396 1.00 82.19 363 GLY A C 1
ATOM 2719 O O . GLY A 1 363 ? -22.022 -3.176 26.518 1.00 82.19 363 GLY A O 1
ATOM 2720 N N . ARG A 1 364 ? -23.235 -4.868 25.649 1.00 87.50 364 ARG A N 1
ATOM 2721 C CA . ARG A 1 364 ? -22.170 -5.438 24.808 1.00 87.50 364 ARG A CA 1
ATOM 2722 C C . ARG A 1 364 ? -22.366 -4.988 23.349 1.00 87.50 364 ARG A C 1
ATOM 2724 O O . ARG A 1 364 ? -23.153 -5.629 22.646 1.00 87.50 364 ARG A O 1
ATOM 2731 N N . PRO A 1 365 ? -21.713 -3.901 22.904 1.00 93.56 365 PRO A N 1
ATOM 2732 C CA . PRO A 1 365 ? -21.856 -3.384 21.548 1.00 93.56 365 PRO A CA 1
ATOM 2733 C C . PRO A 1 365 ? -21.281 -4.373 20.528 1.00 93.56 365 PRO A C 1
ATOM 2735 O O . PRO A 1 365 ? -20.454 -5.222 20.874 1.00 93.56 365 PRO A O 1
ATOM 2738 N N . LEU A 1 366 ? -21.739 -4.284 19.277 1.00 95.25 366 LEU A N 1
ATOM 2739 C CA . LEU A 1 366 ? -21.367 -5.211 18.207 1.00 95.25 366 LEU A CA 1
ATOM 2740 C C . LEU A 1 366 ? -20.325 -4.597 17.264 1.00 95.25 366 LEU A C 1
ATOM 2742 O O . LEU A 1 366 ? -20.581 -3.576 16.628 1.00 95.25 366 LEU A O 1
ATOM 2746 N N . ALA A 1 367 ? -19.186 -5.272 17.126 1.00 97.31 367 ALA A N 1
ATOM 2747 C CA . ALA A 1 367 ? -18.240 -5.070 16.035 1.00 97.31 367 ALA A CA 1
ATOM 2748 C C . ALA A 1 367 ? -18.504 -6.098 14.925 1.00 97.31 367 ALA A C 1
ATOM 2750 O O . ALA A 1 367 ? -18.781 -7.262 15.218 1.00 97.31 367 ALA A O 1
ATOM 2751 N N . GLN A 1 368 ? -18.441 -5.673 13.661 1.00 98.38 368 GLN A N 1
ATOM 2752 C CA . GLN A 1 368 ? -18.657 -6.540 12.500 1.00 98.38 368 GLN A CA 1
ATOM 2753 C C . GLN A 1 368 ? -17.479 -6.455 11.529 1.00 98.38 368 GLN A C 1
ATOM 2755 O O . GLN A 1 368 ? -17.032 -5.350 11.211 1.00 98.38 368 GLN A O 1
ATOM 2760 N N . SER A 1 369 ? -17.035 -7.603 11.016 1.00 98.50 369 SER A N 1
ATOM 2761 C CA . SER A 1 369 ? -15.884 -7.707 10.108 1.00 98.50 369 SER A CA 1
ATOM 2762 C C . SER A 1 369 ? -16.041 -8.854 9.111 1.00 98.50 369 SER A C 1
ATOM 2764 O O . SER A 1 369 ? -16.863 -9.745 9.308 1.00 98.50 369 SER A O 1
ATOM 2766 N N . LEU A 1 370 ? -15.233 -8.858 8.051 1.00 98.31 370 LEU A N 1
ATOM 2767 C CA . LEU A 1 370 ? -15.166 -9.930 7.053 1.00 98.31 370 LEU A CA 1
ATOM 2768 C C . LEU A 1 370 ? -13.809 -10.627 7.120 1.00 98.31 370 LEU A C 1
ATOM 2770 O O . LEU A 1 370 ? -12.779 -9.958 7.165 1.00 98.31 370 LEU A O 1
ATOM 2774 N N . TRP A 1 371 ? -13.808 -11.952 7.000 1.00 97.19 371 TRP A N 1
ATOM 2775 C CA . TRP A 1 371 ? -12.606 -12.714 6.696 1.00 97.19 371 TRP A CA 1
ATOM 2776 C C . TRP A 1 371 ? -12.825 -13.663 5.519 1.00 97.19 371 TRP A C 1
ATOM 2778 O O . TRP A 1 371 ? -13.816 -14.390 5.451 1.00 97.19 371 TRP A O 1
ATOM 2788 N N . VAL A 1 372 ? -11.868 -13.659 4.591 1.00 94.75 372 VAL A N 1
ATOM 2789 C CA . VAL A 1 372 ? -11.832 -14.563 3.441 1.00 94.75 372 VAL A CA 1
ATOM 2790 C C . VAL A 1 372 ? -10.494 -15.282 3.461 1.00 94.75 372 VAL A C 1
ATOM 2792 O O . VAL A 1 372 ? -9.454 -14.697 3.167 1.00 94.75 372 VAL A O 1
ATOM 2795 N N . GLY A 1 373 ? -10.528 -16.555 3.829 1.00 91.56 373 GLY A N 1
ATOM 2796 C CA . GLY A 1 373 ? -9.349 -17.401 3.876 1.00 91.56 373 GLY A CA 1
ATOM 2797 C C . GLY A 1 373 ? -9.493 -18.513 4.911 1.00 91.56 373 GLY A C 1
ATOM 2798 O O . GLY A 1 373 ? -10.292 -18.394 5.840 1.00 91.56 373 GLY A O 1
ATOM 2799 N N . PRO A 1 374 ? -8.684 -19.574 4.790 1.00 93.62 374 PRO A N 1
ATOM 2800 C CA . PRO A 1 374 ? -8.828 -20.778 5.608 1.00 93.62 374 PRO A CA 1
ATOM 2801 C C . PRO A 1 374 ? -8.413 -20.573 7.072 1.00 93.62 374 PRO A C 1
ATOM 2803 O O . PRO A 1 374 ? -8.755 -21.373 7.936 1.00 93.62 374 PRO A O 1
ATOM 2806 N N . ARG A 1 375 ? -7.660 -19.512 7.376 1.00 94.81 375 ARG A N 1
ATOM 2807 C CA . ARG A 1 375 ? -7.075 -19.280 8.699 1.00 94.81 375 ARG A CA 1
ATOM 2808 C C . ARG A 1 375 ? -6.875 -17.791 8.945 1.00 94.81 375 ARG A C 1
ATOM 2810 O O . ARG A 1 375 ? -6.400 -17.109 8.046 1.00 94.81 375 ARG A O 1
ATOM 2817 N N . LEU A 1 376 ? -7.190 -17.303 10.143 1.00 95.19 376 LEU A N 1
ATOM 2818 C CA . LEU A 1 376 ? -6.842 -15.949 10.586 1.00 95.19 376 LEU A CA 1
ATOM 2819 C C . LEU A 1 376 ? -5.333 -15.857 10.823 1.00 95.19 376 LEU A C 1
ATOM 2821 O O . LEU A 1 376 ? -4.742 -16.761 11.423 1.00 95.19 376 LEU A O 1
ATOM 2825 N N . ARG A 1 377 ? -4.702 -14.755 10.411 1.00 93.69 377 ARG A N 1
ATOM 2826 C CA . ARG A 1 377 ? -3.301 -14.504 10.783 1.00 93.69 377 ARG A CA 1
ATOM 2827 C C . ARG A 1 377 ? -3.250 -13.997 12.222 1.00 93.69 377 ARG A C 1
ATOM 2829 O O . ARG A 1 377 ? -4.265 -13.619 12.810 1.00 93.69 377 ARG A O 1
ATOM 2836 N N . TRP A 1 378 ? -2.053 -13.985 12.800 1.00 94.56 378 TRP A N 1
ATOM 2837 C CA . TRP A 1 378 ? -1.879 -13.655 14.215 1.00 94.56 378 TRP A CA 1
ATOM 2838 C C . TRP A 1 378 ? -2.325 -12.222 14.559 1.00 94.56 378 TRP A C 1
ATOM 2840 O O . TRP A 1 378 ? -2.825 -12.005 15.660 1.00 94.56 378 TRP A O 1
ATOM 2850 N N . ILE A 1 379 ? -2.194 -11.261 13.629 1.00 96.19 379 ILE A N 1
ATOM 2851 C CA . ILE A 1 379 ? -2.656 -9.874 13.823 1.00 96.19 379 ILE A CA 1
ATOM 2852 C C . ILE A 1 379 ? -4.181 -9.834 13.927 1.00 96.19 379 ILE A C 1
ATOM 2854 O O . ILE A 1 379 ? -4.715 -9.203 14.840 1.00 96.19 379 ILE A O 1
ATOM 2858 N N . GLU A 1 380 ? -4.894 -10.526 13.034 1.00 97.00 380 GLU A N 1
ATOM 2859 C CA . GLU A 1 380 ? -6.357 -10.565 13.079 1.00 97.00 380 GLU A CA 1
ATOM 2860 C C . GLU A 1 380 ? -6.871 -11.323 14.302 1.00 97.00 380 GLU A C 1
ATOM 2862 O O . GLU A 1 380 ? -7.811 -10.880 14.959 1.00 97.00 380 GLU A O 1
ATOM 2867 N N . GLU A 1 381 ? -6.217 -12.426 14.671 1.00 96.50 381 GLU A N 1
ATOM 2868 C CA . GLU A 1 381 ? -6.552 -13.156 15.893 1.00 96.50 381 GLU A CA 1
ATOM 2869 C C . GLU A 1 381 ? -6.368 -12.274 17.142 1.00 96.50 381 GLU A C 1
ATOM 2871 O O . GLU A 1 381 ? -7.251 -12.207 18.002 1.00 96.50 381 GLU A O 1
ATOM 2876 N N . LEU A 1 382 ? -5.247 -11.547 17.223 1.00 96.94 382 LEU A N 1
ATOM 2877 C CA . LEU A 1 382 ? -4.956 -10.593 18.295 1.00 96.94 382 LEU A CA 1
ATOM 2878 C C . LEU A 1 382 ? -5.999 -9.470 18.360 1.00 96.94 382 LEU A C 1
ATOM 2880 O O . LEU A 1 382 ? -6.477 -9.115 19.440 1.00 96.94 382 LEU A O 1
ATOM 2884 N N . SER A 1 383 ? -6.373 -8.940 17.199 1.00 97.94 383 SER A N 1
ATOM 2885 C CA . SER A 1 383 ? -7.358 -7.872 17.044 1.00 97.94 383 SER A CA 1
ATOM 2886 C C . SER A 1 383 ? -8.729 -8.310 17.534 1.00 97.94 383 SER A C 1
ATOM 2888 O O . SER A 1 383 ? -9.293 -7.671 18.422 1.00 97.94 383 SER A O 1
ATOM 2890 N N . ILE A 1 384 ? -9.218 -9.467 17.099 1.00 98.19 384 ILE A N 1
ATOM 2891 C CA . ILE A 1 384 ? -10.482 -10.034 17.582 1.00 98.19 384 ILE A CA 1
ATOM 2892 C C . ILE A 1 384 ? -10.448 -10.251 19.103 1.00 98.19 384 ILE A C 1
ATOM 2894 O O . ILE A 1 384 ? -11.369 -9.839 19.814 1.00 98.19 384 ILE A O 1
ATOM 2898 N N . ARG A 1 385 ? -9.363 -10.834 19.634 1.00 97.56 385 ARG A N 1
ATOM 2899 C CA . ARG A 1 385 ? -9.191 -11.041 21.084 1.00 97.56 385 ARG A CA 1
ATOM 2900 C C . ARG A 1 385 ? -9.233 -9.726 21.868 1.00 97.56 385 ARG A C 1
ATOM 2902 O O . ARG A 1 385 ? -9.793 -9.702 22.962 1.00 97.56 385 ARG A O 1
ATOM 2909 N N . SER A 1 386 ? -8.698 -8.635 21.316 1.00 97.81 386 SER A N 1
ATOM 2910 C CA . SER A 1 386 ? -8.721 -7.313 21.959 1.00 97.81 386 SER A CA 1
ATOM 2911 C C . SER A 1 386 ? -10.147 -6.759 22.126 1.00 97.81 386 SER A C 1
ATOM 2913 O O . SER A 1 386 ? -10.495 -6.259 23.197 1.00 97.81 386 SER A O 1
ATOM 2915 N N . PHE A 1 387 ? -11.015 -6.937 21.122 1.00 97.56 387 PHE A N 1
ATOM 2916 C CA . PHE A 1 387 ? -12.432 -6.571 21.209 1.00 97.56 387 PHE A CA 1
ATOM 2917 C C . PHE A 1 387 ? -13.161 -7.405 22.268 1.00 97.56 387 PHE A C 1
ATOM 2919 O O . PHE A 1 387 ? -13.850 -6.856 23.133 1.00 97.56 387 PHE A O 1
ATOM 2926 N N . LEU A 1 388 ? -12.979 -8.728 22.241 1.00 96.94 388 LEU A N 1
ATOM 2927 C CA . LEU A 1 388 ? -13.602 -9.639 23.205 1.00 96.94 388 LEU A CA 1
ATOM 2928 C C . LEU A 1 388 ? -13.176 -9.316 24.646 1.00 96.94 388 LEU A C 1
ATOM 2930 O O . LEU A 1 388 ? -14.023 -9.260 25.538 1.00 96.94 388 LEU A O 1
ATOM 2934 N N . ALA A 1 389 ? -11.890 -9.024 24.865 1.00 95.94 389 ALA A N 1
ATOM 2935 C CA . ALA A 1 389 ? -11.348 -8.660 26.173 1.00 95.94 389 ALA A CA 1
ATOM 2936 C C . ALA A 1 389 ? -11.944 -7.361 26.745 1.00 95.94 389 ALA A C 1
ATOM 2938 O O . ALA A 1 389 ? -12.074 -7.223 27.959 1.00 95.94 389 ALA A O 1
ATOM 2939 N N . ASN A 1 390 ? -12.360 -6.428 25.885 1.00 94.88 390 ASN A N 1
ATOM 2940 C CA . ASN A 1 390 ? -13.026 -5.188 26.292 1.00 94.88 390 ASN A CA 1
ATOM 2941 C C . ASN A 1 390 ? -14.558 -5.315 26.410 1.00 94.88 390 ASN A C 1
ATOM 2943 O O . ASN A 1 390 ? -15.227 -4.334 26.736 1.00 94.88 390 ASN A O 1
ATOM 2947 N N . GLY A 1 391 ? -15.122 -6.509 26.189 1.00 94.00 391 GLY A N 1
ATOM 2948 C CA . GLY A 1 391 ? -16.545 -6.800 26.391 1.00 94.00 391 GLY A CA 1
ATOM 2949 C C . GLY A 1 391 ? -17.432 -6.632 25.154 1.00 94.00 391 GLY A C 1
ATOM 2950 O O . GLY A 1 391 ? -18.660 -6.698 25.273 1.00 94.00 391 GLY A O 1
ATOM 2951 N N . TRP A 1 392 ? -16.846 -6.453 23.968 1.00 95.62 392 TRP A N 1
ATOM 2952 C CA . TRP A 1 392 ? -17.599 -6.405 22.716 1.00 95.62 392 TRP A CA 1
ATOM 2953 C C . TRP A 1 392 ? -18.240 -7.760 22.377 1.00 95.62 392 TRP A C 1
ATOM 2955 O O . TRP A 1 392 ? -17.800 -8.834 22.803 1.00 95.62 392 TRP A O 1
ATOM 2965 N N . ARG A 1 393 ? -19.308 -7.712 21.585 1.00 97.06 393 ARG A N 1
ATOM 2966 C CA . ARG A 1 393 ? -19.685 -8.809 20.691 1.00 97.06 393 ARG A CA 1
ATOM 2967 C C . ARG A 1 393 ? -18.924 -8.629 19.385 1.00 97.06 393 ARG A C 1
ATOM 2969 O O . ARG A 1 393 ? -18.725 -7.495 18.949 1.00 97.06 393 ARG A O 1
ATOM 2976 N N . TYR A 1 394 ? -18.524 -9.728 18.760 1.00 98.31 394 TYR A N 1
ATOM 2977 C CA . TYR A 1 394 ? -17.762 -9.679 17.520 1.00 98.31 394 TYR A CA 1
ATOM 2978 C C . TYR A 1 394 ? -18.372 -10.630 16.499 1.00 98.31 394 TYR A C 1
ATOM 2980 O O . TYR A 1 394 ? -18.340 -11.840 16.702 1.00 98.31 394 TYR A O 1
ATOM 2988 N N . ALA A 1 395 ? -18.931 -10.084 15.423 1.00 98.62 395 ALA A N 1
ATOM 2989 C CA . ALA A 1 395 ? -19.469 -10.851 14.313 1.00 98.62 395 ALA A CA 1
ATOM 2990 C C . ALA A 1 395 ? -18.461 -10.913 13.165 1.00 98.62 395 ALA A C 1
ATOM 2992 O O . ALA A 1 395 ? -18.104 -9.884 12.586 1.00 98.62 395 ALA A O 1
ATOM 2993 N N . LEU A 1 396 ? -18.037 -12.125 12.818 1.00 98.81 396 LEU A N 1
ATOM 2994 C CA . LEU A 1 396 ? -17.125 -12.380 11.714 1.00 98.81 396 LEU A CA 1
ATOM 2995 C C . LEU A 1 396 ? -17.885 -13.047 10.566 1.00 98.81 396 LEU A C 1
ATOM 2997 O O . LEU A 1 396 ? -18.333 -14.190 10.676 1.00 98.81 396 LEU A O 1
ATOM 3001 N N . TYR A 1 397 ? -18.028 -12.313 9.466 1.00 98.69 397 TYR A N 1
ATOM 3002 C CA . TYR A 1 397 ? -18.593 -12.822 8.225 1.00 98.69 397 TYR A CA 1
ATOM 3003 C C . TYR A 1 397 ? -17.534 -13.629 7.482 1.00 98.69 397 TYR A C 1
ATOM 3005 O O . TYR A 1 397 ? -16.419 -13.146 7.282 1.00 98.69 397 TYR A O 1
ATOM 3013 N N . VAL A 1 398 ? -17.885 -14.842 7.066 1.00 98.31 398 VAL A N 1
ATOM 3014 C CA . VAL A 1 398 ? -16.990 -15.746 6.336 1.00 98.31 398 VAL A CA 1
ATOM 3015 C C . VAL A 1 398 ? -17.749 -16.483 5.237 1.00 98.31 398 VAL A C 1
ATOM 3017 O O . VAL A 1 398 ? -18.948 -16.726 5.363 1.00 98.31 398 VAL A O 1
ATOM 3020 N N . TYR A 1 399 ? -17.054 -16.845 4.159 1.00 96.69 399 TYR A N 1
ATOM 3021 C CA . TYR A 1 399 ? -17.582 -17.793 3.166 1.00 96.69 399 TYR A CA 1
ATOM 3022 C C . TYR A 1 399 ? -17.307 -19.247 3.564 1.00 96.69 399 TYR A C 1
ATOM 3024 O O . TYR A 1 399 ? -18.080 -20.139 3.230 1.00 96.69 399 TYR A O 1
ATOM 3032 N N . GLU A 1 400 ? -16.221 -19.475 4.303 1.00 95.56 400 GLU A N 1
ATOM 3033 C CA . GLU A 1 400 ? -15.776 -20.779 4.792 1.00 95.56 400 GLU A CA 1
ATOM 3034 C C . GLU A 1 400 ? -15.245 -20.617 6.223 1.00 95.56 400 GLU A C 1
ATOM 3036 O O . GLU A 1 400 ? -14.675 -19.578 6.553 1.00 95.56 400 GLU A O 1
ATOM 3041 N N . MET A 1 401 ? -15.440 -21.622 7.083 1.00 96.62 401 MET A N 1
ATOM 3042 C CA . MET A 1 401 ? -15.045 -21.550 8.496 1.00 96.62 401 MET A CA 1
ATOM 3043 C C . MET A 1 401 ? -13.512 -21.555 8.652 1.00 96.62 401 MET A C 1
ATOM 3045 O O . MET A 1 401 ? -12.890 -22.551 8.279 1.00 96.62 401 MET A O 1
ATOM 3049 N N . PRO A 1 402 ? -12.898 -20.515 9.253 1.00 97.00 402 PRO A N 1
ATOM 3050 C CA . PRO A 1 402 ? -11.461 -20.506 9.498 1.00 97.00 402 PRO A CA 1
ATOM 3051 C C . PRO A 1 402 ? -11.051 -21.461 10.627 1.00 97.00 402 PRO A C 1
ATOM 3053 O O . PRO A 1 402 ? -11.782 -21.648 11.599 1.00 97.00 402 PRO A O 1
ATOM 3056 N N . GLU A 1 403 ? -9.842 -22.013 10.545 1.00 96.38 403 GLU A N 1
ATOM 3057 C CA . GLU A 1 403 ? -9.327 -23.017 11.491 1.00 96.38 403 GLU A CA 1
ATOM 3058 C C . GLU A 1 403 ? -9.167 -22.526 12.940 1.00 96.38 403 GLU A C 1
ATOM 3060 O O . GLU A 1 403 ? -9.255 -23.316 13.878 1.00 96.38 403 GLU A O 1
ATOM 3065 N N . ASN A 1 404 ? -8.854 -21.243 13.133 1.00 95.38 404 ASN A N 1
ATOM 3066 C CA . ASN A 1 404 ? -8.377 -20.682 14.403 1.00 95.38 404 ASN A CA 1
ATOM 3067 C C . ASN A 1 404 ? -9.188 -19.467 14.872 1.00 95.38 404 ASN A C 1
ATOM 306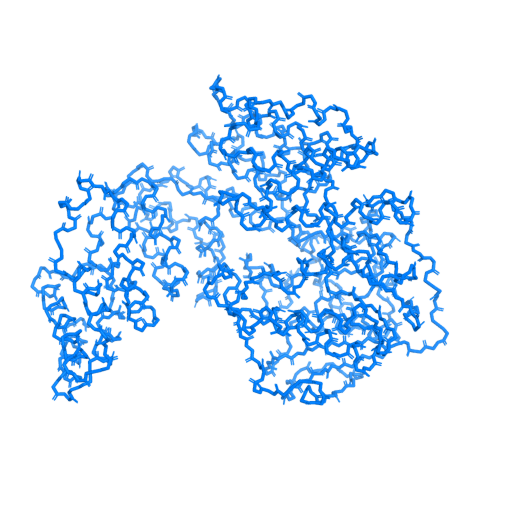9 O O . ASN A 1 404 ? -8.633 -18.521 15.427 1.00 95.38 404 ASN A O 1
ATOM 3073 N N . VAL A 1 405 ? -10.501 -19.470 14.641 1.00 97.19 405 VAL A N 1
ATOM 3074 C CA . VAL A 1 405 ? -11.382 -18.414 15.159 1.00 97.19 405 VAL A CA 1
ATOM 3075 C C . VAL A 1 405 ? -11.332 -18.391 16.698 1.00 97.19 405 VAL A C 1
ATOM 3077 O O . VAL A 1 405 ? -11.568 -19.432 17.316 1.00 97.19 405 VAL A O 1
ATOM 3080 N N . PRO A 1 406 ? -11.069 -17.233 17.339 1.00 96.00 406 PRO A N 1
ATOM 3081 C CA . PRO A 1 406 ? -11.135 -17.108 18.793 1.00 96.00 406 PRO A CA 1
ATOM 3082 C C . PRO A 1 406 ? -12.502 -17.486 19.377 1.00 96.00 406 PRO A C 1
ATOM 3084 O O . PRO A 1 406 ? -13.551 -17.198 18.798 1.00 96.00 406 PRO A O 1
ATOM 3087 N N . GLU A 1 407 ? -12.499 -18.078 20.571 1.00 95.06 407 GLU A N 1
ATOM 3088 C CA . GLU A 1 407 ? -13.730 -18.363 21.310 1.00 95.06 407 GLU A CA 1
ATOM 3089 C C . GLU A 1 407 ? -14.507 -17.068 21.610 1.00 95.06 407 GLU A C 1
ATOM 3091 O O . GLU A 1 407 ? -13.925 -16.052 21.985 1.00 95.06 407 GLU A O 1
ATOM 3096 N N . GLY A 1 408 ? -15.834 -17.107 21.460 1.00 95.69 408 GLY A N 1
ATOM 3097 C CA . GLY A 1 408 ? -16.718 -15.961 21.698 1.00 95.69 408 GLY A CA 1
ATOM 3098 C C . GLY A 1 408 ? -17.023 -15.109 20.461 1.00 95.69 408 GLY A C 1
ATOM 3099 O O . GLY A 1 408 ? -17.824 -14.179 20.563 1.00 95.69 408 GLY A O 1
ATOM 3100 N N . VAL A 1 409 ? -16.437 -15.435 19.303 1.00 98.19 409 VAL A N 1
ATOM 3101 C CA . VAL A 1 409 ? -16.793 -14.841 18.006 1.00 98.19 409 VAL A CA 1
ATOM 3102 C C . VAL A 1 409 ? -18.108 -15.422 17.484 1.00 98.19 409 VAL A C 1
ATOM 3104 O O . VAL A 1 409 ? -18.327 -16.632 17.490 1.00 98.19 409 VAL A O 1
ATOM 3107 N N . GLU A 1 410 ? -18.973 -14.549 16.981 1.00 98.44 410 GLU A N 1
ATOM 3108 C CA . GLU A 1 410 ? -20.207 -14.899 16.286 1.00 98.44 410 GLU A CA 1
ATOM 3109 C C . GLU A 1 410 ? -19.907 -15.088 14.792 1.00 98.44 410 GLU A C 1
ATOM 3111 O O . GLU A 1 410 ? -19.649 -14.123 14.074 1.00 98.44 410 GLU A O 1
ATOM 3116 N N . ILE A 1 411 ? -19.923 -16.331 14.309 1.00 98.50 411 ILE A N 1
ATOM 3117 C CA . ILE A 1 411 ? -19.702 -16.630 12.887 1.00 98.50 411 ILE A CA 1
ATOM 3118 C C . ILE A 1 411 ? -20.991 -16.431 12.095 1.00 98.50 411 ILE A C 1
ATOM 3120 O O . ILE A 1 411 ? -22.034 -16.986 12.442 1.00 98.50 411 ILE A O 1
ATOM 3124 N N . LEU A 1 412 ? -20.906 -15.657 11.012 1.00 98.44 412 LEU A N 1
ATOM 3125 C CA . LEU A 1 412 ? -22.016 -15.375 10.105 1.00 98.44 412 LEU A CA 1
ATOM 3126 C C . LEU A 1 412 ? -21.631 -15.688 8.656 1.00 98.44 412 LEU A C 1
ATOM 3128 O O . LEU A 1 412 ? -20.484 -15.524 8.251 1.00 98.44 412 LEU A O 1
ATOM 3132 N N . ASP A 1 413 ? -22.614 -16.095 7.857 1.00 98.19 413 ASP A N 1
ATOM 3133 C CA . ASP A 1 413 ? -22.424 -16.342 6.427 1.00 98.19 413 ASP A CA 1
ATOM 3134 C C . ASP A 1 413 ? -22.272 -15.017 5.658 1.00 98.19 413 ASP A C 1
ATOM 3136 O O . ASP A 1 413 ? -23.178 -14.174 5.651 1.00 98.19 413 ASP A O 1
ATOM 3140 N N . ALA A 1 414 ? -21.126 -14.832 4.997 1.00 98.19 414 ALA A N 1
ATOM 3141 C CA . ALA A 1 414 ? -20.852 -13.680 4.142 1.00 98.19 414 ALA A CA 1
ATOM 3142 C C . ALA A 1 414 ? -21.780 -13.622 2.913 1.00 98.19 414 ALA A C 1
ATOM 3144 O O . ALA A 1 414 ? -22.132 -12.523 2.471 1.00 98.19 414 ALA A O 1
ATOM 3145 N N . ALA A 1 415 ? -22.259 -14.770 2.415 1.00 97.75 415 ALA A N 1
ATOM 3146 C CA . ALA A 1 415 ? -23.203 -14.847 1.298 1.00 97.75 415 ALA A CA 1
ATOM 3147 C C . ALA A 1 415 ? -24.563 -14.200 1.611 1.00 97.75 415 ALA A C 1
ATOM 3149 O O . ALA A 1 415 ? -25.285 -13.810 0.694 1.00 97.75 415 ALA A O 1
ATOM 3150 N N . ALA A 1 416 ? -24.888 -14.002 2.894 1.00 97.94 416 ALA A N 1
ATOM 3151 C CA . ALA A 1 416 ? -26.076 -13.266 3.323 1.00 97.94 416 ALA A CA 1
ATOM 3152 C C . ALA A 1 416 ? -25.989 -11.742 3.087 1.00 97.94 416 ALA A C 1
ATOM 3154 O O . ALA A 1 416 ? -26.997 -11.046 3.260 1.00 97.94 416 ALA A O 1
ATOM 3155 N N . ILE A 1 417 ? -24.799 -11.229 2.746 1.00 98.25 417 ILE A N 1
ATOM 3156 C CA . ILE A 1 417 ? -24.536 -9.822 2.411 1.00 98.25 417 ILE A CA 1
ATOM 3157 C C . ILE A 1 417 ? -24.172 -9.684 0.928 1.00 98.25 417 ILE A C 1
ATOM 3159 O O . ILE A 1 417 ? -24.816 -8.925 0.205 1.00 98.25 417 ILE A O 1
ATOM 3163 N N . LEU A 1 418 ? -23.161 -10.429 0.464 1.00 97.38 418 LEU A N 1
ATOM 3164 C CA . LEU A 1 418 ? -22.745 -10.490 -0.941 1.00 97.38 418 LEU A CA 1
ATOM 3165 C C . LEU A 1 418 ? -22.379 -11.932 -1.316 1.00 97.38 418 LEU A C 1
ATOM 3167 O O . LEU A 1 418 ? -21.658 -12.577 -0.555 1.00 97.38 418 LEU A O 1
ATOM 3171 N N . PRO A 1 419 ? -22.812 -12.454 -2.475 1.00 96.00 419 PRO A N 1
ATOM 3172 C CA . PRO A 1 419 ? -22.514 -13.826 -2.875 1.00 96.00 419 PRO A CA 1
ATOM 3173 C C . PRO A 1 419 ? -21.017 -14.030 -3.150 1.00 96.00 419 PRO A C 1
ATOM 3175 O O . PRO A 1 419 ? -20.320 -13.109 -3.566 1.00 96.00 419 PRO A O 1
ATOM 3178 N N . ALA A 1 420 ? -20.527 -15.264 -3.000 1.00 92.44 420 ALA A N 1
ATOM 3179 C CA . ALA A 1 420 ? -19.129 -15.602 -3.290 1.00 92.44 420 ALA A CA 1
ATOM 3180 C C . ALA A 1 420 ? -18.737 -15.336 -4.758 1.00 92.44 420 ALA A C 1
ATOM 3182 O O . ALA A 1 420 ? -17.576 -15.072 -5.046 1.00 92.44 420 ALA A O 1
ATOM 3183 N N . SER A 1 421 ? -19.700 -15.336 -5.689 1.00 91.12 421 SER A N 1
ATOM 3184 C CA . SER A 1 421 ? -19.480 -14.945 -7.092 1.00 91.12 421 SER A CA 1
ATOM 3185 C C . SER A 1 421 ? -19.054 -13.485 -7.259 1.00 91.12 421 SER A C 1
ATOM 3187 O O . SER A 1 421 ? -18.500 -13.124 -8.295 1.00 91.12 421 SER A O 1
ATOM 3189 N N . ASP A 1 422 ? -19.315 -12.643 -6.258 1.00 88.88 422 ASP A N 1
ATOM 3190 C CA . ASP A 1 422 ? -18.908 -11.245 -6.268 1.00 88.88 422 ASP A CA 1
ATOM 3191 C C . ASP A 1 422 ? -17.476 -11.061 -5.763 1.00 88.88 422 ASP A C 1
ATOM 3193 O O . ASP A 1 422 ? -16.978 -9.944 -5.889 1.00 88.88 422 ASP A O 1
ATOM 3197 N N . LEU A 1 423 ? -16.812 -12.092 -5.224 1.00 89.19 423 LEU A N 1
ATOM 3198 C CA . LEU A 1 423 ? -15.416 -12.016 -4.789 1.00 89.19 423 LEU A CA 1
ATOM 3199 C C . LEU A 1 423 ? -14.503 -11.632 -5.955 1.00 89.19 423 LEU A C 1
ATOM 3201 O O . LEU A 1 423 ? -14.554 -12.220 -7.034 1.00 89.19 423 LEU A O 1
ATOM 3205 N N . PHE A 1 424 ? -13.635 -10.652 -5.724 1.00 87.38 424 PHE A N 1
ATOM 3206 C CA . PHE A 1 424 ? -12.589 -10.269 -6.664 1.00 87.38 424 PHE A CA 1
ATOM 3207 C C . PHE A 1 424 ? -11.342 -9.825 -5.906 1.00 87.38 424 PHE A C 1
ATOM 3209 O O . PHE A 1 424 ? -11.430 -9.237 -4.829 1.00 87.38 424 PHE A O 1
ATOM 3216 N N . ALA A 1 425 ? -10.183 -10.095 -6.496 1.00 82.62 425 ALA A N 1
ATOM 3217 C CA . ALA A 1 425 ? -8.911 -9.571 -6.033 1.00 82.62 425 ALA A CA 1
ATOM 3218 C C . ALA A 1 425 ? -8.509 -8.353 -6.864 1.00 82.62 425 ALA A C 1
ATOM 3220 O O . ALA A 1 425 ? -8.881 -8.211 -8.032 1.00 82.62 425 ALA A O 1
ATOM 3221 N N . GLU A 1 426 ? -7.727 -7.473 -6.256 1.00 77.25 426 GLU A N 1
ATOM 3222 C CA . GLU A 1 426 ? -7.181 -6.307 -6.923 1.00 77.25 426 GLU A CA 1
ATOM 3223 C C . GLU A 1 426 ? -6.280 -6.690 -8.100 1.00 77.25 426 GLU A C 1
ATOM 3225 O O . GLU A 1 426 ? -5.461 -7.614 -8.029 1.00 77.25 426 GLU A O 1
ATOM 3230 N N . SER A 1 427 ? -6.462 -5.962 -9.202 1.00 70.50 427 SER A N 1
ATOM 3231 C CA . SER A 1 427 ? -5.855 -6.274 -10.493 1.00 70.50 427 SER A CA 1
ATOM 3232 C C . SER A 1 427 ? -4.437 -5.693 -10.630 1.00 70.50 427 SER A C 1
ATOM 3234 O O . SER A 1 427 ? -3.868 -5.134 -9.693 1.00 70.50 427 SER A O 1
ATOM 3236 N N . ARG A 1 428 ? -3.855 -5.794 -11.834 1.00 62.34 428 ARG A N 1
ATOM 3237 C CA . ARG A 1 428 ? -2.568 -5.167 -12.188 1.00 62.34 428 ARG A CA 1
ATOM 3238 C C . ARG A 1 428 ? -2.551 -3.653 -11.935 1.00 62.34 428 ARG A C 1
ATOM 3240 O O . ARG A 1 428 ? -1.510 -3.131 -11.547 1.00 62.34 428 ARG A O 1
ATOM 3247 N N . SER A 1 429 ? -3.671 -2.957 -12.141 1.00 58.56 429 SER A N 1
ATOM 3248 C CA . SER A 1 429 ? -3.778 -1.496 -11.961 1.00 58.56 429 SER A CA 1
ATOM 3249 C C . SER A 1 429 ? -3.454 -1.027 -10.536 1.00 58.56 429 SER A C 1
ATOM 3251 O O . SER A 1 429 ? -3.136 0.142 -10.336 1.00 58.56 429 SER A O 1
ATOM 3253 N N . SER A 1 430 ? -3.499 -1.933 -9.556 1.00 59.50 430 SER A N 1
ATOM 3254 C CA . SER A 1 430 ? -3.241 -1.658 -8.141 1.00 59.50 430 SER A CA 1
ATOM 3255 C C . SER A 1 430 ? -1.770 -1.733 -7.731 1.00 59.50 430 SER A C 1
ATOM 3257 O O . SER A 1 430 ? -1.445 -1.560 -6.555 1.00 59.50 430 SER A O 1
ATOM 3259 N N . GLY A 1 431 ? -0.858 -1.991 -8.669 1.00 69.31 431 GLY A N 1
ATOM 3260 C CA . GLY A 1 431 ? 0.571 -1.946 -8.396 1.00 69.31 431 GLY A CA 1
ATOM 3261 C C . GLY A 1 431 ? 1.008 -2.985 -7.363 1.00 69.31 431 GLY A C 1
ATOM 3262 O O . GLY A 1 431 ? 0.756 -4.184 -7.502 1.00 69.31 431 GLY A O 1
ATOM 3263 N N . ILE A 1 432 ? 1.628 -2.508 -6.282 1.00 62.94 432 ILE A N 1
ATOM 3264 C CA . ILE A 1 432 ? 2.007 -3.338 -5.137 1.00 62.94 432 ILE A CA 1
ATOM 3265 C C . ILE A 1 432 ? 0.779 -4.012 -4.481 1.00 62.94 432 ILE A C 1
ATOM 3267 O O . ILE A 1 432 ? 0.877 -5.128 -3.985 1.00 62.94 432 ILE A O 1
ATOM 3271 N N . HIS A 1 433 ? -0.425 -3.464 -4.559 1.00 68.12 433 HIS A N 1
ATOM 3272 C CA . HIS A 1 433 ? -1.588 -4.087 -3.914 1.00 68.12 433 HIS A CA 1
ATOM 3273 C C . HIS A 1 433 ? -2.264 -5.189 -4.748 1.00 68.12 433 HIS A C 1
ATOM 3275 O O . HIS A 1 433 ? -3.304 -5.713 -4.355 1.00 68.12 433 HIS A O 1
ATOM 3281 N N . LYS A 1 434 ? -1.675 -5.592 -5.883 1.00 71.25 434 LYS A N 1
ATOM 3282 C CA . LYS A 1 434 ? -2.159 -6.718 -6.697 1.00 71.25 434 LYS A CA 1
ATOM 3283 C C . LYS A 1 434 ? -2.373 -7.975 -5.843 1.00 71.25 434 LYS A C 1
ATOM 3285 O O . LYS A 1 434 ? -1.485 -8.376 -5.090 1.00 71.25 434 LYS A O 1
ATOM 3290 N N . GLY A 1 435 ? -3.534 -8.610 -6.012 1.00 74.38 435 GLY A N 1
ATOM 3291 C CA . GLY A 1 435 ? -3.937 -9.801 -5.259 1.00 74.38 435 GLY A CA 1
ATOM 3292 C C . GLY A 1 435 ? -4.605 -9.511 -3.910 1.00 74.38 435 GLY A C 1
ATOM 3293 O O . GLY A 1 435 ? -5.107 -10.439 -3.284 1.00 74.38 435 GLY A O 1
ATOM 3294 N N . SER A 1 436 ? -4.649 -8.249 -3.468 1.00 80.06 436 SER A N 1
ATOM 3295 C CA . SER A 1 436 ? -5.368 -7.850 -2.255 1.00 80.06 436 SER A CA 1
ATOM 3296 C C . SER A 1 436 ? -6.882 -8.023 -2.414 1.00 80.06 436 SER A C 1
ATOM 3298 O O . SER A 1 436 ? -7.428 -7.823 -3.497 1.00 80.06 436 SER A O 1
ATOM 3300 N N . LEU A 1 437 ? -7.575 -8.346 -1.321 1.00 86.62 437 LEU A N 1
ATOM 3301 C CA . LEU A 1 437 ? -9.041 -8.321 -1.236 1.00 86.62 437 LEU A CA 1
ATOM 3302 C C . LEU A 1 437 ? -9.570 -6.992 -0.660 1.00 86.62 437 LEU A C 1
ATOM 3304 O O . LEU A 1 437 ? -10.754 -6.898 -0.341 1.00 86.62 437 LEU A O 1
ATOM 3308 N N . GLY A 1 438 ? -8.718 -5.965 -0.525 1.00 87.25 438 GLY A N 1
ATOM 3309 C CA . GLY A 1 438 ? -9.067 -4.659 0.052 1.00 87.25 438 GLY A CA 1
ATOM 3310 C C . GLY A 1 438 ? -10.285 -4.017 -0.614 1.00 87.25 438 GLY A C 1
ATOM 3311 O O . GLY A 1 438 ? -11.289 -3.772 0.049 1.00 87.25 438 GLY A O 1
ATOM 3312 N N . ALA A 1 439 ? -10.262 -3.870 -1.941 1.00 90.38 439 ALA A N 1
ATOM 3313 C CA . ALA A 1 439 ? -11.408 -3.356 -2.691 1.00 90.38 439 ALA A CA 1
ATOM 3314 C C . ALA A 1 439 ? -12.694 -4.201 -2.517 1.00 90.38 439 ALA A C 1
ATOM 3316 O O . ALA A 1 439 ? -13.797 -3.657 -2.452 1.00 90.38 439 ALA A O 1
ATOM 3317 N N . PHE A 1 440 ? -12.592 -5.530 -2.405 1.00 93.69 440 PHE A N 1
ATOM 3318 C CA . PHE A 1 440 ? -13.768 -6.357 -2.110 1.00 93.69 440 PHE A CA 1
ATOM 3319 C C . PHE A 1 440 ? -14.298 -6.107 -0.689 1.00 93.69 440 PHE A C 1
ATOM 3321 O O . PHE A 1 440 ? -15.508 -5.992 -0.499 1.00 93.69 440 PHE A O 1
ATOM 3328 N N . SER A 1 441 ? -13.407 -5.956 0.293 1.00 94.62 441 SER A N 1
ATOM 3329 C CA . SER A 1 441 ? -13.748 -5.582 1.672 1.00 94.62 441 SER A CA 1
ATOM 3330 C C . SER A 1 441 ? -14.446 -4.215 1.748 1.00 94.62 441 SER A C 1
ATOM 3332 O O . SER A 1 441 ? -15.413 -4.058 2.497 1.00 94.62 441 SER A O 1
ATOM 3334 N N . ASP A 1 442 ? -14.037 -3.245 0.921 1.00 95.94 442 ASP A N 1
ATOM 3335 C CA . ASP A 1 442 ? -14.731 -1.958 0.760 1.00 95.94 442 ASP A CA 1
ATOM 3336 C C . ASP A 1 442 ? -16.153 -2.124 0.197 1.00 95.94 442 ASP A C 1
ATOM 3338 O O . ASP A 1 442 ? -17.116 -1.545 0.705 1.00 95.94 442 ASP A O 1
ATOM 3342 N N . LEU A 1 443 ? -16.335 -2.964 -0.824 1.00 96.62 443 LEU A N 1
ATOM 3343 C CA . LEU A 1 443 ? -17.673 -3.249 -1.347 1.00 96.62 443 LEU A CA 1
ATOM 3344 C C . LEU A 1 443 ? -18.556 -3.933 -0.287 1.00 96.62 443 LEU A C 1
ATOM 3346 O O . LEU A 1 443 ? -19.727 -3.577 -0.120 1.00 96.62 443 LEU A O 1
ATOM 3350 N N . PHE A 1 444 ? -17.987 -4.893 0.446 1.00 97.81 444 PHE A N 1
ATOM 3351 C CA . PHE A 1 444 ? -18.685 -5.651 1.478 1.00 97.81 444 PHE A CA 1
ATOM 3352 C C . PHE A 1 444 ? -19.114 -4.769 2.652 1.00 97.81 444 PHE A C 1
ATOM 3354 O O . PHE A 1 444 ? -20.269 -4.848 3.068 1.00 97.81 444 PHE A O 1
ATOM 3361 N N . ARG A 1 445 ? -18.243 -3.885 3.163 1.00 97.50 445 ARG A N 1
ATOM 3362 C CA . ARG A 1 445 ? -18.590 -2.999 4.292 1.00 97.50 445 ARG A CA 1
ATOM 3363 C C . ARG A 1 445 ? -19.730 -2.043 3.944 1.00 97.50 445 ARG A C 1
ATOM 3365 O O . ARG A 1 445 ? -20.611 -1.817 4.775 1.00 97.50 445 ARG A O 1
ATOM 3372 N N . TYR A 1 446 ? -19.783 -1.538 2.708 1.00 97.38 446 TYR A N 1
ATOM 3373 C CA . TYR A 1 446 ? -20.914 -0.720 2.262 1.00 97.38 446 TYR A CA 1
ATOM 3374 C C . TYR A 1 446 ? -22.208 -1.525 2.190 1.00 97.38 446 TYR A C 1
ATOM 3376 O O . TYR A 1 446 ? -23.233 -1.060 2.689 1.00 97.38 446 TYR A O 1
ATOM 3384 N N . ALA A 1 447 ? -22.164 -2.735 1.622 1.00 97.88 447 ALA A N 1
ATOM 3385 C CA . ALA A 1 447 ? -23.322 -3.623 1.554 1.00 97.88 447 ALA A CA 1
ATOM 3386 C C . ALA A 1 447 ? -23.839 -3.990 2.952 1.00 97.88 447 ALA A C 1
ATOM 3388 O O . ALA A 1 447 ? -25.032 -3.847 3.229 1.00 97.88 447 ALA A O 1
ATOM 3389 N N . LEU A 1 448 ? -22.933 -4.372 3.855 1.00 98.25 448 LEU A N 1
ATOM 3390 C CA . LEU A 1 448 ? -23.253 -4.746 5.224 1.00 98.25 448 LEU A CA 1
ATOM 3391 C C . LEU A 1 448 ? -23.946 -3.608 5.972 1.00 98.25 448 LEU A C 1
ATOM 3393 O O . LEU A 1 448 ? -25.038 -3.804 6.505 1.00 98.25 448 LEU A O 1
ATOM 3397 N N . ILE A 1 449 ? -23.341 -2.418 6.008 1.00 96.88 449 ILE A N 1
ATOM 3398 C CA . ILE A 1 449 ? -23.900 -1.298 6.773 1.00 96.88 449 ILE A CA 1
ATOM 3399 C C . ILE A 1 449 ? -25.192 -0.794 6.117 1.00 96.88 449 ILE A C 1
ATOM 3401 O O . ILE A 1 449 ? -26.148 -0.474 6.820 1.00 96.88 449 ILE A O 1
ATOM 3405 N N . ALA A 1 450 ? -25.284 -0.776 4.782 1.00 96.00 450 ALA A N 1
ATOM 3406 C CA . ALA A 1 450 ? -26.526 -0.411 4.103 1.00 96.00 450 ALA A CA 1
ATOM 3407 C C . ALA A 1 450 ? -27.682 -1.369 4.452 1.00 96.00 450 ALA A C 1
ATOM 3409 O O . ALA A 1 450 ? -28.814 -0.911 4.610 1.00 96.00 450 ALA A O 1
ATOM 3410 N N . GLN A 1 451 ? -27.409 -2.669 4.597 1.00 96.94 451 GLN A N 1
ATOM 3411 C CA . GLN A 1 451 ? -28.419 -3.694 4.872 1.00 96.94 451 GLN A CA 1
ATOM 3412 C C . GLN A 1 451 ? -28.750 -3.840 6.364 1.00 96.94 451 GLN A C 1
ATOM 3414 O O . GLN A 1 451 ? -29.922 -3.939 6.722 1.00 96.94 451 GLN A O 1
ATOM 3419 N N . ARG A 1 452 ? -27.734 -3.893 7.232 1.00 96.06 452 ARG A N 1
ATOM 3420 C CA . ARG A 1 452 ? -27.867 -4.244 8.659 1.00 96.06 452 ARG A CA 1
ATOM 3421 C C . ARG A 1 452 ? -27.528 -3.100 9.610 1.00 96.06 452 ARG A C 1
ATOM 3423 O O . ARG A 1 452 ? -27.946 -3.135 10.764 1.00 96.06 452 ARG A O 1
ATOM 3430 N N . GLY A 1 453 ? -26.828 -2.074 9.133 1.00 95.50 453 GLY A N 1
ATOM 3431 C CA . GLY A 1 453 ? -26.311 -0.999 9.973 1.00 95.50 453 GLY A CA 1
ATOM 3432 C C . GLY A 1 453 ? -25.239 -1.473 10.953 1.00 95.50 453 GLY A C 1
ATOM 3433 O O . GLY A 1 453 ? -24.633 -2.533 10.784 1.00 95.50 453 GLY A O 1
ATOM 3434 N N . GLY A 1 454 ? -25.026 -0.672 11.995 1.00 94.81 454 GLY A N 1
ATOM 3435 C CA . GLY A 1 454 ? -24.044 -0.931 13.043 1.00 94.81 454 GLY A CA 1
ATOM 3436 C C . GLY A 1 454 ? -22.639 -0.482 12.652 1.00 94.81 454 GLY A C 1
ATOM 3437 O O . GLY A 1 454 ? -22.460 0.317 11.729 1.00 94.81 454 GLY A O 1
ATOM 3438 N N . MET A 1 455 ? -21.646 -0.986 13.384 1.00 96.25 455 MET A N 1
ATOM 3439 C CA . MET A 1 455 ? -20.236 -0.666 13.175 1.00 96.25 455 MET A CA 1
ATOM 3440 C C . MET A 1 455 ? -19.541 -1.744 12.345 1.00 96.25 455 MET A C 1
ATOM 3442 O O . MET A 1 455 ? -19.636 -2.933 12.652 1.00 96.25 455 MET A O 1
ATOM 3446 N N . TRP A 1 456 ? -18.809 -1.301 11.330 1.00 98.06 456 TRP A N 1
ATOM 3447 C CA . TRP A 1 456 ? -17.763 -2.063 10.662 1.00 98.06 456 TRP A CA 1
ATOM 3448 C C . TRP A 1 456 ? -16.408 -1.766 11.301 1.00 98.06 456 TRP A C 1
ATOM 3450 O O . TRP A 1 456 ? -16.117 -0.609 11.619 1.00 98.06 456 TRP A O 1
ATOM 3460 N N . THR A 1 457 ? -15.570 -2.791 11.420 1.00 98.06 457 THR A N 1
ATOM 3461 C CA . THR A 1 457 ? -14.137 -2.656 11.688 1.00 98.06 457 THR A CA 1
ATOM 3462 C C . THR A 1 457 ? -13.352 -3.601 10.784 1.00 98.06 457 THR A C 1
ATOM 3464 O O . THR A 1 457 ? -13.792 -4.727 10.547 1.00 98.06 457 THR A O 1
ATOM 3467 N N . ASP A 1 458 ? -12.185 -3.185 10.305 1.00 97.81 458 ASP A N 1
ATOM 3468 C CA . ASP A 1 458 ? -11.245 -4.104 9.665 1.00 97.81 458 ASP A CA 1
ATOM 3469 C C . ASP A 1 458 ? -10.722 -5.108 10.705 1.00 97.81 458 ASP A C 1
ATOM 3471 O O . ASP A 1 458 ? -10.728 -4.853 11.917 1.00 97.81 458 ASP A O 1
ATOM 3475 N N . THR A 1 459 ? -10.334 -6.296 10.237 1.00 97.19 459 THR A N 1
ATOM 3476 C CA . THR A 1 459 ? -9.918 -7.400 11.112 1.00 97.19 459 THR A CA 1
ATOM 3477 C C . THR A 1 459 ? -8.574 -7.153 11.791 1.00 97.19 459 THR A C 1
ATOM 3479 O O . THR A 1 459 ? -8.252 -7.859 12.733 1.00 97.19 459 THR A O 1
ATOM 3482 N N . ASP A 1 460 ? -7.799 -6.169 11.345 1.00 96.94 460 ASP A N 1
ATOM 3483 C CA . ASP A 1 460 ? -6.480 -5.770 11.846 1.00 96.94 460 ASP A CA 1
ATOM 3484 C C . ASP A 1 460 ? -6.522 -4.477 12.680 1.00 96.94 460 ASP A C 1
ATOM 3486 O O . ASP A 1 460 ? -5.570 -3.691 12.724 1.00 96.94 460 ASP A O 1
ATOM 3490 N N . VAL A 1 461 ? -7.647 -4.259 13.361 1.00 98.19 461 VAL A N 1
ATOM 3491 C CA . VAL A 1 461 ? -7.840 -3.168 14.314 1.00 98.19 461 VAL A CA 1
ATOM 3492 C C . VAL A 1 461 ? -7.813 -3.709 15.742 1.00 98.19 461 VAL A C 1
ATOM 3494 O O . VAL A 1 461 ? -8.667 -4.494 16.145 1.00 98.19 461 VAL A O 1
ATOM 3497 N N . LEU A 1 462 ? -6.866 -3.238 16.552 1.00 97.56 462 LEU A N 1
ATOM 3498 C CA . LEU A 1 462 ? -6.843 -3.489 17.992 1.00 97.56 462 LEU A CA 1
ATOM 3499 C C . LEU A 1 462 ? -7.803 -2.531 18.696 1.00 97.56 462 LEU A C 1
ATOM 3501 O O . LEU A 1 462 ? -7.679 -1.317 18.545 1.00 97.56 462 LEU A O 1
ATOM 3505 N N . ASN A 1 463 ? -8.701 -3.044 19.530 1.00 96.94 463 ASN A N 1
ATOM 3506 C CA . ASN A 1 463 ? -9.533 -2.228 20.402 1.00 96.94 463 ASN A CA 1
ATOM 3507 C C . ASN A 1 463 ? -8.823 -1.990 21.742 1.00 96.94 463 ASN A C 1
ATOM 3509 O O . ASN A 1 463 ? -8.455 -2.932 22.440 1.00 96.94 463 ASN A O 1
ATO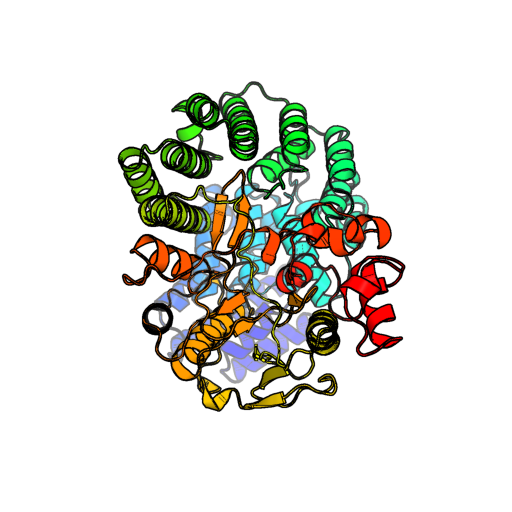M 3513 N N . LEU A 1 464 ? -8.648 -0.726 22.123 1.00 94.69 464 LEU A N 1
ATOM 3514 C CA . LEU A 1 464 ? -8.062 -0.345 23.412 1.00 94.69 464 LEU A CA 1
ATOM 3515 C C . LEU A 1 464 ? -9.135 -0.149 24.481 1.00 94.69 464 LEU A C 1
ATOM 3517 O O . LEU A 1 464 ? -8.907 -0.487 25.638 1.00 94.69 464 LEU A O 1
ATOM 3521 N N . ASP A 1 465 ? -10.293 0.380 24.083 1.00 89.88 465 ASP A N 1
ATOM 3522 C CA . ASP A 1 465 ? -11.370 0.782 24.983 1.00 89.88 465 ASP A CA 1
ATOM 3523 C C . ASP A 1 465 ? -12.760 0.510 24.398 1.00 89.88 465 ASP A C 1
ATOM 3525 O O . ASP A 1 465 ? -13.007 0.681 23.202 1.00 89.88 465 ASP A O 1
ATOM 3529 N N . LEU A 1 466 ? -13.702 0.170 25.281 1.00 90.31 466 LEU A N 1
ATOM 3530 C CA . LEU A 1 466 ? -15.118 0.008 24.957 1.00 90.31 466 LEU A CA 1
ATOM 3531 C C . LEU A 1 466 ? -15.809 1.365 24.751 1.00 90.31 466 LEU A C 1
ATOM 3533 O O . LEU A 1 466 ? -15.713 2.253 25.600 1.00 90.31 466 LEU A O 1
ATOM 3537 N N . PHE A 1 467 ? -16.592 1.486 23.682 1.00 89.38 467 PHE A N 1
ATOM 3538 C CA . PHE A 1 467 ? -17.450 2.638 23.396 1.00 89.38 467 PHE A CA 1
ATOM 3539 C C . PHE A 1 467 ? -18.769 2.173 22.771 1.00 89.38 467 PHE A C 1
ATOM 3541 O O . PHE A 1 467 ? -18.866 1.034 22.325 1.00 89.38 467 PHE A O 1
ATOM 3548 N N . ASP A 1 468 ? -19.790 3.026 22.783 1.00 86.94 468 ASP A N 1
ATOM 3549 C CA . ASP A 1 468 ? -21.099 2.732 22.194 1.00 86.94 468 ASP A CA 1
ATOM 3550 C C . ASP A 1 468 ? -21.202 3.281 20.756 1.00 86.94 468 ASP A C 1
ATOM 3552 O O . ASP A 1 468 ? -21.207 4.505 20.580 1.00 86.94 468 ASP A O 1
ATOM 3556 N N . PRO A 1 469 ? -21.237 2.420 19.719 1.00 86.00 469 PRO A N 1
ATOM 3557 C CA . PRO A 1 469 ? -21.446 2.841 18.340 1.00 86.00 469 PRO A CA 1
ATOM 3558 C C . PRO A 1 469 ? -22.927 2.837 17.925 1.00 86.00 469 PRO A C 1
ATOM 3560 O O . PRO A 1 469 ? -23.225 3.169 16.774 1.00 86.00 469 PRO A O 1
ATOM 3563 N N . ASP A 1 470 ? -23.859 2.428 18.793 1.00 78.81 470 ASP A N 1
ATOM 3564 C CA . ASP A 1 470 ? -25.247 2.210 18.395 1.00 78.81 470 ASP A CA 1
ATOM 3565 C C . ASP A 1 470 ? -25.929 3.532 18.022 1.00 78.81 470 ASP A C 1
ATOM 3567 O O . ASP A 1 470 ? -25.875 4.539 18.728 1.00 78.81 470 ASP A O 1
ATOM 3571 N N . GLY A 1 471 ? -26.561 3.547 16.845 1.00 76.44 471 GLY A N 1
ATOM 3572 C CA . GLY A 1 471 ? -27.184 4.749 16.281 1.00 76.44 471 GLY A CA 1
ATOM 3573 C C . GLY A 1 471 ? -26.197 5.832 15.825 1.00 76.44 471 GLY A C 1
ATOM 3574 O O . GLY A 1 471 ? -26.634 6.851 15.278 1.00 76.44 471 GLY A O 1
ATOM 3575 N N . ALA A 1 472 ? -24.889 5.615 15.998 1.00 85.12 472 ALA A N 1
ATOM 3576 C CA . ALA A 1 472 ? -23.864 6.545 15.562 1.00 85.12 472 ALA A CA 1
ATOM 3577 C C . ALA A 1 472 ? -23.746 6.571 14.032 1.00 85.12 472 ALA A C 1
ATOM 3579 O O . ALA A 1 472 ? -24.039 5.601 13.328 1.00 85.12 472 ALA A O 1
ATOM 3580 N N . ARG A 1 473 ? -23.295 7.714 13.519 1.00 89.06 473 ARG A N 1
ATOM 3581 C CA . ARG A 1 473 ? -22.913 7.916 12.122 1.00 89.06 473 ARG A CA 1
ATOM 3582 C C . ARG A 1 473 ? -21.502 8.457 12.125 1.00 89.06 473 ARG A C 1
ATOM 3584 O O . ARG A 1 473 ? -21.308 9.618 12.479 1.00 89.06 473 ARG A O 1
ATOM 3591 N N . PHE A 1 474 ? -20.520 7.631 11.790 1.00 89.25 474 PHE A N 1
ATOM 3592 C CA . PHE A 1 474 ? -19.147 8.108 11.757 1.00 89.25 474 PHE A CA 1
ATOM 3593 C C . PHE A 1 474 ? -18.276 7.449 10.696 1.00 89.25 474 PHE A C 1
ATOM 3595 O O . PHE A 1 474 ? -18.540 6.328 10.258 1.00 89.25 474 PHE A O 1
ATOM 3602 N N . LEU A 1 475 ? -17.214 8.167 10.333 1.00 90.31 475 LEU A N 1
ATOM 3603 C CA . LEU A 1 475 ? -16.104 7.708 9.503 1.00 90.31 475 LEU A CA 1
ATOM 3604 C C . LEU A 1 475 ? -14.794 7.965 10.252 1.00 90.31 475 LEU A C 1
ATOM 3606 O O . LEU A 1 475 ? -14.612 9.045 10.823 1.00 90.31 475 LEU A O 1
ATOM 3610 N N . ALA A 1 476 ? -13.886 6.993 10.259 1.00 92.00 476 ALA A N 1
ATOM 3611 C CA . ALA A 1 476 ? -12.541 7.205 10.774 1.00 92.00 476 ALA A CA 1
ATOM 3612 C C . ALA A 1 476 ? -11.692 8.057 9.817 1.00 92.00 476 ALA A C 1
ATOM 3614 O O . ALA A 1 476 ? -12.009 8.217 8.635 1.00 92.00 476 ALA A O 1
ATOM 3615 N N . THR A 1 477 ? -10.588 8.592 10.335 1.00 89.06 477 THR A N 1
ATOM 3616 C CA . THR A 1 477 ? -9.592 9.327 9.549 1.00 89.06 477 THR A CA 1
ATOM 3617 C C . THR A 1 477 ? -8.189 8.829 9.811 1.00 89.06 477 THR A C 1
ATOM 3619 O O . THR A 1 477 ? -7.914 8.207 10.836 1.00 89.06 477 THR A O 1
ATOM 3622 N N . GLU A 1 478 ? -7.290 9.126 8.887 1.00 88.31 478 GLU A N 1
ATOM 3623 C CA . GLU A 1 478 ? -5.864 8.873 9.009 1.00 88.31 478 GLU A CA 1
ATOM 3624 C C . GLU A 1 478 ? -5.051 10.067 8.518 1.00 88.31 478 GLU A C 1
ATOM 3626 O O . GLU A 1 478 ? -5.523 10.898 7.739 1.00 88.31 478 GLU A O 1
ATOM 3631 N N . ARG A 1 479 ? -3.798 10.143 8.959 1.00 84.94 479 ARG A N 1
ATOM 3632 C CA . ARG A 1 479 ? -2.851 11.122 8.437 1.00 84.94 479 ARG A CA 1
ATOM 3633 C C . ARG A 1 479 ? -2.227 10.580 7.159 1.00 84.94 479 ARG A C 1
ATOM 3635 O O . ARG A 1 479 ? -1.651 9.496 7.169 1.00 84.94 479 ARG A O 1
ATOM 3642 N N . ILE A 1 480 ? -2.328 11.349 6.080 1.00 80.31 480 ILE A N 1
ATOM 3643 C CA . ILE A 1 480 ? -1.755 10.974 4.785 1.00 80.31 480 ILE A CA 1
ATOM 3644 C C . ILE A 1 480 ? -0.350 11.560 4.652 1.00 80.31 480 ILE A C 1
ATOM 3646 O O . ILE A 1 480 ? 0.607 10.821 4.439 1.00 80.31 480 ILE A O 1
ATOM 3650 N N . ASP A 1 481 ? -0.229 12.886 4.746 1.00 77.00 481 ASP A N 1
ATOM 3651 C CA . ASP A 1 481 ? 1.027 13.607 4.507 1.00 77.00 481 ASP A CA 1
ATOM 3652 C C . ASP A 1 481 ? 0.925 15.062 4.980 1.00 77.00 481 ASP A C 1
ATOM 3654 O O . ASP A 1 481 ? -0.087 15.692 4.702 1.00 77.00 481 ASP A O 1
ATOM 3658 N N . ALA A 1 482 ? 1.953 15.612 5.634 1.00 70.75 482 ALA A N 1
ATOM 3659 C CA . ALA A 1 482 ? 2.150 17.059 5.841 1.00 70.75 482 ALA A CA 1
ATOM 3660 C C . ALA A 1 482 ? 0.884 17.880 6.211 1.00 70.75 482 ALA A C 1
ATOM 3662 O O . ALA A 1 482 ? 0.630 18.946 5.651 1.00 70.75 482 ALA A O 1
ATOM 3663 N N . GLY A 1 483 ? 0.065 17.367 7.138 1.00 72.56 483 GLY A N 1
ATOM 3664 C CA . GLY A 1 483 ? -1.184 18.005 7.591 1.00 72.56 483 GLY A CA 1
ATOM 3665 C C . GLY A 1 483 ? -2.453 17.603 6.819 1.00 72.56 483 GLY A C 1
ATOM 3666 O O . GLY A 1 483 ? -3.557 17.939 7.238 1.00 72.56 483 GLY A O 1
ATOM 3667 N N . VAL A 1 484 ? -2.332 16.842 5.728 1.00 79.62 484 VAL A N 1
ATOM 3668 C CA . VAL A 1 484 ? -3.459 16.209 5.030 1.00 79.62 484 VAL A CA 1
ATOM 3669 C C . VAL A 1 484 ? -4.008 15.075 5.892 1.00 79.62 484 VAL A C 1
ATOM 3671 O O . VAL A 1 484 ? -3.322 14.085 6.171 1.00 79.62 484 VAL A O 1
ATOM 3674 N N . VAL A 1 485 ? -5.279 15.208 6.255 1.00 83.19 485 VAL A N 1
ATOM 3675 C CA . VAL A 1 485 ? -6.062 14.190 6.952 1.00 83.19 485 VAL A CA 1
ATOM 3676 C C . VAL A 1 485 ? -7.056 13.605 5.964 1.00 83.19 485 VAL A C 1
ATOM 3678 O O . VAL A 1 485 ? -7.841 14.336 5.363 1.00 83.19 485 VAL A O 1
ATOM 3681 N N . GLY A 1 486 ? -6.979 12.294 5.768 1.00 86.31 486 GLY A N 1
ATOM 3682 C CA . GLY A 1 486 ? -7.838 11.553 4.860 1.00 86.31 486 GLY A CA 1
ATOM 3683 C C . GLY A 1 486 ? -8.887 10.728 5.582 1.00 86.31 486 GLY A C 1
ATOM 3684 O O . GLY A 1 486 ? -8.728 10.379 6.750 1.00 86.31 486 GLY A O 1
ATOM 3685 N N . LEU A 1 487 ? -9.953 10.385 4.868 1.00 89.56 487 LEU A N 1
ATOM 3686 C CA . LEU A 1 487 ? -10.954 9.431 5.331 1.00 89.56 487 LEU A CA 1
ATOM 3687 C C . LEU A 1 487 ? -10.419 8.005 5.236 1.00 89.56 487 LEU A C 1
ATOM 3689 O O . LEU A 1 487 ? -9.875 7.610 4.206 1.00 89.56 487 LEU A O 1
ATOM 3693 N N . ASN A 1 488 ? -10.652 7.227 6.287 1.00 90.56 488 ASN A N 1
ATOM 3694 C CA . ASN A 1 488 ? -10.229 5.840 6.396 1.00 90.56 488 ASN A CA 1
ATOM 3695 C C . ASN A 1 488 ? -11.464 4.936 6.577 1.00 90.56 488 ASN A C 1
ATOM 3697 O O . ASN A 1 488 ? -12.299 5.165 7.454 1.00 90.56 488 ASN A O 1
ATOM 3701 N N . GLY A 1 489 ? -11.589 3.913 5.727 1.00 92.62 489 GLY A N 1
ATOM 3702 C CA . GLY A 1 489 ? -12.713 2.970 5.738 1.00 92.62 489 GLY A CA 1
ATOM 3703 C C . GLY A 1 489 ? -12.605 1.841 6.770 1.00 92.62 489 GLY A C 1
ATOM 3704 O O . GLY A 1 489 ? -13.577 1.113 6.960 1.00 92.62 489 GLY A O 1
ATOM 3705 N N . ALA A 1 490 ? -11.466 1.705 7.453 1.00 95.62 490 ALA A N 1
ATOM 3706 C CA . ALA A 1 490 ? -11.191 0.608 8.378 1.00 95.62 490 ALA A CA 1
ATOM 3707 C C . ALA A 1 490 ? -12.068 0.622 9.634 1.00 95.62 490 ALA A C 1
ATOM 3709 O O . ALA A 1 490 ? -12.169 -0.386 10.324 1.00 95.62 490 ALA A O 1
ATOM 3710 N N . MET A 1 491 ? -12.738 1.738 9.940 1.00 95.56 491 MET A N 1
ATOM 3711 C CA . MET A 1 491 ? -13.804 1.758 10.936 1.00 95.56 491 MET A CA 1
ATOM 3712 C C . MET A 1 491 ? -14.858 2.805 10.584 1.00 95.56 491 MET A C 1
ATOM 3714 O O . MET A 1 491 ? -14.552 3.983 10.389 1.00 95.56 491 MET A O 1
ATOM 3718 N N . MET A 1 492 ? -16.119 2.383 10.525 1.00 94.69 492 MET A N 1
ATOM 3719 C CA . MET A 1 492 ? -17.247 3.267 10.237 1.00 94.69 492 MET A CA 1
ATOM 3720 C C . MET A 1 492 ? -18.546 2.709 10.810 1.00 94.69 492 MET A C 1
ATOM 3722 O O . MET A 1 492 ? -18.704 1.496 10.935 1.00 94.69 492 MET A O 1
ATOM 3726 N N . ALA A 1 493 ? -19.491 3.588 11.135 1.00 94.12 493 ALA A N 1
ATOM 3727 C CA . ALA A 1 493 ? -20.803 3.185 11.630 1.00 94.12 493 ALA A CA 1
ATOM 3728 C C . ALA A 1 493 ? -21.922 3.998 10.987 1.00 94.12 493 ALA A C 1
ATOM 3730 O O . ALA A 1 493 ? -21.753 5.183 10.678 1.00 94.12 493 ALA A O 1
ATOM 3731 N N . ALA A 1 494 ? -23.065 3.349 10.783 1.00 93.62 494 ALA A N 1
ATOM 3732 C CA . ALA A 1 494 ? -24.308 4.000 10.399 1.00 93.62 494 ALA A CA 1
ATOM 3733 C C . ALA A 1 494 ? -25.518 3.113 10.725 1.00 93.62 494 ALA A C 1
ATOM 3735 O O . ALA A 1 494 ? -25.390 1.887 10.765 1.00 93.62 494 ALA A O 1
ATOM 3736 N N . PRO A 1 495 ? -26.723 3.683 10.876 1.00 93.38 495 PRO A N 1
ATOM 3737 C CA . PRO A 1 495 ? -27.953 2.899 10.862 1.00 93.38 495 PRO A CA 1
ATOM 3738 C C . PRO A 1 495 ? -28.175 2.190 9.518 1.00 93.38 495 PRO A C 1
ATOM 3740 O O . PRO A 1 495 ? -27.740 2.670 8.467 1.00 93.38 495 PRO A O 1
ATOM 3743 N N . ALA A 1 496 ? -28.920 1.082 9.546 1.00 94.44 496 ALA A N 1
ATOM 3744 C CA . ALA A 1 496 ? -29.352 0.391 8.334 1.00 94.44 496 ALA A CA 1
ATOM 3745 C C . ALA A 1 496 ? -30.113 1.354 7.410 1.00 94.44 496 ALA A C 1
ATOM 3747 O O . ALA A 1 496 ? -30.897 2.190 7.864 1.00 94.44 496 ALA A O 1
ATOM 3748 N N . GLY A 1 497 ? -29.877 1.253 6.104 1.00 90.81 497 GLY A N 1
ATOM 3749 C CA . GLY A 1 497 ? -30.488 2.148 5.131 1.00 90.81 497 GLY A CA 1
ATOM 3750 C C . GLY A 1 497 ? -30.059 3.613 5.279 1.00 90.81 497 GLY A C 1
ATOM 3751 O O . GLY A 1 497 ? -30.814 4.512 4.898 1.00 90.81 497 GLY A O 1
ATOM 3752 N N . CYS A 1 498 ? -28.874 3.900 5.812 1.00 90.25 498 CYS A N 1
ATOM 3753 C CA . CYS A 1 498 ? -28.344 5.255 5.743 1.00 90.25 498 CYS A CA 1
ATOM 3754 C C . CYS A 1 498 ? -28.021 5.648 4.284 1.00 90.25 498 CYS A C 1
ATOM 3756 O O . CYS A 1 498 ? -27.582 4.828 3.470 1.00 90.25 498 CYS A O 1
ATOM 3758 N N . ALA A 1 499 ? -28.293 6.909 3.926 1.00 90.06 499 ALA A N 1
ATOM 3759 C CA . ALA A 1 499 ? -28.178 7.400 2.554 1.00 90.06 499 ALA A CA 1
ATOM 3760 C C . ALA A 1 499 ? -26.736 7.354 2.028 1.00 90.06 499 ALA A C 1
ATOM 3762 O O . ALA A 1 499 ? -26.527 6.977 0.874 1.00 90.06 499 ALA A O 1
ATOM 3763 N N . LEU A 1 500 ? -25.755 7.675 2.879 1.00 89.25 500 LEU A N 1
ATOM 3764 C CA . LEU A 1 500 ? -24.342 7.672 2.509 1.00 89.25 500 LEU A CA 1
ATOM 3765 C C . LEU A 1 500 ? -23.869 6.268 2.098 1.00 89.25 500 LEU A C 1
ATOM 3767 O O . LEU A 1 500 ? -23.248 6.126 1.050 1.00 89.25 500 LEU A O 1
ATOM 3771 N N . GLN A 1 501 ? -24.211 5.223 2.860 1.00 92.19 501 GLN A N 1
ATOM 3772 C CA . GLN A 1 501 ? -23.782 3.844 2.582 1.00 92.19 501 GLN A CA 1
ATOM 3773 C C . GLN A 1 501 ? -24.482 3.252 1.367 1.00 92.19 501 GLN A C 1
ATOM 3775 O O . GLN A 1 501 ? -23.838 2.545 0.599 1.00 92.19 501 GLN A O 1
ATOM 3780 N N . ARG A 1 502 ? -25.764 3.575 1.136 1.00 93.31 502 ARG A N 1
ATOM 3781 C CA . ARG A 1 502 ? -26.425 3.209 -0.128 1.00 93.31 502 ARG A CA 1
ATOM 3782 C C . ARG A 1 502 ? -25.723 3.844 -1.322 1.00 93.31 502 ARG A C 1
ATOM 3784 O O . ARG A 1 502 ? -25.391 3.149 -2.273 1.00 93.31 502 ARG A O 1
ATOM 3791 N N . ARG A 1 503 ? -25.428 5.145 -1.240 1.00 94.00 503 ARG A N 1
ATOM 3792 C CA . ARG A 1 503 ? -24.726 5.863 -2.309 1.00 94.00 503 ARG A CA 1
ATOM 3793 C C . ARG A 1 503 ? -23.314 5.314 -2.533 1.00 94.00 503 ARG A C 1
ATOM 3795 O O . ARG A 1 503 ? -22.903 5.176 -3.682 1.00 94.00 503 ARG A O 1
ATOM 3802 N N . ALA A 1 504 ? -22.596 4.972 -1.462 1.00 94.81 504 ALA A N 1
ATOM 3803 C CA . ALA A 1 504 ? -21.290 4.320 -1.540 1.00 94.81 504 ALA A CA 1
ATOM 3804 C C . ALA A 1 504 ? -21.379 2.956 -2.232 1.00 94.81 504 ALA A C 1
ATOM 3806 O O . ALA A 1 504 ? -20.624 2.701 -3.167 1.00 94.81 504 ALA A O 1
ATOM 3807 N N . LEU A 1 505 ? -22.346 2.119 -1.846 1.00 96.50 505 LEU A N 1
ATOM 3808 C CA . LEU A 1 505 ? -22.581 0.815 -2.464 1.00 96.50 505 LEU A CA 1
ATOM 3809 C C . LEU A 1 505 ? -22.902 0.935 -3.960 1.00 96.50 505 LEU A C 1
ATOM 3811 O O . LEU A 1 505 ? -22.287 0.251 -4.780 1.00 96.50 505 LEU A O 1
ATOM 3815 N N . ASP A 1 506 ? -23.833 1.817 -4.326 1.00 95.94 506 ASP A N 1
ATOM 3816 C CA . ASP A 1 506 ? -24.243 2.019 -5.719 1.00 95.94 506 ASP A CA 1
ATOM 3817 C C . ASP A 1 506 ? -23.077 2.532 -6.571 1.00 95.94 506 ASP A C 1
ATOM 3819 O O . ASP A 1 506 ? -22.831 2.041 -7.677 1.00 95.94 506 ASP A O 1
ATOM 3823 N N . ARG A 1 507 ? -22.298 3.482 -6.037 1.00 95.50 507 ARG A N 1
ATOM 3824 C CA . ARG A 1 507 ? -21.142 4.038 -6.743 1.00 95.50 507 ARG A CA 1
ATOM 3825 C C . ARG A 1 507 ? -20.005 3.027 -6.870 1.00 95.50 507 ARG A C 1
ATOM 3827 O O . ARG A 1 507 ? -19.420 2.937 -7.948 1.00 95.50 507 ARG A O 1
ATOM 3834 N N . ALA A 1 508 ? -19.727 2.241 -5.831 1.00 95.62 508 ALA A N 1
ATOM 3835 C CA . ALA A 1 508 ? -18.732 1.172 -5.873 1.00 95.62 508 ALA A CA 1
ATOM 3836 C C . ALA A 1 508 ? -19.096 0.104 -6.919 1.00 95.62 508 ALA A C 1
ATOM 3838 O O . ALA A 1 508 ? -18.240 -0.300 -7.708 1.00 95.62 508 ALA A O 1
ATOM 3839 N N . ARG A 1 509 ? -20.376 -0.294 -6.999 1.00 95.31 509 ARG A N 1
ATOM 3840 C CA . ARG A 1 509 ? -20.881 -1.203 -8.044 1.00 95.31 509 ARG A CA 1
ATOM 3841 C C . ARG A 1 509 ? -20.710 -0.623 -9.446 1.00 95.31 509 ARG A C 1
ATOM 3843 O O . ARG A 1 509 ? -20.259 -1.337 -10.336 1.00 95.31 509 ARG A O 1
ATOM 3850 N N . ALA A 1 510 ? -21.015 0.660 -9.636 1.00 95.19 510 ALA A N 1
ATOM 3851 C CA . ALA A 1 510 ? -20.844 1.328 -10.924 1.00 95.19 510 ALA A CA 1
ATOM 3852 C C . ALA A 1 510 ? -19.369 1.402 -11.358 1.00 95.19 510 ALA A C 1
ATOM 3854 O O . ALA A 1 510 ? -19.056 1.089 -12.502 1.00 95.19 510 ALA A O 1
ATOM 3855 N N . ILE A 1 511 ? -18.459 1.762 -10.445 1.00 93.00 511 ILE A N 1
ATOM 3856 C CA . ILE A 1 511 ? -17.009 1.803 -10.709 1.00 93.00 511 ILE A CA 1
ATOM 3857 C C . ILE A 1 511 ? -16.487 0.409 -11.074 1.00 93.00 511 ILE A C 1
ATOM 3859 O O . ILE A 1 511 ? -15.715 0.262 -12.019 1.00 93.00 511 ILE A O 1
ATOM 3863 N N . ARG A 1 512 ? -16.932 -0.627 -10.352 1.00 89.94 512 ARG A N 1
ATOM 3864 C CA . ARG A 1 512 ? -16.583 -2.017 -10.663 1.00 89.94 512 ARG A CA 1
ATOM 3865 C C . ARG A 1 512 ? -17.077 -2.431 -12.047 1.00 89.94 512 ARG A C 1
ATOM 3867 O O . ARG A 1 512 ? -16.314 -3.030 -12.793 1.00 89.94 512 ARG A O 1
ATOM 3874 N N . ALA A 1 513 ? -18.323 -2.109 -12.389 1.00 90.25 513 ALA A N 1
ATOM 3875 C CA . ALA A 1 513 ? -18.901 -2.430 -13.694 1.00 90.25 513 ALA A CA 1
ATOM 3876 C C . ALA A 1 513 ? -18.186 -1.721 -14.859 1.00 90.25 513 ALA A C 1
ATOM 3878 O O . ALA A 1 513 ? -18.190 -2.235 -15.972 1.00 90.25 513 ALA A O 1
ATOM 3879 N N . ALA A 1 514 ? -17.560 -0.570 -14.600 1.00 89.44 514 ALA A N 1
ATOM 3880 C CA . ALA A 1 514 ? -16.733 0.157 -15.561 1.00 89.44 514 ALA A CA 1
ATOM 3881 C C . ALA A 1 514 ? -15.274 -0.344 -15.635 1.00 89.44 514 ALA A C 1
ATOM 3883 O O . ALA A 1 514 ? -14.477 0.235 -16.364 1.00 89.44 514 ALA A O 1
ATOM 3884 N N . GLU A 1 515 ? -14.909 -1.385 -14.874 1.00 84.75 515 GLU A N 1
ATOM 3885 C CA . GLU A 1 515 ? -13.542 -1.930 -14.790 1.00 84.75 515 GLU A CA 1
ATOM 3886 C C . GLU A 1 515 ? -12.481 -0.901 -14.339 1.00 84.75 515 GLU A C 1
ATOM 3888 O O . GLU A 1 515 ? -11.288 -1.044 -14.594 1.00 84.75 515 GLU A O 1
ATOM 3893 N N . GLU A 1 516 ? -12.894 0.120 -13.583 1.00 82.31 516 GLU A N 1
ATOM 3894 C CA . GLU A 1 516 ? -12.020 1.200 -13.095 1.00 82.31 516 GLU A CA 1
ATOM 3895 C C . GLU A 1 516 ? -11.378 0.893 -11.724 1.00 82.31 516 GLU A C 1
ATOM 3897 O O . GLU A 1 516 ? -10.894 1.791 -11.025 1.00 82.31 516 GLU A O 1
ATOM 3902 N N . ILE A 1 517 ? -11.395 -0.373 -11.297 1.00 84.00 517 ILE A N 1
ATOM 3903 C CA . ILE A 1 517 ? -10.894 -0.781 -9.982 1.00 84.00 517 ILE A CA 1
ATOM 3904 C C . ILE A 1 517 ? -9.369 -0.660 -9.925 1.00 84.00 517 ILE A C 1
ATOM 3906 O O . ILE A 1 517 ? -8.637 -1.181 -10.767 1.00 84.00 517 ILE A O 1
ATOM 3910 N N . ARG A 1 518 ? -8.904 0.006 -8.871 1.00 80.25 518 ARG A N 1
ATOM 3911 C CA . ARG A 1 518 ? -7.517 0.063 -8.398 1.00 80.25 518 ARG A CA 1
ATOM 3912 C C . ARG A 1 518 ? -7.530 0.238 -6.875 1.00 80.25 518 ARG A C 1
ATOM 3914 O O . ARG A 1 518 ? -8.584 0.567 -6.318 1.00 80.25 518 ARG A O 1
ATOM 3921 N N . PHE A 1 519 ? -6.375 0.085 -6.233 1.00 77.12 519 PHE A N 1
ATOM 3922 C CA . PHE A 1 519 ? -6.221 0.290 -4.790 1.00 77.12 519 PHE A CA 1
ATOM 3923 C C . PHE A 1 519 ? -6.792 1.647 -4.363 1.00 77.12 519 PHE A C 1
ATOM 3925 O O . PHE A 1 519 ? -6.676 2.623 -5.102 1.00 77.12 519 PHE A O 1
ATOM 3932 N N . THR A 1 520 ? -7.464 1.672 -3.209 1.00 83.75 520 THR A N 1
ATOM 3933 C CA . THR A 1 520 ? -8.211 2.804 -2.612 1.00 83.75 520 THR A CA 1
ATOM 3934 C C . THR A 1 520 ? -9.381 3.401 -3.406 1.00 83.75 520 THR A C 1
ATOM 3936 O O . THR A 1 520 ? -10.159 4.163 -2.821 1.00 83.75 520 THR A O 1
ATOM 3939 N N . ARG A 1 521 ? -9.574 3.060 -4.691 1.00 90.56 521 ARG A N 1
ATOM 3940 C CA . ARG A 1 521 ? -10.571 3.703 -5.575 1.00 90.56 521 ARG A CA 1
ATOM 3941 C C . ARG A 1 521 ? -11.986 3.672 -5.014 1.00 90.56 521 ARG A C 1
ATOM 3943 O O . ARG A 1 521 ? -12.682 4.683 -5.096 1.00 90.56 521 ARG A O 1
ATOM 3950 N N . ILE A 1 522 ? -12.409 2.513 -4.513 1.00 93.00 522 ILE A N 1
ATOM 3951 C CA . ILE A 1 522 ? -13.731 2.307 -3.905 1.00 93.00 522 ILE A CA 1
ATOM 3952 C C . ILE A 1 522 ? -13.682 2.287 -2.376 1.00 93.00 522 ILE A C 1
ATOM 3954 O O . ILE A 1 522 ? -14.698 2.008 -1.766 1.00 93.00 522 ILE A O 1
ATOM 3958 N N . GLY A 1 523 ? -12.535 2.607 -1.778 1.00 93.12 523 GLY A N 1
ATOM 3959 C CA . GLY A 1 523 ? -12.362 2.758 -0.337 1.00 93.12 523 GLY A CA 1
ATOM 3960 C C . GLY A 1 523 ? -12.178 4.233 0.032 1.00 93.12 523 GLY A C 1
ATOM 3961 O O . GLY A 1 523 ? -13.092 5.031 -0.201 1.00 93.12 523 GLY A O 1
ATOM 3962 N N . PRO A 1 524 ? -11.003 4.642 0.559 1.00 91.81 524 PRO A N 1
ATOM 3963 C CA . PRO A 1 524 ? -10.722 6.027 0.944 1.00 91.81 524 PRO A CA 1
ATOM 3964 C C . PRO A 1 524 ? -11.056 7.082 -0.118 1.00 91.81 524 PRO A C 1
ATOM 3966 O O . PRO A 1 524 ? -11.598 8.132 0.229 1.00 91.81 524 PRO A O 1
ATOM 3969 N N . GLN A 1 525 ? -10.771 6.825 -1.403 1.00 92.38 525 GLN A N 1
ATOM 3970 C CA . GLN A 1 525 ? -11.039 7.802 -2.466 1.00 92.38 525 GLN A CA 1
ATOM 3971 C C . GLN A 1 525 ? -12.544 8.028 -2.657 1.00 92.38 525 GLN A C 1
ATOM 3973 O O . GLN A 1 525 ? -12.995 9.169 -2.727 1.00 92.38 525 GLN A O 1
ATOM 3978 N N . LEU A 1 526 ? -13.336 6.953 -2.703 1.00 94.06 526 LEU A N 1
ATOM 3979 C CA . LEU A 1 526 ? -14.787 7.061 -2.846 1.00 94.06 526 LEU A CA 1
ATOM 3980 C C . LEU A 1 526 ? -15.420 7.739 -1.628 1.00 94.06 526 LEU A C 1
ATOM 3982 O O . LEU A 1 526 ? -16.296 8.585 -1.792 1.00 94.06 526 LEU A O 1
ATOM 3986 N N . LEU A 1 527 ? -14.962 7.420 -0.415 1.00 92.56 527 LEU A N 1
ATOM 3987 C CA . LEU A 1 527 ? -15.412 8.132 0.782 1.00 92.56 527 LEU A CA 1
ATOM 3988 C C . LEU A 1 527 ? -15.149 9.638 0.655 1.00 92.56 527 LEU A C 1
ATOM 3990 O O . LEU A 1 527 ? -16.047 10.431 0.928 1.00 92.56 527 LEU A O 1
ATOM 3994 N N . ALA A 1 528 ? -13.964 10.035 0.184 1.00 91.25 528 ALA A N 1
ATOM 3995 C CA . ALA A 1 528 ? -13.615 11.443 0.006 1.00 91.25 528 ALA A CA 1
ATOM 3996 C C . ALA A 1 528 ? -14.503 12.145 -1.030 1.00 91.25 528 ALA A C 1
ATOM 3998 O O . ALA A 1 528 ? -14.994 13.241 -0.766 1.00 91.25 528 ALA A O 1
ATOM 3999 N N . GLU A 1 529 ? -14.795 11.495 -2.161 1.00 91.44 529 GLU A N 1
ATOM 4000 C CA . GLU A 1 529 ? -15.757 12.002 -3.150 1.00 91.44 529 GLU A CA 1
ATOM 4001 C C . GLU A 1 529 ? -17.142 12.236 -2.519 1.00 91.44 529 GLU A C 1
ATOM 4003 O O . GLU A 1 529 ? -17.723 13.312 -2.657 1.00 91.44 529 GLU A O 1
ATOM 4008 N N . LEU A 1 530 ? -17.660 11.254 -1.775 1.00 89.88 530 LEU A N 1
ATOM 4009 C CA . LEU A 1 530 ? -18.992 11.331 -1.169 1.00 89.88 530 LEU A CA 1
ATOM 4010 C C . LEU A 1 530 ? -19.096 12.413 -0.088 1.00 89.88 530 LEU A C 1
ATOM 4012 O O . LEU A 1 530 ? -20.133 13.072 0.028 1.00 89.88 530 LEU A O 1
ATOM 4016 N N . VAL A 1 531 ? -18.038 12.595 0.705 1.00 87.06 531 VAL A N 1
ATOM 4017 C CA . VAL A 1 531 ? -17.966 13.668 1.701 1.00 87.06 531 VAL A CA 1
ATOM 4018 C C . VAL A 1 531 ? -17.818 15.027 1.025 1.00 87.06 531 VAL A C 1
ATOM 4020 O O . VAL A 1 531 ? -18.545 15.947 1.388 1.00 87.06 531 VAL A O 1
ATOM 4023 N N . GLY A 1 532 ? -16.959 15.152 0.009 1.00 86.06 532 GLY A N 1
ATOM 4024 C CA . GLY A 1 532 ? -16.793 16.381 -0.775 1.00 86.06 532 GLY A CA 1
ATOM 4025 C C . GLY A 1 532 ? -18.090 16.849 -1.447 1.00 86.06 532 GLY A C 1
ATOM 4026 O O . GLY A 1 532 ? -18.358 18.050 -1.514 1.00 86.06 532 GLY A O 1
ATOM 4027 N N . ASP A 1 533 ? -18.942 15.906 -1.851 1.00 84.62 533 ASP A N 1
ATOM 4028 C CA . ASP A 1 533 ? -20.282 16.164 -2.390 1.00 84.62 533 ASP A CA 1
ATOM 4029 C C . ASP A 1 533 ? -21.321 16.566 -1.318 1.00 84.62 533 ASP A C 1
ATOM 4031 O O . ASP A 1 533 ? -22.462 16.891 -1.655 1.00 84.62 533 ASP A O 1
ATOM 4035 N N . GLY A 1 534 ? -20.951 16.567 -0.032 1.00 76.12 534 GLY A N 1
ATOM 4036 C CA . GLY A 1 534 ? -21.785 17.037 1.078 1.00 76.12 534 GLY A CA 1
ATOM 4037 C C . GLY A 1 534 ? -22.517 15.952 1.860 1.00 76.12 534 GLY A C 1
ATOM 4038 O O . GLY A 1 534 ? -23.670 16.165 2.228 1.00 76.12 534 GLY A O 1
ATOM 4039 N N . LEU A 1 535 ? -21.902 14.780 2.081 1.00 70.06 535 LEU A N 1
ATOM 4040 C CA . LEU A 1 535 ? -22.420 13.711 2.964 1.00 70.06 535 LEU A CA 1
ATOM 4041 C C . LEU A 1 535 ? -23.854 13.246 2.640 1.00 70.06 535 LEU A C 1
ATOM 4043 O O . LEU A 1 535 ? -24.594 12.792 3.511 1.00 70.06 535 LEU A O 1
ATOM 4047 N N . ALA A 1 536 ? -24.272 13.377 1.377 1.00 60.84 536 ALA A N 1
ATOM 4048 C CA . ALA A 1 536 ? -25.658 13.158 0.952 1.00 60.84 536 ALA A CA 1
ATOM 4049 C C . ALA A 1 536 ? -26.703 13.984 1.746 1.00 60.84 536 ALA A C 1
ATOM 4051 O O . ALA A 1 536 ? -27.862 13.584 1.836 1.00 60.84 536 ALA A O 1
ATOM 4052 N N . GLY A 1 537 ? -26.305 15.136 2.298 1.00 59.09 537 GLY A N 1
ATOM 4053 C CA . GLY A 1 537 ? -27.177 16.052 3.032 1.00 59.09 537 GLY A CA 1
ATOM 4054 C C . GLY A 1 537 ? -27.513 15.630 4.466 1.00 59.09 537 GLY A C 1
ATOM 4055 O O . GLY A 1 537 ? -28.441 16.202 5.032 1.00 59.09 537 GLY A O 1
ATOM 4056 N N . ASP A 1 538 ? -26.806 14.654 5.055 1.00 68.50 538 ASP A N 1
ATOM 4057 C CA . ASP A 1 538 ? -26.993 14.249 6.458 1.00 68.50 538 ASP A CA 1
ATOM 4058 C C . ASP A 1 538 ? -25.933 14.919 7.365 1.00 68.50 538 ASP A C 1
ATOM 4060 O O . ASP A 1 538 ? -24.797 14.438 7.439 1.00 68.50 538 ASP A O 1
ATOM 4064 N N . PRO A 1 539 ? -26.270 16.017 8.075 1.00 65.31 539 PRO A N 1
ATOM 4065 C CA . PRO A 1 539 ? -25.330 16.733 8.940 1.00 65.31 539 PRO A CA 1
ATOM 4066 C C . PRO A 1 539 ? -24.952 15.951 10.210 1.00 65.31 539 PRO A C 1
ATOM 4068 O O . PRO A 1 539 ? -24.118 16.417 10.981 1.00 65.31 539 PRO A O 1
ATOM 4071 N N . ALA A 1 540 ? -25.557 14.783 10.464 1.00 73.44 540 ALA A N 1
ATOM 4072 C CA . ALA A 1 540 ? -25.276 13.975 11.649 1.00 73.44 540 ALA A CA 1
ATOM 4073 C C . ALA A 1 540 ? -24.057 13.045 11.493 1.00 73.44 540 ALA A C 1
ATOM 4075 O O . ALA A 1 540 ? -23.751 12.293 12.418 1.00 73.44 540 ALA A O 1
ATOM 4076 N N . TYR A 1 541 ? -23.372 13.051 10.343 1.00 80.75 541 TYR A N 1
ATOM 4077 C CA . TYR A 1 541 ? -22.128 12.299 10.172 1.00 80.75 541 TYR A CA 1
ATOM 4078 C C . TYR A 1 541 ? -20.957 12.956 10.897 1.00 80.75 541 TYR A C 1
ATOM 4080 O O . TYR A 1 541 ? -20.582 14.089 10.608 1.00 80.75 541 TYR A O 1
ATOM 4088 N N . HIS A 1 542 ? -20.324 12.198 11.788 1.00 80.62 542 HIS A N 1
ATOM 4089 C CA . HIS A 1 542 ? -19.121 12.616 12.493 1.00 80.62 542 HIS A CA 1
ATOM 4090 C C . HIS A 1 542 ? -17.872 12.033 11.839 1.00 80.62 542 HIS A C 1
ATOM 4092 O O . HIS A 1 542 ? -17.741 10.824 11.657 1.00 80.62 542 HIS A O 1
ATOM 4098 N N . VAL A 1 543 ? -16.909 12.889 11.531 1.00 82.56 543 VAL A N 1
ATOM 4099 C CA . VAL A 1 543 ? -15.573 12.448 11.139 1.00 82.56 543 VAL A CA 1
ATOM 4100 C C . VAL A 1 543 ? -14.718 12.390 12.398 1.00 82.56 543 VAL A C 1
ATOM 4102 O O . VAL A 1 543 ? -14.593 13.379 13.117 1.00 82.56 543 VAL A O 1
ATOM 4105 N N . LEU A 1 544 ? -14.204 11.204 12.719 1.00 85.81 544 LEU A N 1
ATOM 4106 C CA . LEU A 1 544 ? -13.445 10.983 13.949 1.00 85.81 544 LEU A CA 1
ATOM 4107 C C . LEU A 1 544 ? -12.017 11.521 13.801 1.00 85.81 544 LEU A C 1
ATOM 4109 O O . LEU A 1 544 ? -11.473 11.471 12.696 1.00 85.81 544 LEU A O 1
ATOM 4113 N N . PRO A 1 545 ? -11.382 12.003 14.886 1.00 84.31 545 PRO A N 1
ATOM 4114 C CA . PRO A 1 545 ? -10.000 12.465 14.822 1.00 84.31 545 PRO A CA 1
ATOM 4115 C C . PRO A 1 545 ? -9.043 11.313 14.524 1.00 84.31 545 PRO A C 1
ATOM 4117 O O . PRO A 1 545 ? -9.313 10.164 14.881 1.00 84.31 545 PRO A O 1
ATOM 4120 N N . VAL A 1 546 ? -7.886 11.634 13.944 1.00 87.00 546 VAL A N 1
ATOM 4121 C CA . VAL A 1 546 ? -6.880 10.643 13.527 1.00 87.00 546 VAL A CA 1
ATOM 4122 C C . VAL A 1 546 ? -6.500 9.721 14.685 1.00 87.00 546 VAL A C 1
ATOM 4124 O O . VAL A 1 546 ? -6.510 8.500 14.536 1.00 87.00 546 VAL A O 1
ATOM 4127 N N . ALA A 1 547 ? -6.258 10.291 15.869 1.00 86.94 547 ALA A N 1
ATOM 4128 C CA . ALA A 1 547 ? -5.852 9.541 17.054 1.00 86.94 547 ALA A CA 1
ATOM 4129 C C . ALA A 1 547 ? -6.881 8.492 17.512 1.00 86.94 547 ALA A C 1
ATOM 4131 O O . ALA A 1 547 ? -6.497 7.556 18.204 1.00 86.94 547 ALA A O 1
ATOM 4132 N N . PHE A 1 548 ? -8.162 8.604 17.129 1.00 89.62 548 PHE A N 1
ATOM 4133 C CA . PHE A 1 548 ? -9.199 7.646 17.526 1.00 89.62 548 PHE A CA 1
ATOM 4134 C C . PHE A 1 548 ? -8.890 6.214 17.061 1.00 89.62 548 PHE A C 1
ATOM 4136 O O . PHE A 1 548 ? -9.079 5.274 17.839 1.00 89.62 548 PHE A O 1
ATOM 4143 N N . LEU A 1 549 ? -8.434 6.067 15.812 1.00 92.88 549 LEU A N 1
ATOM 4144 C CA . LEU A 1 549 ? -8.136 4.781 15.164 1.00 92.88 549 LEU A CA 1
ATOM 4145 C C . LEU A 1 549 ? -6.666 4.646 14.759 1.00 92.88 549 LEU A C 1
ATOM 4147 O O . LEU A 1 549 ? -6.104 3.556 14.823 1.00 92.88 549 LEU A O 1
ATOM 4151 N N . ASN A 1 550 ? -6.055 5.746 14.330 1.00 91.31 550 ASN A N 1
ATOM 4152 C CA . ASN A 1 550 ? -4.750 5.780 13.685 1.00 91.31 550 ASN A CA 1
ATOM 4153 C C . ASN A 1 550 ? -3.748 6.626 14.487 1.00 91.31 550 ASN A C 1
ATOM 4155 O O . ASN A 1 550 ? -3.160 7.557 13.935 1.00 91.31 550 ASN A O 1
ATOM 4159 N N . PRO A 1 551 ? -3.519 6.338 15.788 1.00 89.62 551 PRO A N 1
ATOM 4160 C CA . PRO A 1 551 ? -2.458 7.009 16.539 1.00 89.62 551 PRO A CA 1
ATOM 4161 C C . PRO A 1 551 ? -1.073 6.693 15.950 1.00 89.62 551 PRO A C 1
ATOM 4163 O O . PRO A 1 551 ? -0.146 7.487 16.087 1.00 89.62 551 PRO A O 1
ATOM 4166 N N . PHE A 1 552 ? -0.933 5.554 15.273 1.00 89.69 552 PHE A N 1
ATOM 4167 C CA . PHE A 1 552 ? 0.214 5.216 14.441 1.00 89.69 552 PHE A CA 1
ATOM 4168 C C . PHE A 1 552 ? -0.269 5.093 12.993 1.00 89.69 552 PHE A C 1
ATOM 4170 O O . PHE A 1 552 ? -1.211 4.349 12.720 1.00 89.69 552 PHE A O 1
ATOM 4177 N N . GLY A 1 553 ? 0.327 5.864 12.084 1.00 87.88 553 GLY A N 1
ATOM 4178 C CA . GLY A 1 553 ? -0.002 5.814 10.659 1.00 87.88 553 GLY A CA 1
ATOM 4179 C C . GLY A 1 553 ? 0.600 4.599 9.945 1.00 87.88 553 GLY A C 1
ATOM 4180 O O . GLY A 1 553 ? 1.521 3.949 10.442 1.00 87.88 553 GLY A O 1
ATOM 4181 N N . TRP A 1 554 ? 0.134 4.327 8.725 1.00 84.50 554 TRP A N 1
ATOM 4182 C CA . TRP A 1 554 ? 0.623 3.211 7.906 1.00 84.50 554 TRP A CA 1
ATOM 4183 C C . TRP A 1 554 ? 2.138 3.279 7.618 1.00 84.50 554 TRP A C 1
ATOM 4185 O O . TRP A 1 554 ? 2.785 2.241 7.525 1.00 84.50 554 TRP A O 1
ATOM 4195 N N . MET A 1 555 ? 2.736 4.475 7.557 1.00 82.12 555 MET A N 1
ATOM 4196 C CA . MET A 1 555 ? 4.188 4.672 7.372 1.00 82.12 555 MET A CA 1
ATOM 4197 C C . MET A 1 555 ? 5.037 4.482 8.640 1.00 82.12 555 MET A C 1
ATOM 4199 O O . MET A 1 555 ? 6.254 4.654 8.597 1.00 82.12 555 MET A O 1
ATOM 4203 N N . GLU A 1 556 ? 4.428 4.146 9.776 1.00 86.00 556 GLU A N 1
ATOM 4204 C CA . GLU A 1 556 ? 5.140 3.914 11.036 1.00 86.00 556 GLU A CA 1
ATOM 4205 C C . GLU A 1 556 ? 4.657 2.652 11.762 1.00 86.00 556 GLU A C 1
ATOM 4207 O O . GLU A 1 556 ? 4.874 2.512 12.965 1.00 86.00 556 GLU A O 1
ATOM 4212 N N . THR A 1 557 ? 4.030 1.710 11.047 1.00 88.44 557 THR A N 1
ATOM 4213 C CA . THR A 1 557 ? 3.522 0.473 11.661 1.00 88.44 557 THR A CA 1
ATOM 4214 C C . THR A 1 557 ? 4.642 -0.361 12.296 1.00 88.44 557 THR A C 1
ATOM 4216 O O . THR A 1 557 ? 4.430 -1.016 13.317 1.00 88.44 557 THR A O 1
ATOM 4219 N N . GLY A 1 558 ? 5.880 -0.248 11.790 1.00 88.75 558 GLY A N 1
ATOM 4220 C CA . GLY A 1 558 ? 7.056 -0.851 12.423 1.00 88.75 558 GLY A CA 1
ATOM 4221 C C . GLY A 1 558 ? 7.312 -0.365 13.857 1.00 88.75 558 GLY A C 1
ATOM 4222 O O . GLY A 1 558 ? 7.898 -1.103 14.645 1.00 88.75 558 GLY A O 1
ATOM 4223 N N . ARG A 1 559 ? 6.805 0.807 14.274 1.00 88.69 559 ARG A N 1
ATOM 4224 C CA . ARG A 1 559 ? 6.878 1.255 15.680 1.00 88.69 559 ARG A CA 1
ATOM 4225 C C . ARG A 1 559 ? 6.130 0.333 16.636 1.00 88.69 559 ARG A C 1
ATOM 4227 O O . ARG A 1 559 ? 6.482 0.273 17.806 1.00 88.69 559 ARG A O 1
ATOM 4234 N N . LEU A 1 560 ? 5.151 -0.434 16.158 1.00 92.38 560 LEU A N 1
ATOM 4235 C CA . LEU A 1 560 ? 4.444 -1.430 16.967 1.00 92.38 560 LEU A CA 1
ATOM 4236 C C . LEU A 1 560 ? 5.327 -2.651 17.321 1.00 92.38 560 LEU A C 1
ATOM 4238 O O . LEU A 1 560 ? 4.928 -3.491 18.130 1.00 92.38 560 LEU A O 1
ATOM 4242 N N . LEU A 1 561 ? 6.537 -2.737 16.752 1.00 90.88 561 LEU A N 1
ATOM 4243 C CA . LEU A 1 561 ? 7.590 -3.686 17.133 1.00 90.88 561 LEU A CA 1
ATOM 4244 C C . LEU A 1 561 ? 8.584 -3.110 18.156 1.00 90.88 561 LEU A C 1
ATOM 4246 O O . LEU A 1 561 ? 9.413 -3.860 18.667 1.00 90.88 561 LEU A O 1
ATOM 4250 N N . ALA A 1 562 ? 8.530 -1.806 18.449 1.00 90.62 562 ALA A N 1
ATOM 4251 C CA . ALA A 1 562 ? 9.401 -1.173 19.438 1.00 90.62 562 ALA A CA 1
ATOM 4252 C C . ALA A 1 562 ? 9.073 -1.659 20.868 1.00 90.62 562 ALA A C 1
ATOM 4254 O O . ALA A 1 562 ? 7.993 -2.229 21.086 1.00 90.62 562 ALA A O 1
ATOM 4255 N N . PRO A 1 563 ? 9.981 -1.460 21.849 1.00 93.12 563 PRO A N 1
ATOM 4256 C CA . PRO A 1 563 ? 9.806 -1.954 23.212 1.00 93.12 563 PRO A CA 1
ATOM 4257 C C . PRO A 1 563 ? 8.452 -1.567 23.811 1.00 93.12 563 PRO A C 1
ATOM 4259 O O . PRO A 1 563 ? 8.018 -0.417 23.716 1.00 93.12 563 PRO A O 1
ATOM 4262 N N . PHE A 1 564 ? 7.791 -2.519 24.474 1.00 94.31 564 PHE A N 1
ATOM 4263 C CA . PHE A 1 564 ? 6.418 -2.347 24.959 1.00 94.31 564 PHE A CA 1
ATOM 4264 C C . PHE A 1 564 ? 6.200 -1.058 25.765 1.00 94.31 564 PHE A C 1
ATOM 4266 O O . PHE A 1 564 ? 5.239 -0.332 25.519 1.00 94.31 564 PHE A O 1
ATOM 4273 N N . ALA A 1 565 ? 7.103 -0.747 26.701 1.00 92.25 565 ALA A N 1
ATOM 4274 C CA . ALA A 1 565 ? 6.976 0.417 27.579 1.00 92.25 565 ALA A CA 1
ATOM 4275 C C . ALA A 1 565 ? 7.072 1.762 26.837 1.00 92.25 565 ALA A C 1
ATOM 4277 O O . ALA A 1 565 ? 6.491 2.744 27.297 1.00 92.25 565 ALA A O 1
ATOM 4278 N N . GLU A 1 566 ? 7.796 1.811 25.717 1.00 91.19 566 GLU A N 1
ATOM 4279 C CA . GLU A 1 566 ? 7.916 3.005 24.879 1.00 91.19 566 GLU A CA 1
ATOM 4280 C C . GLU A 1 566 ? 6.595 3.269 24.153 1.00 91.19 566 GLU A C 1
ATOM 4282 O O . GLU A 1 566 ? 6.004 4.341 24.292 1.00 91.19 566 GLU A O 1
ATOM 4287 N N . VAL A 1 567 ? 6.084 2.254 23.453 1.00 92.06 567 VAL A N 1
ATOM 4288 C CA . VAL A 1 567 ? 4.848 2.365 22.670 1.00 92.06 567 VAL A CA 1
ATOM 4289 C C . VAL A 1 567 ? 3.645 2.585 23.584 1.00 92.06 567 VAL A C 1
ATOM 4291 O O . VAL A 1 567 ? 2.857 3.494 23.339 1.00 92.06 567 VAL A O 1
ATOM 4294 N N . ALA A 1 568 ? 3.518 1.818 24.673 1.00 92.19 568 ALA A N 1
ATOM 4295 C CA . ALA A 1 568 ? 2.373 1.885 25.586 1.00 92.19 568 ALA A CA 1
ATOM 4296 C C . ALA A 1 568 ? 2.226 3.246 26.293 1.00 92.19 568 ALA A C 1
ATOM 4298 O O . ALA A 1 568 ? 1.119 3.607 26.694 1.00 92.19 568 ALA A O 1
ATOM 4299 N N . ARG A 1 569 ? 3.319 4.010 26.430 1.00 90.12 569 ARG A N 1
ATOM 4300 C CA . ARG A 1 569 ? 3.338 5.347 27.049 1.00 90.12 569 ARG A CA 1
ATOM 4301 C C . ARG A 1 569 ? 3.308 6.490 26.036 1.00 90.12 569 ARG A C 1
ATOM 4303 O O . ARG A 1 569 ? 3.369 7.650 26.443 1.00 90.12 569 ARG A O 1
ATOM 4310 N N . ALA A 1 570 ? 3.213 6.196 24.740 1.00 88.75 570 ALA A N 1
ATOM 4311 C CA . ALA A 1 570 ? 3.161 7.224 23.711 1.00 88.75 570 ALA A CA 1
ATOM 4312 C C . ALA A 1 570 ? 1.958 8.167 23.957 1.00 88.75 570 ALA A C 1
ATOM 4314 O O . ALA A 1 570 ? 0.826 7.683 24.038 1.00 88.75 570 ALA A O 1
ATOM 4315 N N . PRO A 1 571 ? 2.147 9.502 24.036 1.00 85.88 571 PRO A N 1
ATOM 4316 C CA . PRO A 1 571 ? 1.072 10.443 24.382 1.00 85.88 571 PRO A CA 1
ATOM 4317 C C . PRO A 1 571 ? -0.172 10.325 23.491 1.00 85.88 571 PRO A C 1
ATOM 4319 O O . PRO A 1 571 ? -1.304 10.393 23.968 1.00 85.88 571 PRO A O 1
ATOM 4322 N N . ARG A 1 572 ? 0.039 10.053 22.201 1.00 83.69 572 ARG A N 1
ATOM 4323 C CA . ARG A 1 572 ? -1.005 9.798 21.197 1.00 83.69 572 ARG A CA 1
ATOM 4324 C C . ARG A 1 572 ? -1.952 8.642 21.540 1.00 83.69 572 ARG A C 1
ATOM 4326 O O . ARG A 1 572 ? -3.106 8.658 21.125 1.00 83.69 572 ARG A O 1
ATOM 4333 N N . LEU A 1 573 ? -1.511 7.663 22.335 1.00 88.19 573 LEU A N 1
ATOM 4334 C CA . LEU A 1 573 ? -2.369 6.565 22.780 1.00 88.19 573 LEU A CA 1
ATOM 4335 C C . LEU A 1 573 ? -3.335 6.970 23.889 1.00 88.19 573 LEU A C 1
ATOM 4337 O O . LEU A 1 573 ? -4.303 6.245 24.107 1.00 88.19 573 LEU A O 1
ATOM 4341 N N . ALA A 1 574 ? -3.131 8.097 24.576 1.00 82.88 574 ALA A N 1
ATOM 4342 C CA . ALA A 1 574 ? -4.027 8.531 25.649 1.00 82.88 574 ALA A CA 1
ATOM 4343 C C . ALA A 1 574 ? -5.453 8.815 25.142 1.00 82.88 574 ALA A C 1
ATOM 4345 O O . ALA A 1 574 ? -6.422 8.590 25.862 1.00 82.88 574 ALA A O 1
ATOM 4346 N N . GLN A 1 575 ? -5.582 9.273 23.892 1.00 78.94 575 GLN A N 1
ATOM 4347 C CA . GLN A 1 575 ? -6.866 9.607 23.262 1.00 78.94 575 GLN A CA 1
ATOM 4348 C C . GLN A 1 575 ? -7.378 8.520 22.305 1.00 78.94 575 GLN A C 1
ATOM 4350 O O . GLN A 1 575 ? -8.516 8.594 21.839 1.00 78.94 575 GLN A O 1
ATOM 4355 N N . ALA A 1 576 ? -6.559 7.506 22.023 1.00 89.88 576 ALA A N 1
ATOM 4356 C CA . ALA A 1 576 ? -6.922 6.431 21.115 1.00 89.88 576 ALA A CA 1
ATOM 4357 C C . ALA A 1 576 ? -8.017 5.532 21.695 1.00 89.88 576 ALA A C 1
ATOM 4359 O O . ALA A 1 576 ? -8.043 5.232 22.886 1.00 89.88 576 ALA A O 1
ATOM 4360 N N . ARG A 1 577 ? -8.930 5.062 20.849 1.00 91.56 577 ARG A N 1
ATOM 4361 C CA . ARG A 1 577 ? -9.849 3.967 21.206 1.00 91.56 577 ARG A CA 1
ATOM 4362 C C . ARG A 1 577 ? -9.468 2.680 20.513 1.00 91.56 577 ARG A C 1
ATOM 4364 O O . ARG A 1 577 ? -9.776 1.606 21.023 1.00 91.56 577 ARG A O 1
ATOM 4371 N N . ASN A 1 578 ? -8.765 2.801 19.397 1.00 95.44 578 ASN A N 1
ATOM 4372 C CA . ASN A 1 578 ? -8.318 1.695 18.589 1.00 95.44 578 ASN A CA 1
ATOM 4373 C C . ASN A 1 578 ? -6.915 1.977 18.029 1.00 95.44 578 ASN A C 1
ATOM 4375 O O . ASN A 1 578 ? -6.457 3.121 18.027 1.00 95.44 578 ASN A O 1
ATOM 4379 N N . ILE A 1 579 ? -6.250 0.926 17.557 1.00 96.12 579 ILE A N 1
ATOM 4380 C CA . ILE A 1 579 ? -5.014 1.000 16.775 1.00 96.12 579 ILE A CA 1
ATOM 4381 C C . ILE A 1 579 ? -5.227 0.159 15.524 1.00 96.12 579 ILE A C 1
ATOM 4383 O O . ILE A 1 579 ? -5.357 -1.059 15.615 1.00 96.12 579 ILE A O 1
ATOM 4387 N N . HIS A 1 580 ? -5.248 0.792 14.360 1.00 96.12 580 HIS A N 1
ATOM 4388 C CA . HIS A 1 580 ? -5.171 0.081 13.091 1.00 96.12 580 HIS A CA 1
ATOM 4389 C C . HIS A 1 580 ? -3.724 -0.365 12.838 1.00 96.12 580 HIS A C 1
ATOM 4391 O O . HIS A 1 580 ? -2.803 0.451 12.877 1.00 96.12 580 HIS A O 1
ATOM 4397 N N . VAL A 1 581 ? -3.514 -1.664 12.622 1.00 95.00 581 VAL A N 1
ATOM 4398 C CA . VAL A 1 581 ? -2.173 -2.256 12.470 1.00 95.00 581 VAL A CA 1
ATOM 4399 C C . VAL A 1 581 ? -1.708 -2.246 11.007 1.00 95.00 581 VAL A C 1
ATOM 4401 O O . VAL A 1 581 ? -0.504 -2.288 10.751 1.00 95.00 581 VAL A O 1
ATOM 4404 N N . TYR A 1 582 ? -2.626 -2.100 10.045 1.00 92.25 582 TYR A N 1
ATOM 4405 C CA . TYR A 1 582 ? -2.342 -2.114 8.608 1.00 92.25 582 TYR A CA 1
ATOM 4406 C C . TYR A 1 582 ? -1.629 -3.406 8.183 1.00 92.25 582 TYR A C 1
ATOM 4408 O O . TYR A 1 582 ? -0.495 -3.373 7.696 1.00 92.25 582 TYR A O 1
ATOM 4416 N N . THR A 1 583 ? -2.273 -4.562 8.351 1.00 89.94 583 THR A N 1
ATOM 4417 C CA . THR A 1 583 ? -1.701 -5.874 8.007 1.00 89.94 583 THR A CA 1
ATOM 4418 C C . THR A 1 583 ? -1.220 -5.929 6.555 1.00 89.94 583 THR A C 1
ATOM 4420 O O . THR A 1 583 ? -0.212 -6.566 6.245 1.00 89.94 583 THR A O 1
ATOM 4423 N N . GLU A 1 584 ? -1.894 -5.223 5.647 1.00 84.25 584 GLU A N 1
ATOM 4424 C CA . GLU A 1 584 ? -1.437 -5.095 4.263 1.00 84.25 584 GLU A CA 1
ATOM 4425 C C . GLU A 1 584 ? -0.066 -4.405 4.173 1.00 84.25 584 GLU A C 1
ATOM 4427 O O . GLU A 1 584 ? 0.808 -4.869 3.445 1.00 84.25 584 GLU A O 1
ATOM 4432 N N . THR A 1 585 ? 0.186 -3.367 4.970 1.00 85.19 585 THR A N 1
ATOM 4433 C CA . THR A 1 585 ? 1.512 -2.744 5.065 1.00 85.19 585 THR A CA 1
ATOM 4434 C C . THR A 1 585 ? 2.542 -3.704 5.656 1.00 85.19 585 THR A C 1
ATOM 4436 O O . THR A 1 585 ? 3.656 -3.780 5.151 1.00 85.19 585 THR A O 1
ATOM 4439 N N . TRP A 1 586 ? 2.187 -4.511 6.659 1.00 86.19 586 TRP A N 1
ATOM 4440 C CA . TRP A 1 586 ? 3.087 -5.551 7.182 1.00 86.19 586 TRP A CA 1
ATOM 4441 C C . TRP A 1 586 ? 3.483 -6.568 6.112 1.00 86.19 586 TRP A C 1
ATOM 4443 O O . TRP A 1 586 ? 4.655 -6.943 6.022 1.00 86.19 586 TRP A O 1
ATOM 4453 N N . ARG A 1 587 ? 2.523 -6.972 5.269 1.00 79.38 587 ARG A N 1
ATOM 4454 C CA . ARG A 1 587 ? 2.771 -7.820 4.098 1.00 79.38 587 ARG A CA 1
ATOM 4455 C C . ARG A 1 587 ? 3.733 -7.145 3.123 1.00 79.38 587 ARG A C 1
ATOM 4457 O O . ARG A 1 587 ? 4.666 -7.787 2.652 1.00 79.38 587 ARG A O 1
ATOM 4464 N N . LEU A 1 588 ? 3.524 -5.856 2.841 1.00 74.19 588 LEU A N 1
ATOM 4465 C CA . LEU A 1 588 ? 4.368 -5.076 1.932 1.00 74.19 588 LEU A CA 1
ATOM 4466 C C . LEU A 1 588 ? 5.796 -4.881 2.450 1.00 74.19 588 LEU A C 1
ATOM 4468 O O . LEU A 1 588 ? 6.733 -4.893 1.658 1.00 74.19 588 LEU A O 1
ATOM 4472 N N . LEU A 1 589 ? 5.960 -4.692 3.757 1.00 76.12 589 LEU A N 1
ATOM 4473 C CA . LEU A 1 589 ? 7.249 -4.432 4.397 1.00 76.12 589 LEU A CA 1
ATOM 4474 C C . LEU A 1 589 ? 7.988 -5.714 4.815 1.00 76.12 589 LEU A C 1
ATOM 4476 O O . LEU A 1 589 ? 9.137 -5.639 5.243 1.00 76.12 589 LEU A O 1
ATOM 4480 N N . GLY A 1 590 ? 7.347 -6.884 4.711 1.00 72.69 590 GLY A N 1
ATOM 4481 C CA . GLY A 1 590 ? 7.927 -8.155 5.150 1.00 72.69 590 GLY A CA 1
ATOM 4482 C C . GLY A 1 590 ? 8.144 -8.227 6.665 1.00 72.69 590 GLY A C 1
ATOM 4483 O O . GLY A 1 590 ? 9.092 -8.857 7.122 1.00 72.69 590 GLY A O 1
ATOM 4484 N N . LEU A 1 591 ? 7.281 -7.578 7.457 1.00 77.38 591 LEU A N 1
ATOM 4485 C CA . LEU A 1 591 ? 7.392 -7.541 8.926 1.00 77.38 591 LEU A CA 1
ATOM 4486 C C . LEU A 1 591 ? 6.928 -8.839 9.617 1.00 77.38 591 LEU A C 1
ATOM 4488 O O . LEU A 1 591 ? 7.036 -8.956 10.835 1.00 77.38 591 LEU A O 1
ATOM 4492 N N . GLY A 1 592 ? 6.448 -9.820 8.846 1.00 75.62 592 GLY A N 1
ATOM 4493 C CA . GLY A 1 592 ? 6.056 -11.145 9.328 1.00 75.62 592 GLY A CA 1
ATOM 4494 C C . GLY A 1 592 ? 4.565 -11.268 9.652 1.00 75.62 592 GLY A C 1
ATOM 4495 O O . GLY A 1 592 ? 4.039 -10.604 10.540 1.00 75.62 592 GLY A O 1
ATOM 4496 N N . LEU A 1 593 ? 3.880 -12.172 8.945 1.00 81.38 593 LEU A N 1
ATOM 4497 C CA . LEU A 1 593 ? 2.462 -12.502 9.164 1.00 81.38 593 LEU A CA 1
ATOM 4498 C C . LEU A 1 593 ? 2.236 -13.951 9.615 1.00 81.38 593 LEU A C 1
ATOM 4500 O O . LEU A 1 593 ? 1.104 -14.330 9.912 1.00 81.38 593 LEU A O 1
ATOM 4504 N N . ASP A 1 594 ? 3.305 -14.742 9.685 1.00 76.94 594 ASP A N 1
ATOM 4505 C CA . ASP A 1 594 ? 3.238 -16.187 9.918 1.00 76.94 594 ASP A CA 1
ATOM 4506 C C . ASP A 1 594 ? 3.157 -16.536 11.418 1.00 76.94 594 ASP A C 1
ATOM 4508 O O . ASP A 1 594 ? 2.739 -17.633 11.783 1.00 76.94 594 ASP A O 1
ATOM 4512 N N . GLY A 1 595 ? 3.500 -15.594 12.302 1.00 84.12 595 GLY A N 1
ATOM 4513 C CA . GLY A 1 595 ? 3.419 -15.764 13.749 1.00 84.12 595 GLY A CA 1
ATOM 4514 C C . GLY A 1 595 ? 3.670 -14.467 14.509 1.00 84.12 595 GLY A C 1
ATOM 4515 O O . GLY A 1 595 ? 4.194 -13.501 13.952 1.00 84.12 595 GLY A O 1
ATOM 4516 N N . VAL A 1 596 ? 3.281 -14.459 15.786 1.00 88.88 596 VAL A N 1
ATOM 4517 C CA . VAL A 1 596 ? 3.574 -13.348 16.699 1.00 88.88 596 VAL A CA 1
ATOM 4518 C C . VAL A 1 596 ? 5.097 -13.157 16.753 1.00 88.88 596 VAL A C 1
ATOM 4520 O O . VAL A 1 596 ? 5.796 -14.145 16.977 1.00 88.88 596 VAL A O 1
ATOM 4523 N N . PRO A 1 597 ? 5.622 -11.933 16.556 1.00 85.62 597 PRO A N 1
ATOM 4524 C CA . PRO A 1 597 ? 7.053 -11.674 16.638 1.00 85.62 597 PRO A CA 1
ATOM 4525 C C . PRO A 1 597 ? 7.631 -12.081 17.997 1.00 85.62 597 PRO A C 1
ATOM 4527 O O . PRO A 1 597 ? 6.985 -11.898 19.030 1.00 85.62 597 PRO A O 1
ATOM 4530 N N . ASP A 1 598 ? 8.868 -12.574 18.004 1.00 82.81 598 ASP A N 1
ATOM 4531 C CA . ASP A 1 598 ? 9.597 -12.852 19.241 1.00 82.81 598 ASP A CA 1
ATOM 4532 C C . ASP A 1 598 ? 9.975 -11.556 19.986 1.00 82.81 598 ASP A C 1
ATOM 4534 O O . ASP A 1 598 ? 10.091 -10.477 19.400 1.00 82.81 598 ASP A O 1
ATOM 4538 N N . GLY A 1 599 ? 10.230 -11.675 21.293 1.00 87.06 599 GLY A N 1
ATOM 4539 C CA . GLY A 1 599 ? 10.794 -10.600 22.118 1.00 87.06 599 GLY A CA 1
ATOM 4540 C C . GLY A 1 599 ? 9.783 -9.837 22.980 1.00 87.06 599 GLY A C 1
ATOM 4541 O O . GLY A 1 599 ? 8.757 -10.367 23.410 1.00 87.06 599 GLY A O 1
ATOM 4542 N N . ASP A 1 600 ? 10.128 -8.592 23.307 1.00 90.38 600 ASP A N 1
ATOM 4543 C CA . ASP A 1 600 ? 9.413 -7.703 24.233 1.00 90.38 600 ASP A CA 1
ATOM 4544 C C . ASP A 1 600 ? 8.784 -6.479 23.541 1.00 90.38 600 ASP A C 1
ATOM 4546 O O . ASP A 1 600 ? 8.351 -5.527 24.200 1.00 90.38 600 ASP A O 1
ATOM 4550 N N . GLY A 1 601 ? 8.670 -6.529 22.210 1.00 93.00 601 GLY A N 1
ATOM 4551 C CA . GLY A 1 601 ? 7.974 -5.520 21.417 1.00 93.00 601 GLY A CA 1
ATOM 4552 C C . GLY A 1 601 ? 6.500 -5.370 21.812 1.00 93.00 601 GLY A C 1
ATOM 4553 O O . GLY A 1 601 ? 5.908 -6.255 22.445 1.00 93.00 601 GLY A O 1
ATOM 4554 N N . PHE A 1 602 ? 5.890 -4.244 21.436 1.00 95.06 602 PHE A N 1
ATOM 4555 C CA . PHE A 1 602 ? 4.532 -3.900 21.860 1.00 95.06 602 PHE A CA 1
ATOM 4556 C C . PHE A 1 602 ? 3.489 -4.974 21.514 1.00 95.06 602 PHE A C 1
ATOM 4558 O O . PHE A 1 602 ? 2.813 -5.481 22.413 1.00 95.06 602 PHE A O 1
ATOM 4565 N N . LEU A 1 603 ? 3.392 -5.376 20.241 1.00 95.12 603 LEU A N 1
ATOM 4566 C CA . LEU A 1 603 ? 2.414 -6.387 19.812 1.00 95.12 603 LEU A CA 1
ATOM 4567 C C . LEU A 1 603 ? 2.696 -7.774 20.397 1.00 95.12 603 LEU A C 1
ATOM 4569 O O . LEU A 1 603 ? 1.760 -8.452 20.816 1.00 95.12 603 LEU A O 1
ATOM 4573 N N . ALA A 1 604 ? 3.968 -8.172 20.480 1.00 94.38 604 ALA A N 1
ATOM 4574 C CA . ALA A 1 604 ? 4.374 -9.456 21.048 1.00 94.38 604 ALA A CA 1
ATOM 4575 C C . ALA A 1 604 ? 3.969 -9.572 22.526 1.00 94.38 604 ALA A C 1
ATOM 4577 O O . ALA A 1 604 ? 3.332 -10.540 22.951 1.00 94.38 604 ALA A O 1
ATOM 4578 N N . THR A 1 605 ? 4.269 -8.533 23.309 1.00 95.75 605 THR A N 1
ATOM 4579 C CA . THR A 1 605 ? 3.916 -8.479 24.729 1.00 95.75 605 THR A CA 1
ATOM 4580 C C . THR A 1 605 ? 2.405 -8.401 24.934 1.00 95.75 605 THR A C 1
ATOM 4582 O O . THR A 1 605 ? 1.886 -9.088 25.816 1.00 95.75 605 THR A O 1
ATOM 4585 N N . LEU A 1 606 ? 1.685 -7.619 24.121 1.00 95.62 606 LEU A N 1
ATOM 4586 C CA . LEU A 1 606 ? 0.226 -7.537 24.198 1.00 95.62 606 LEU A CA 1
ATOM 4587 C C . LEU A 1 606 ? -0.436 -8.885 23.874 1.00 95.62 606 LEU A C 1
ATOM 4589 O O . LEU A 1 606 ? -1.326 -9.310 24.609 1.00 95.62 606 LEU A O 1
ATOM 4593 N N . ALA A 1 607 ? 0.029 -9.582 22.833 1.00 95.31 607 ALA A N 1
ATOM 4594 C CA . ALA A 1 607 ? -0.467 -10.904 22.459 1.00 95.31 607 ALA A CA 1
ATOM 4595 C C . ALA A 1 607 ? -0.279 -11.930 23.581 1.00 95.31 607 ALA A C 1
ATOM 4597 O O . ALA A 1 607 ? -1.233 -12.615 23.955 1.00 95.31 607 ALA A O 1
ATOM 4598 N N . ARG A 1 608 ? 0.918 -11.976 24.181 1.00 95.06 608 ARG A N 1
ATOM 4599 C CA . ARG A 1 608 ? 1.205 -12.834 25.338 1.00 95.06 608 ARG A CA 1
ATOM 4600 C C . ARG A 1 608 ? 0.277 -12.522 26.516 1.00 95.06 608 ARG A C 1
ATOM 4602 O O . ARG A 1 608 ? -0.369 -13.422 27.042 1.00 95.06 608 ARG A O 1
ATOM 4609 N N . ARG A 1 609 ? 0.146 -11.247 26.891 1.00 95.06 609 ARG A N 1
ATOM 4610 C CA . ARG A 1 609 ? -0.679 -10.817 28.035 1.00 95.06 609 ARG A CA 1
ATOM 4611 C C . ARG A 1 609 ? -2.173 -11.103 27.840 1.00 95.06 609 ARG A C 1
ATOM 4613 O O . ARG A 1 609 ? -2.840 -11.516 28.790 1.00 95.06 609 ARG A O 1
ATOM 4620 N N . LEU A 1 610 ? -2.695 -10.921 26.624 1.00 93.81 610 LEU A N 1
ATOM 4621 C CA . LEU A 1 610 ? -4.079 -11.275 26.277 1.00 93.81 610 LEU A CA 1
ATOM 4622 C C . LEU A 1 610 ? -4.321 -12.787 26.335 1.00 93.81 610 LEU A C 1
ATOM 4624 O O . LEU A 1 610 ? -5.401 -13.212 26.740 1.00 93.81 610 LEU A O 1
ATOM 4628 N N . ALA A 1 611 ? -3.332 -13.596 25.948 1.00 92.06 611 ALA A N 1
ATOM 4629 C CA . ALA A 1 611 ? -3.415 -15.050 26.055 1.00 92.06 611 ALA A CA 1
ATOM 4630 C C . ALA A 1 611 ? -3.354 -15.534 27.516 1.00 92.06 611 ALA A C 1
ATOM 4632 O O . ALA A 1 611 ? -4.104 -16.432 27.890 1.00 92.06 611 ALA A O 1
ATOM 4633 N N . GLU A 1 612 ? -2.501 -14.926 28.347 1.00 93.25 612 GLU A N 1
ATOM 4634 C CA . GLU A 1 612 ? -2.320 -15.281 29.764 1.00 93.25 612 GLU A CA 1
ATOM 4635 C C . GLU A 1 612 ? -3.474 -14.815 30.663 1.00 93.25 612 GLU A C 1
ATOM 4637 O O . GLU A 1 612 ? -3.770 -15.453 31.673 1.00 93.25 612 GLU A O 1
ATOM 4642 N N . THR A 1 613 ? -4.134 -13.704 30.316 1.00 90.38 613 THR A N 1
ATOM 4643 C CA . THR A 1 613 ? -5.237 -13.131 31.109 1.00 90.38 613 THR A CA 1
ATOM 4644 C C . THR A 1 613 ? -6.475 -12.803 30.260 1.00 90.38 613 THR A C 1
ATOM 4646 O O . THR A 1 613 ? -6.822 -11.629 30.092 1.00 90.38 613 THR A O 1
ATOM 4649 N N . PRO A 1 614 ? -7.184 -13.823 29.731 1.00 85.25 614 PRO A N 1
ATOM 4650 C CA . PRO A 1 614 ? -8.382 -13.612 28.922 1.00 85.25 614 PRO A CA 1
ATOM 4651 C C . PRO A 1 614 ? -9.437 -12.775 29.658 1.00 85.25 614 PRO A C 1
ATOM 4653 O O . PRO A 1 614 ? -9.706 -12.989 30.840 1.00 85.25 614 PRO A O 1
ATOM 4656 N N . GLY A 1 615 ? -10.042 -11.810 28.962 1.00 86.31 615 GLY A N 1
ATOM 4657 C CA . GLY A 1 615 ? -11.076 -10.933 29.528 1.00 86.31 615 GLY A CA 1
ATOM 4658 C C . GLY A 1 615 ? -10.553 -9.750 30.350 1.00 86.31 615 GLY A C 1
ATOM 4659 O O . GLY A 1 615 ? -11.351 -8.922 30.789 1.00 86.31 615 GLY A O 1
ATOM 4660 N N . ARG A 1 616 ? -9.235 -9.628 30.559 1.00 92.25 616 ARG A N 1
ATOM 4661 C CA . ARG A 1 616 ? -8.656 -8.420 31.155 1.00 92.25 616 ARG A CA 1
ATOM 4662 C C . ARG A 1 616 ? -8.648 -7.285 30.115 1.00 92.25 616 ARG A C 1
ATOM 4664 O O . ARG A 1 616 ? -8.095 -7.486 29.035 1.00 92.25 616 ARG A O 1
ATOM 4671 N N . PRO A 1 617 ? -9.204 -6.094 30.424 1.00 93.19 617 PRO A N 1
ATOM 4672 C CA . PRO A 1 617 ? -9.257 -4.985 29.473 1.00 93.19 617 PRO A CA 1
ATOM 4673 C C . PRO A 1 617 ? -7.877 -4.575 28.962 1.00 93.19 617 PRO A C 1
ATOM 4675 O O . PRO A 1 617 ? -6.917 -4.517 29.735 1.00 93.19 617 PRO A O 1
ATOM 4678 N N . VAL A 1 618 ? -7.790 -4.213 27.683 1.00 94.75 618 VAL A N 1
ATOM 4679 C CA . VAL A 1 618 ? -6.514 -3.943 26.998 1.00 94.75 618 VAL A CA 1
ATOM 4680 C C . VAL A 1 618 ? -5.739 -2.800 27.653 1.00 94.75 618 VAL A C 1
ATOM 4682 O O . VAL A 1 618 ? -4.545 -2.943 27.903 1.00 94.75 618 VAL A O 1
ATOM 4685 N N . ARG A 1 619 ? -6.404 -1.706 28.047 1.00 93.25 619 ARG A N 1
ATOM 4686 C CA . ARG A 1 619 ? -5.771 -0.622 28.827 1.00 93.25 619 ARG A CA 1
ATOM 4687 C C . ARG A 1 619 ? -5.102 -1.115 30.107 1.00 93.25 619 ARG A C 1
ATOM 4689 O O . ARG A 1 619 ? -3.964 -0.754 30.382 1.00 93.25 619 ARG A O 1
ATOM 4696 N N . ALA A 1 620 ? -5.762 -2.002 30.848 1.00 92.69 620 ALA A N 1
ATOM 4697 C CA . ALA A 1 620 ? -5.205 -2.566 32.075 1.00 92.69 620 ALA A CA 1
ATOM 4698 C C . ALA A 1 620 ? -4.022 -3.511 31.802 1.00 92.69 620 ALA A C 1
ATOM 4700 O O . ALA A 1 620 ? -3.218 -3.757 32.703 1.00 92.69 620 ALA A O 1
ATOM 4701 N N . LEU A 1 621 ? -3.923 -4.062 30.586 1.00 92.38 621 LEU A N 1
ATOM 4702 C CA . LEU A 1 621 ? -2.753 -4.804 30.116 1.00 92.38 621 LEU A CA 1
ATOM 4703 C C . LEU A 1 621 ? -1.622 -3.887 29.662 1.00 92.38 621 LEU A C 1
ATOM 4705 O O . LEU A 1 621 ? -0.497 -4.359 29.607 1.00 92.38 621 LEU A O 1
ATOM 4709 N N . MET A 1 622 ? -1.885 -2.620 29.340 1.00 91.44 622 MET A N 1
ATOM 4710 C CA . MET A 1 622 ? -0.865 -1.632 28.966 1.00 91.44 622 MET A CA 1
ATOM 4711 C C . MET A 1 622 ? -0.165 -0.993 30.172 1.00 91.44 622 MET A C 1
ATOM 4713 O O . MET A 1 622 ? 0.956 -0.512 30.037 1.00 91.44 622 MET A O 1
ATOM 4717 N N . GLU A 1 623 ? -0.810 -0.998 31.340 1.00 86.19 623 GLU A N 1
ATOM 4718 C CA . GLU A 1 623 ? -0.302 -0.378 32.575 1.00 86.19 623 GLU A CA 1
ATOM 4719 C C . GLU A 1 623 ? 0.607 -1.291 33.416 1.00 86.19 623 GLU A C 1
ATOM 4721 O O . GLU A 1 623 ? 1.438 -0.788 34.174 1.00 86.19 623 GLU A O 1
ATOM 4726 N N . GLY A 1 624 ? 0.428 -2.615 33.312 1.00 62.41 624 GLY A N 1
ATOM 4727 C CA . GLY A 1 624 ? 1.261 -3.623 33.992 1.00 62.41 624 GLY A CA 1
ATOM 4728 C C . GLY A 1 624 ? 2.576 -3.892 33.277 1.00 62.41 624 GLY A C 1
ATOM 4729 O O . GLY A 1 624 ? 3.393 -4.664 33.813 1.00 62.41 624 GLY A O 1
#

InterPro domains:
  IPR029044 Nucleotide-diphospho-sugar transferases [SSF53448] (433-498)

Radius of gyration: 25.9 Å; chains: 1; bounding box: 61×63×71 Å

Secondary structure (DSSP, 8-state):
-HHHHHHHHHHHHHTT-HHHHHHHHHHS-SS---HHHHHHHHHHHHHHHHHHHHTTSS-HHHHHHHHHHHHS-HHHHHHH-THHHHHHHHHHHHHSSTTHHHHHHHHHHTTTGGGS-HHHHHHHHHHHHHTT-HHHHHHHHHHHHHH-TT----HHHHHHHHHHHHHHH---TGGGHHHHTGGGT-GGGHHHHHHHHHHHH-S-HHHHHHHHHT-S-HHHHHHHHHHHHHS---HHHHHHHHHHHHHH-----HHHHHHHHHHHHHHHHHTT-HHHHHHHS-HHHHT-TTTHHHHHHHHHHHHHHTT-HHHHHHHHHHHHH-TTS-HHHHHHHHHHHHHHHHHHHH-PPSS--PPP--PPPSS-PEEEEEE-SSS--HHHHHHHHHHHHTT-EEEEEESS--TTPPTTEEEEEGGGTS-GGG-----GGGGGGTT--HHHHHHHHHHHHHHH-EEEE-TTEEE-S----TT--EEEEEEEETTEEEEEEEEEEE-TT-HHHHHHHHHHHHHHHTT---TTTTTHHHHHHHHHTTGGG-TTPEEPPHHHH-SS-GGGGGGGGSBHHHHHT-GGGGS-SEEE--HHHHHHHT--SSSPPSSSBHHHHHHHHHHHSTT--HHHHHH-

Sequence (624 aa):
MSNEELLAAAAELDREDGEAALARLAALPPEPQGAALDDVRLALARRAVLLLGASGQLGGAKVRAALALIDADHAATADRDPWLLCGMVEDAARALPPGVGMGLALHRLWPLLPRLPYHVQYEMLTATFLHGQSARLFALWRHLLRGDPGFVPDFWQFQTLARSVFETDRRTAADLVAPLSADCGRPDLGPLLSVYATLLRQTDYLGGLAAARALPDPLHRARLADYLLGAGQTEDTIAAAVAAHADLCDGDAPEDEAKRRYMAARQAGSEGRWGEVLSLTDDAVLNTPAVGHAALCLRALAHVQRDETGAAAEILDHVRNGGHAPWFLAMRADQIKAAARLRADTGQATGDHPAPALRRSAGRPLAQSLWVGPRLRWIEELSIRSFLANGWRYALYVYEMPENVPEGVEILDAAAILPASDLFAESRSSGIHKGSLGAFSDLFRYALIAQRGGMWTDTDVLNLDLFDPDGARFLATERIDAGVVGLNGAMMAAPAGCALQRRALDRARAIRAAEEIRFTRIGPQLLAELVGDGLAGDPAYHVLPVAFLNPFGWMETGRLLAPFAEVARAPRLAQARNIHVYTETWRLLGLGLDGVPDGDGFLATLARRLAETPGRPVRALMEG

pLDDT: mean 89.83, std 8.67, range [53.25, 98.81]

Foldseek 3Di:
DLVVLLVVLVVCVVVLNLQVSLVSLLPDALDDPDPVSLVSSLVSNLSSLVSCCVVVVFPPQLSVLLCCLRPDPLVVVQVVPLVVLLVSLVSNCVRGPQSSSLSSNSNSCLVVLLVHDQVSVVSNLLSCLLSPVLVCSLVSLLSNLQSHVPHDDALVSLLSNQLSCCVPPNDHLLNVLCCNDVVSVHVLCSLLSVLSSVLLLLQCPLVSLVSLLVRPDLVSLVSLLLVLLPFFDDLVCLVSSLVSNVSSDPDPDLLSQLSSLLSVLLNCLSVVVLVSLCVSLDPSNLVRLSCNLVSLLSNLLSCLSVVVNVSSVVSLCCLLVPPSHDVVSVLSSLLSLLQSLCCVLPVDHAFDDFFPPQDFDPAAAEEEEEDEDQADFLLLQLQVLQSVLQRHAYEYEYCDDHPDRDPRHHYDHLVVQPNPVLQDFAHSQQRLRGRPSQLVRLLRVLSCCQAAWGKYAYSNKRFQHGGHCPQAFEWEWARDGSNRIFTFQRMGTHHHNDPLSVVLNVVSVVCVVVVVDYPCVSGRSSNSNCSSVPVSPDSRYDYGHNLQEPLDHLSNLSLQQPALLVVLPPPSPVSYRMYRSPVVSCSSSSVDRRDQDDDRGNRNQLSVQCVVDRSNRSNVSSVD

Organism: NCBI:txid2650661